Protein AF-0000000072904673 (afdb_homodimer)

Radius of gyration: 23.82 Å; Cα contacts (8 Å, |Δi|>4): 1063; chains: 2; bounding box: 48×76×53 Å

Solvent-accessible surface area (backbone atoms only — not comparable to full-atom values): 23250 Å² total; per-residue (Å²): 123,72,98,77,63,45,32,32,40,30,33,39,17,52,45,52,48,26,27,36,37,48,53,52,42,22,74,69,60,27,44,25,34,37,21,18,62,48,60,68,56,29,52,51,38,43,51,58,41,42,76,69,74,36,56,59,44,76,41,56,30,34,57,78,32,70,66,38,38,51,52,33,48,49,50,44,42,71,75,63,69,54,45,37,23,39,34,42,49,45,63,67,76,78,51,88,70,34,50,67,79,74,38,66,65,66,50,40,53,51,28,30,38,32,39,26,52,14,43,50,54,50,47,52,66,43,47,64,48,14,58,74,74,52,34,29,25,35,38,38,58,48,40,69,55,17,17,60,77,46,25,62,41,60,57,39,42,35,46,24,47,16,27,27,38,34,50,42,48,33,22,27,48,37,45,62,55,68,81,48,46,32,25,31,35,32,25,58,67,60,28,35,31,90,81,49,31,86,82,26,84,34,44,26,62,61,27,25,60,47,50,52,59,64,63,65,55,59,89,86,45,82,58,38,46,36,30,44,76,80,35,80,50,80,92,123,70,96,77,63,45,32,33,39,29,32,38,17,52,45,52,47,26,28,36,37,46,52,51,43,23,74,69,59,27,43,25,34,37,21,17,62,48,60,68,55,29,52,52,38,43,51,58,41,42,74,71,74,38,56,60,42,76,42,58,30,34,57,79,31,69,65,39,39,50,52,34,48,48,50,45,41,70,74,62,70,52,45,37,24,39,34,40,49,46,63,66,75,78,53,86,70,34,50,67,79,75,39,67,66,64,50,40,52,51,28,31,38,32,39,26,50,14,45,51,54,51,49,52,64,43,47,64,48,14,59,73,75,53,34,29,24,35,37,38,59,49,41,68,55,16,18,61,79,45,26,62,42,60,58,39,40,36,47,24,46,18,26,26,38,35,52,43,48,34,22,27,48,40,44,62,54,67,78,50,48,34,25,30,34,32,25,60,65,62,27,35,30,91,82,48,31,87,83,26,84,34,44,27,63,60,28,25,60,48,50,52,61,64,62,67,54,59,88,87,45,83,58,38,45,37,30,44,78,80,35,80,49,79,93

pLDDT: mean 95.28, std 6.23, range [41.75, 98.94]

InterPro domains:
  IPR002347 Short-chain dehydrogenase/reductase SDR [PF00106] (6-198)
  IPR002347 Short-chain dehydrogenase/reductase SDR [PR00080] (81-92)
  IPR002347 Short-chain dehydrogenase/reductase SDR [PR00080] (136-144)
  IPR002347 Short-chain dehydrogenase/reductase SDR [PR00080] (159-178)
  IPR002347 Short-chain dehydrogenase/reductase SDR [PR00081] (7-24)
  IPR002347 Short-chain dehydrogenase/reductase SDR [PR00081] (81-92)
  IPR002347 Short-chain dehydrogenase/reductase SDR [PR00081] (130-146)
  IPR002347 Short-chain dehydrogenase/reductase SDR [PR00081] (159-178)
  IPR002347 Short-chain dehydrogenase/reductase SDR [PR00081] (179-196)
  IPR036291 NAD(P)-binding domain superfamily [SSF51735] (6-231)
  IPR045313 Carbonyl reductase [NADPH] 1-like [cd05324] (6-235)

Nearest PDB structures (foldseek):
  4dc1-assembly1_B  TM=9.165E-01  e=6.529E-19  Streptomyces coelicolor
  4dbz-assembly1_B  TM=9.158E-01  e=1.273E-18  Streptomyces coelicolor
  1x7g-assembly1_B-2  TM=9.174E-01  e=1.527E-18  Streptomyces coelicolor
  1xr3-assembly1_B-2  TM=9.030E-01  e=2.198E-18  Streptomyces coelicolor
  7dld-assembly1_A-2  TM=8.486E-01  e=2.848E-14  Candida parapsilosis

Foldseek 3Di:
DPPPAAEEEFEPLLFFLNVLLQLVCQVVRHQYEYEYQDPVSQVVSVVVSVVVVGRYHYAYADLLDLVSLLVRLVVVCVVPLAHAEYEHDWADQDQVFDWCVPGDVVLLVVRLSTLPSSLVSNCVSHQVSCVVVQHYQYEREAAPLCFPVVCVDTTSNSNNVSRVVNLVVQQVVLVVHDGQHAGEYEHLAQEPTPRNHNPGPHYSNSSSVQRVCSSDDDSPDDHSFYDYSVHTDHD/DPPPAAEEEFEPLLFFLNVLLQLVCQVVRHQYEYEYQDPVSQVVSVVVSVVVVGRYHYAYADLLDLVSLLVRLVVVCVVPLAHAEYEHDWADQDQVFDWCVPGDVVLLVVRLSTLPSSLVSNCVSHQVSCVVVQHYQYEREAAPLCFPVVCVDTTSNSNNVSRVVNLVVQQVVLVVHDGQHAGEYEHLAQEPTPRNHNPGPHYSNSSSVQRVVSSDDDSPDDHSFYDYSVHTDHD

Secondary structure (DSSP, 8-state):
--TT--EEEEETTTSHHHHHHHHHHHHTT-EEEEEES-HHHHHHHHHHHHHTT--EEEEE--TT-HHHHHHHHHHHHHHHS---EEEE-------TT--TTTS-HHHHHHHHIIIIIIHHHHHHHHHHHHHHHT-EEEEEE--GGGSGGGGGS-S-HHHHHHHHHHHHHHHHHHHH--SSEEEEEE---SBSSTTT-TT-SB-HHHHHHHHHGGGG--TTS--S-EEETTEE---/--TT--EEEEETTTSHHHHHHHHHHHHTT-EEEEEES-HHHHHHHHHHHHHTT--EEEEE--TT-HHHHHHHHHHHHHHHS---EEEE-------TT--TTTS-HHHHHHHHIIIIIIHHHHHHHHHHHHHHHT-EEEEEE--GGGSGGGGGS-S-HHHHHHHHHHHHHHHHHHHH--SSEEEEEE---SBSSTTT-TT-SB-HHHHHHHHHGGGG--TTS--S-EEETTEEE--

Sequence (470 aa):
MSKDIKVALVTGGNRGIGYELVKQLALNGFKVILASRDPEMGHEAVKKLKESNLDVWFVVMDVDNQESIRQAMGTVNEQYERLDVLINNAGVYVDHNEKLMAMDPSVLERTITTNFFGAYHVIRSSIPIMEKQGYGRIINVSSEYGALSEMSYPGVGAYKLSKLVLNGLTQLIAAEINGDIKINAVDPGWVSSDMGGPSAPRTPKQAAESILWLATIGPKGPNGEFFRDGKRIDWMSKDIKVALVTGGNRGIGYELVKQLALNGFKVILASRDPEMGHEAVKKLKESNLDVWFVVMDVDNQESIRQAMGTVNEQYERLDVLINNAGVYVDHNEKLMAMDPSVLERTITTNFFGAYHVIRSSIPIMEKQGYGRIINVSSEYGALSEMSYPGVGAYKLSKLVLNGLTQLIAAEINGDIKINAVDPGWVSSDMGGPSAPRTPKQAAESILWLATIGPKGPNGEFFRDGKRIDW

Organism: NCBI:txid1402861

Structure (mmCIF, N/CA/C/O backbone):
data_AF-0000000072904673-model_v1
#
loop_
_entity.id
_entity.type
_entity.pdbx_description
1 polymer 'Short-chain dehydrogenase'
#
loop_
_atom_site.group_PDB
_atom_site.id
_atom_site.type_symbol
_atom_site.label_atom_id
_atom_site.label_alt_id
_atom_site.label_comp_id
_atom_site.label_asym_id
_atom_site.label_entity_id
_atom_site.label_seq_id
_atom_site.pdbx_PDB_ins_code
_atom_site.Cartn_x
_atom_site.Cartn_y
_atom_site.Cartn_z
_atom_site.occupancy
_atom_site.B_iso_or_equiv
_atom_site.auth_seq_id
_atom_site.auth_comp_id
_atom_site.auth_asym_id
_atom_site.auth_atom_id
_atom_site.pdbx_PDB_model_num
ATOM 1 N N . MET A 1 1 ? 2.74 39.25 9.102 1 41.75 1 MET A N 1
ATOM 2 C CA . MET A 1 1 ? 2.389 38.375 10.219 1 41.75 1 MET A CA 1
ATOM 3 C C . MET A 1 1 ? 3.594 38.156 11.117 1 41.75 1 MET A C 1
ATOM 5 O O . MET A 1 1 ? 4.734 38.188 10.656 1 41.75 1 MET A O 1
ATOM 9 N N . SER A 1 2 ? 3.512 38.406 12.359 1 48.25 2 SER A N 1
ATOM 10 C CA . SER A 1 2 ? 4.664 38.25 13.242 1 48.25 2 SER A CA 1
ATOM 11 C C . SER A 1 2 ? 5.41 36.938 12.977 1 48.25 2 SER A C 1
ATOM 13 O O . SER A 1 2 ? 4.789 35.938 12.656 1 48.25 2 SER A O 1
ATOM 15 N N . LYS A 1 3 ? 6.703 36.969 12.391 1 59.88 3 LYS A N 1
ATOM 16 C CA . LYS A 1 3 ? 7.656 35.906 12.07 1 59.88 3 LYS A CA 1
ATOM 17 C C . LYS A 1 3 ? 7.465 34.688 12.984 1 59.88 3 LYS A C 1
ATOM 19 O O . LYS A 1 3 ? 7.98 33.594 12.711 1 59.88 3 LYS A O 1
ATOM 24 N N . ASP A 1 4 ? 6.438 34.844 14.023 1 79.38 4 ASP A N 1
ATOM 25 C CA . ASP A 1 4 ? 6.457 33.875 15.109 1 79.38 4 ASP A CA 1
ATOM 26 C C . ASP A 1 4 ? 5.258 32.938 15.023 1 79.38 4 ASP A C 1
ATOM 28 O O . ASP A 1 4 ? 5.258 31.875 15.648 1 79.38 4 ASP A O 1
ATOM 32 N N . ILE A 1 5 ? 4.234 33.25 14.117 1 89.81 5 ILE A N 1
ATOM 33 C CA . ILE A 1 5 ? 3.031 32.438 14.109 1 89.81 5 ILE A CA 1
ATOM 34 C C . ILE A 1 5 ? 3.209 31.266 13.133 1 89.81 5 ILE A C 1
ATOM 36 O O . ILE A 1 5 ? 3.607 31.469 11.984 1 89.81 5 ILE A O 1
ATOM 40 N N . LYS A 1 6 ? 2.9 30.094 13.57 1 95.56 6 LYS A N 1
ATOM 41 C CA . LYS A 1 6 ? 3.055 28.891 12.758 1 95.56 6 LYS A CA 1
ATOM 42 C C . LYS A 1 6 ? 1.791 28.609 11.945 1 95.56 6 LYS A C 1
ATOM 44 O O . LYS A 1 6 ? 0.679 28.859 12.414 1 95.56 6 LYS A O 1
ATOM 49 N N . VAL A 1 7 ? 1.993 28.078 10.734 1 97.62 7 VAL A N 1
ATOM 50 C CA . VAL A 1 7 ? 0.899 27.781 9.82 1 97.62 7 VAL A CA 1
ATOM 51 C C . VAL A 1 7 ? 0.678 26.266 9.766 1 97.62 7 VAL A C 1
ATOM 53 O O . VAL A 1 7 ? 1.629 25.5 9.594 1 97.62 7 VAL A O 1
ATOM 56 N N . ALA A 1 8 ? -0.578 25.828 9.969 1 98.38 8 ALA A N 1
ATOM 57 C CA . ALA A 1 8 ? -0.932 24.422 9.93 1 98.38 8 ALA A CA 1
ATOM 58 C C . ALA A 1 8 ? -1.979 24.141 8.859 1 98.38 8 ALA A C 1
ATOM 60 O O . ALA A 1 8 ? -2.908 24.938 8.672 1 98.38 8 ALA A O 1
ATOM 61 N N . LEU A 1 9 ? -1.812 23.094 8.109 1 98.75 9 LEU A N 1
ATOM 62 C CA . LEU A 1 9 ? -2.779 22.609 7.133 1 98.75 9 LEU A CA 1
ATOM 63 C C . LEU A 1 9 ? -3.365 21.266 7.574 1 98.75 9 LEU A C 1
ATOM 65 O O . LEU A 1 9 ? -2.625 20.359 7.938 1 98.75 9 LEU A O 1
ATOM 69 N N . VAL A 1 10 ? -4.66 21.156 7.621 1 98.88 10 VAL A N 1
ATOM 70 C CA . VAL A 1 10 ? -5.355 19.922 7.957 1 98.88 10 VAL A CA 1
ATOM 71 C C . VAL A 1 10 ? -6.23 19.484 6.785 1 98.88 10 VAL A C 1
ATOM 73 O O . VAL A 1 10 ? -7.176 20.172 6.41 1 98.88 10 VAL A O 1
ATOM 76 N N . THR A 1 11 ? -5.938 18.359 6.184 1 98.88 11 THR A N 1
ATOM 77 C CA . THR A 1 11 ? -6.812 17.828 5.145 1 98.88 11 THR A CA 1
ATOM 78 C C . THR A 1 11 ? -8.047 17.172 5.758 1 98.88 11 THR A C 1
ATOM 80 O O . THR A 1 11 ? -7.98 16.625 6.855 1 98.88 11 THR A O 1
ATOM 83 N N . GLY A 1 12 ? -9.148 17.25 5.023 1 98.19 12 GLY A N 1
ATOM 84 C CA . GLY A 1 12 ? -10.383 16.734 5.598 1 98.19 12 GLY A CA 1
ATOM 85 C C . GLY A 1 12 ? -10.797 17.469 6.863 1 98.19 12 GLY A C 1
ATOM 86 O O . GLY A 1 12 ? -11.258 16.844 7.82 1 98.19 12 GLY A O 1
ATOM 87 N N . GLY A 1 13 ? -10.602 18.719 6.93 1 98.06 13 GLY A N 1
ATOM 88 C CA . GLY A 1 13 ? -10.734 19.469 8.164 1 98.06 13 GLY A CA 1
ATOM 89 C C . GLY A 1 13 ? -12.156 19.938 8.438 1 98.06 13 GLY A C 1
ATOM 90 O O . GLY A 1 13 ? -12.422 20.578 9.453 1 98.06 13 GLY A O 1
ATOM 91 N N . ASN A 1 14 ? -13.148 19.547 7.602 1 97.06 14 ASN A N 1
ATOM 92 C CA . ASN A 1 14 ? -14.469 20.156 7.672 1 97.06 14 ASN A CA 1
ATOM 93 C C . ASN A 1 14 ? -15.398 19.375 8.602 1 97.06 14 ASN A C 1
ATOM 95 O O . ASN A 1 14 ? -16.484 19.844 8.945 1 97.06 14 ASN A O 1
ATOM 99 N N . ARG A 1 15 ? -14.969 18.188 9.062 1 95.25 15 ARG A N 1
ATOM 100 C CA . ARG A 1 15 ? -15.836 17.391 9.922 1 95.25 15 ARG A CA 1
ATOM 101 C C . ARG A 1 15 ? -15.023 16.438 10.789 1 95.25 15 ARG A C 1
ATOM 103 O O . ARG A 1 15 ? -13.812 16.297 10.602 1 95.25 15 ARG A O 1
ATOM 110 N N . GLY A 1 16 ? -15.68 15.961 11.797 1 95.44 16 GLY A N 1
ATOM 111 C CA . GLY A 1 16 ? -15.125 14.883 12.602 1 95.44 16 GLY A CA 1
ATOM 112 C C . GLY A 1 16 ? -13.828 15.266 13.297 1 95.44 16 GLY A C 1
ATOM 113 O O . GLY A 1 16 ? -13.742 16.328 13.922 1 95.44 16 GLY A O 1
ATOM 114 N N . ILE A 1 17 ? -12.891 14.32 13.266 1 96.69 17 ILE A N 1
ATOM 115 C CA . ILE A 1 17 ? -11.586 14.516 13.898 1 96.69 17 ILE A CA 1
ATOM 116 C C . ILE A 1 17 ? -10.883 15.719 13.281 1 96.69 17 ILE A C 1
ATOM 118 O O . ILE A 1 17 ? -10.312 16.547 14 1 96.69 17 ILE A O 1
ATOM 122 N N . GLY A 1 18 ? -11.016 15.844 11.914 1 97.94 18 GLY A N 1
ATOM 123 C CA . GLY A 1 18 ? -10.383 16.953 11.211 1 97.94 18 GLY A CA 1
ATOM 124 C C . GLY A 1 18 ? -10.867 18.312 11.68 1 97.94 18 GLY A C 1
ATOM 125 O O . GLY A 1 18 ? -10.062 19.219 11.898 1 97.94 18 GLY A O 1
ATOM 126 N N . TYR A 1 19 ? -12.109 18.391 11.844 1 97.81 19 TYR A N 1
ATOM 127 C CA . TYR A 1 19 ? -12.688 19.641 12.305 1 97.81 19 TYR A CA 1
ATOM 128 C C . TYR A 1 19 ? -12.164 20 13.695 1 97.81 19 TYR A C 1
ATOM 130 O O . TYR A 1 19 ? -11.805 21.156 13.945 1 97.81 19 TYR A O 1
ATOM 138 N N . GLU A 1 20 ? -12.156 19.062 14.562 1 97.56 20 GLU A N 1
ATOM 139 C CA . GLU A 1 20 ? -11.68 19.312 15.922 1 97.56 20 GLU A CA 1
ATOM 140 C C . GLU A 1 20 ? -10.195 19.641 15.93 1 97.56 20 GLU A C 1
ATOM 142 O O . GLU A 1 20 ? -9.742 20.469 16.734 1 97.56 20 GLU A O 1
ATOM 147 N N . LEU A 1 21 ? -9.398 19.016 15.047 1 98.19 21 LEU A N 1
ATOM 148 C CA . LEU A 1 21 ? -7.984 19.344 14.93 1 98.19 21 LEU A CA 1
ATOM 149 C C . LEU A 1 21 ? -7.797 20.797 14.508 1 98.19 21 LEU A C 1
ATOM 151 O O . LEU A 1 21 ? -6.969 21.516 15.078 1 98.19 21 LEU A O 1
ATOM 155 N N . VAL A 1 22 ? -8.578 21.188 13.523 1 98.44 22 VAL A N 1
ATOM 156 C CA . VAL A 1 22 ? -8.523 22.578 13.062 1 98.44 22 VAL A CA 1
ATOM 157 C C . VAL A 1 22 ? -8.828 23.516 14.227 1 98.44 22 VAL A C 1
ATOM 159 O O . VAL A 1 22 ? -8.078 24.469 14.477 1 98.44 22 VAL A O 1
ATOM 162 N N . LYS A 1 23 ? -9.891 23.25 14.914 1 97.81 23 LYS A N 1
ATOM 163 C CA . LYS A 1 23 ? -10.328 24.078 16.031 1 97.81 23 LYS A CA 1
ATOM 164 C C . LYS A 1 23 ? -9.242 24.172 17.109 1 97.81 23 LYS A C 1
ATOM 166 O O . LYS A 1 23 ? -8.883 25.266 17.531 1 97.81 23 LYS A O 1
ATOM 171 N N . GLN A 1 24 ? -8.695 23.047 17.516 1 96.81 24 GLN A N 1
ATOM 172 C CA . GLN A 1 24 ? -7.711 23.016 18.594 1 96.81 24 GLN A CA 1
ATOM 173 C C . GLN A 1 24 ? -6.406 23.688 18.172 1 96.81 24 GLN A C 1
ATOM 175 O O . GLN A 1 24 ? -5.766 24.375 18.969 1 96.81 24 GLN A O 1
ATOM 180 N N . LEU A 1 25 ? -5.945 23.469 16.953 1 97.56 25 LEU A N 1
ATOM 181 C CA . LEU A 1 25 ? -4.754 24.141 16.453 1 97.56 25 LEU A CA 1
ATOM 182 C C . LEU A 1 25 ? -4.93 25.656 16.484 1 97.56 25 LEU A C 1
ATOM 184 O O . LEU A 1 25 ? -4.027 26.375 16.906 1 97.56 25 LEU A O 1
ATOM 188 N N . ALA A 1 26 ? -6.074 26.125 16.062 1 97.19 26 ALA A N 1
ATOM 189 C CA . ALA A 1 26 ? -6.355 27.562 16.062 1 97.19 26 ALA A CA 1
ATOM 190 C C . ALA A 1 26 ? -6.355 28.109 17.484 1 97.19 26 ALA A C 1
ATOM 192 O O . ALA A 1 26 ? -5.805 29.188 17.75 1 97.19 26 ALA A O 1
ATOM 193 N N . LEU A 1 27 ? -6.926 27.359 18.391 1 95.31 27 LEU A N 1
ATOM 194 C CA . LEU A 1 27 ? -6.973 27.766 19.797 1 95.31 27 LEU A CA 1
ATOM 195 C C . LEU A 1 27 ? -5.57 27.812 20.391 1 95.31 27 LEU A C 1
ATOM 197 O O . LEU A 1 27 ? -5.328 28.547 21.359 1 95.31 27 LEU A O 1
ATOM 201 N N . ASN A 1 28 ? -4.684 27.094 19.797 1 93.81 28 ASN A N 1
ATOM 202 C CA . ASN A 1 28 ? -3.314 27.031 20.297 1 93.81 28 ASN A CA 1
ATOM 203 C C . ASN A 1 28 ? -2.396 27.969 19.516 1 93.81 28 ASN A C 1
ATOM 205 O O . ASN A 1 28 ? -1.179 27.781 19.5 1 93.81 28 ASN A O 1
ATOM 209 N N . GLY A 1 29 ? -2.93 28.875 18.766 1 93.25 29 GLY A N 1
ATOM 210 C CA . GLY A 1 29 ? -2.174 30 18.234 1 93.25 29 GLY A CA 1
ATOM 211 C C . GLY A 1 29 ? -1.711 29.766 16.812 1 93.25 29 GLY A C 1
ATOM 212 O O . GLY A 1 29 ? -0.974 30.594 16.25 1 93.25 29 GLY A O 1
ATOM 213 N N . PHE A 1 30 ? -2.09 28.703 16.188 1 96.06 30 PHE A N 1
ATOM 214 C CA . PHE A 1 30 ? -1.726 28.484 14.789 1 96.06 30 PHE A CA 1
ATOM 215 C C . PHE A 1 30 ? -2.635 29.266 13.859 1 96.06 30 PHE A C 1
ATOM 217 O O . PHE A 1 30 ? -3.809 29.484 14.164 1 96.06 30 PHE A O 1
ATOM 224 N N . LYS A 1 31 ? -2.088 29.719 12.789 1 96.19 31 LYS A N 1
ATOM 225 C CA . LYS A 1 31 ? -2.912 29.984 11.617 1 96.19 31 LYS A CA 1
ATOM 226 C C . LYS A 1 31 ? -3.268 28.688 10.891 1 96.19 31 LYS A C 1
ATOM 228 O O . LYS A 1 31 ? -2.381 27.969 10.422 1 96.19 31 LYS A O 1
ATOM 233 N N . VAL A 1 32 ? -4.531 28.422 10.82 1 97.94 32 VAL A N 1
ATOM 234 C CA . VAL A 1 32 ? -4.906 27.078 10.367 1 97.94 32 VAL A CA 1
ATOM 235 C C . VAL A 1 32 ? -5.578 27.188 8.992 1 97.94 32 VAL A C 1
ATOM 237 O O . VAL A 1 32 ? -6.426 28.047 8.773 1 97.94 32 VAL A O 1
ATOM 240 N N . ILE A 1 33 ? -5.145 26.359 8.094 1 98.44 33 ILE A N 1
ATOM 241 C CA . ILE A 1 33 ? -5.77 26.156 6.793 1 98.44 33 ILE A CA 1
ATOM 242 C C . ILE A 1 33 ? -6.586 24.875 6.809 1 98.44 33 ILE A C 1
ATOM 244 O O . ILE A 1 33 ? -6.031 23.781 6.977 1 98.44 33 ILE A O 1
ATOM 248 N N . LEU A 1 34 ? -7.875 25.031 6.703 1 98.62 34 LEU A N 1
ATOM 249 C CA . LEU A 1 34 ? -8.805 23.922 6.578 1 98.62 34 LEU A CA 1
ATOM 250 C C . LEU A 1 34 ? -8.969 23.5 5.121 1 98.62 34 LEU A C 1
ATOM 252 O O . LEU A 1 34 ? -9.375 24.312 4.281 1 98.62 34 LEU A O 1
ATOM 256 N N . ALA A 1 35 ? -8.586 22.297 4.77 1 98.75 35 ALA A N 1
ATOM 257 C CA . ALA A 1 35 ? -8.766 21.797 3.41 1 98.75 35 ALA A CA 1
ATOM 258 C C . ALA A 1 35 ? -9.898 20.766 3.352 1 98.75 35 ALA A C 1
ATOM 260 O O . ALA A 1 35 ? -10.023 19.922 4.238 1 98.75 35 ALA A O 1
ATOM 261 N N . SER A 1 36 ? -10.703 20.859 2.393 1 98 36 SER A N 1
ATOM 262 C CA . SER A 1 36 ? -11.797 19.922 2.143 1 98 36 SER A CA 1
ATOM 263 C C . SER A 1 36 ? -12.156 19.875 0.663 1 98 36 SER A C 1
ATOM 265 O O . SER A 1 36 ? -11.93 20.844 -0.069 1 98 36 SER A O 1
ATOM 267 N N . ARG A 1 37 ? -12.641 18.781 0.24 1 96.88 37 ARG A N 1
ATOM 268 C CA . ARG A 1 37 ? -12.953 18.609 -1.175 1 96.88 37 ARG A CA 1
ATOM 269 C C . ARG A 1 37 ? -14.234 19.344 -1.548 1 96.88 37 ARG A C 1
ATOM 271 O O . ARG A 1 37 ? -14.391 19.812 -2.682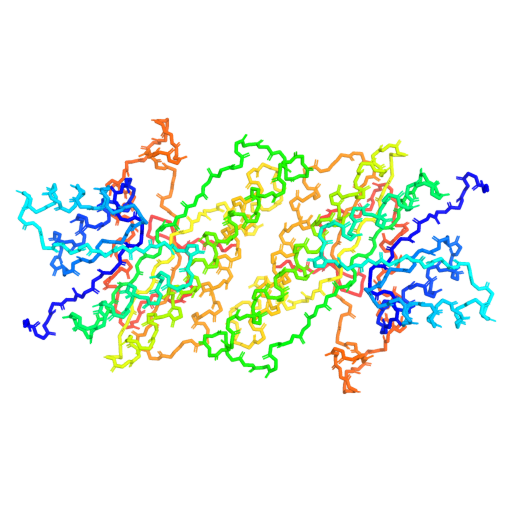 1 96.88 37 ARG A O 1
ATOM 278 N N . ASP A 1 38 ? -15.164 19.438 -0.59 1 96.44 38 ASP A N 1
ATOM 279 C CA . ASP A 1 38 ? -16.453 20.094 -0.83 1 96.44 38 ASP A CA 1
ATOM 280 C C . ASP A 1 38 ? -16.391 21.578 -0.433 1 96.44 38 ASP A C 1
ATOM 282 O O . ASP A 1 38 ? -16.266 21.891 0.749 1 96.44 38 ASP A O 1
ATOM 286 N N . PRO A 1 39 ? -16.578 22.422 -1.425 1 97.19 39 PRO A N 1
ATOM 287 C CA . PRO A 1 39 ? -16.438 23.844 -1.099 1 97.19 39 PRO A CA 1
ATOM 288 C C . PRO A 1 39 ? -17.531 24.328 -0.147 1 97.19 39 PRO A C 1
ATOM 290 O O . PRO A 1 39 ? -17.266 25.125 0.761 1 97.19 39 PRO A O 1
ATOM 293 N N . GLU A 1 40 ? -18.734 23.844 -0.305 1 97.69 40 GLU A N 1
ATOM 294 C CA . GLU A 1 40 ? -19.828 24.297 0.547 1 97.69 40 GLU A CA 1
ATOM 295 C C . GLU A 1 40 ? -19.609 23.875 1.997 1 97.69 40 GLU A C 1
ATOM 297 O O . GLU A 1 40 ? -19.75 24.688 2.914 1 97.69 40 GLU A O 1
ATOM 302 N N . MET A 1 41 ? -19.234 22.641 2.205 1 96.69 41 MET A N 1
ATOM 303 C CA . MET A 1 41 ? -18.984 22.141 3.549 1 96.69 41 MET A CA 1
ATOM 304 C C . MET A 1 41 ? -17.781 22.812 4.176 1 96.69 41 MET A C 1
ATOM 306 O O . MET A 1 41 ? -17.75 23.062 5.383 1 96.69 41 MET A O 1
ATOM 310 N N . GLY A 1 42 ? -16.781 23.078 3.355 1 97.56 42 GLY A N 1
ATOM 311 C CA . GLY A 1 42 ? -15.617 23.797 3.834 1 97.56 42 GLY A CA 1
ATOM 312 C C . GLY A 1 42 ? -15.922 25.203 4.309 1 97.56 42 GLY A C 1
ATOM 313 O O . GLY A 1 42 ? -15.508 25.609 5.398 1 97.56 42 GLY A O 1
ATOM 314 N N . HIS A 1 43 ? -16.641 25.922 3.527 1 97 43 HIS A N 1
ATOM 315 C CA . HIS A 1 43 ? -17.016 27.281 3.889 1 97 43 HIS A CA 1
ATOM 316 C C . HIS A 1 43 ? -17.891 27.297 5.141 1 97 43 HIS A C 1
ATOM 318 O O . HIS A 1 43 ? -17.734 28.172 5.996 1 97 43 HIS A O 1
ATOM 324 N N . GLU A 1 44 ? -18.781 26.359 5.203 1 97.31 44 GLU A N 1
ATOM 325 C CA . GLU A 1 44 ? -19.641 26.266 6.387 1 97.31 44 GLU A CA 1
ATOM 326 C C . GLU A 1 44 ? -18.812 26.016 7.641 1 97.31 44 GLU A C 1
ATOM 328 O O . GLU A 1 44 ? -19.062 26.609 8.688 1 97.31 44 GLU A O 1
ATOM 333 N N . ALA A 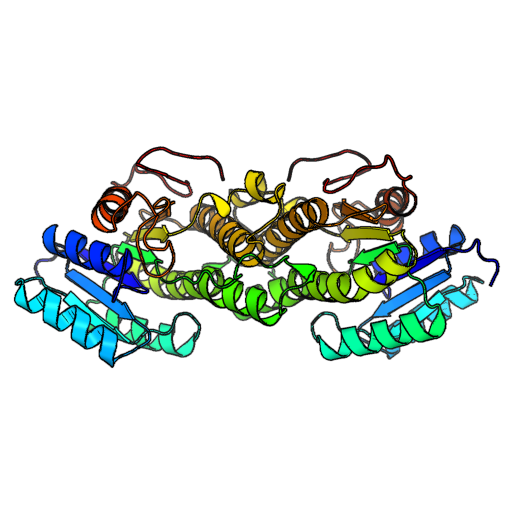1 45 ? -17.859 25.141 7.555 1 97.5 45 ALA A N 1
ATOM 334 C CA . ALA A 1 45 ? -16.984 24.812 8.688 1 97.5 45 ALA A CA 1
ATOM 335 C C . ALA A 1 45 ? -16.203 26.047 9.133 1 97.5 45 ALA A C 1
ATOM 337 O O . ALA A 1 45 ? -16.109 26.328 10.328 1 97.5 45 ALA A O 1
ATOM 338 N N . VAL A 1 46 ? -15.648 26.734 8.188 1 97.12 46 VAL A N 1
ATOM 339 C CA . VAL A 1 46 ? -14.836 27.906 8.5 1 97.12 46 VAL A CA 1
ATOM 340 C C . VAL A 1 46 ? -15.711 29 9.109 1 97.12 46 VAL A C 1
ATOM 342 O O . VAL A 1 46 ? -15.289 29.703 10.039 1 97.12 46 VAL A O 1
ATOM 345 N N . LYS A 1 47 ? -16.891 29.172 8.562 1 96.44 47 LYS A N 1
ATOM 346 C CA . LYS A 1 47 ? -17.812 30.156 9.109 1 96.44 47 LYS A CA 1
ATOM 347 C C . LYS A 1 47 ? -18.094 29.906 10.586 1 96.44 47 LYS A C 1
ATOM 349 O O . LYS A 1 47 ? -18.047 30.828 11.406 1 96.44 47 LYS A O 1
ATOM 354 N N . LYS A 1 48 ? -18.344 28.672 10.914 1 96.06 48 LYS A N 1
ATOM 355 C CA . LYS A 1 48 ? -18.578 28.281 12.297 1 96.06 48 LYS A CA 1
ATOM 356 C C . LYS A 1 48 ? -17.375 28.578 13.172 1 96.06 48 LYS A C 1
ATOM 358 O O . LYS A 1 48 ? -17.516 29.062 14.305 1 96.06 48 LYS A O 1
ATOM 363 N N . LEU A 1 49 ? -16.219 28.312 12.703 1 96.94 49 LEU A N 1
ATOM 364 C CA . LEU A 1 49 ? -14.969 28.531 13.445 1 96.94 49 LEU A CA 1
ATOM 365 C C . LEU A 1 49 ? -14.688 30.016 13.617 1 96.94 49 LEU A C 1
ATOM 367 O O . LEU A 1 49 ? -14.234 30.438 14.68 1 96.94 49 LEU A O 1
ATOM 371 N N . LYS A 1 50 ? -14.992 30.766 12.602 1 94.12 50 LYS A N 1
ATOM 372 C CA . LYS A 1 50 ? -14.781 32.188 12.664 1 94.12 50 LYS A CA 1
ATOM 373 C C . LYS A 1 50 ? -15.742 32.844 13.656 1 94.12 50 LYS A C 1
ATOM 375 O O . LYS A 1 50 ? -15.391 33.844 14.305 1 94.12 50 LYS A O 1
ATOM 380 N N . GLU A 1 51 ? -16.875 32.312 13.711 1 94.38 51 GLU A N 1
ATOM 381 C CA . GLU A 1 51 ? -17.828 32.812 14.703 1 94.38 51 GLU A CA 1
ATOM 382 C C . GLU A 1 51 ? -17.281 32.656 16.125 1 94.38 51 GLU A C 1
ATOM 384 O O . GLU A 1 51 ? -17.641 33.406 17.016 1 94.38 51 GLU A O 1
ATOM 389 N N . SER A 1 52 ? -16.375 31.734 16.297 1 92.31 52 SER A N 1
ATOM 390 C CA . SER A 1 52 ? -15.719 31.516 17.578 1 92.31 52 SER A CA 1
ATOM 391 C C . SER A 1 52 ? -14.406 32.281 17.672 1 92.31 52 SER A C 1
ATOM 393 O O . SER A 1 52 ? -13.555 31.969 18.5 1 92.31 52 SER A O 1
ATOM 395 N N . ASN A 1 53 ? -14.109 33.188 16.75 1 93.38 53 ASN A N 1
ATOM 396 C CA . ASN A 1 53 ? -12.969 34.094 16.688 1 93.38 53 ASN A CA 1
ATOM 397 C C . ASN A 1 53 ? -11.664 33.344 16.453 1 93.38 53 ASN A C 1
ATOM 399 O O . ASN A 1 53 ? -10.633 33.688 17.047 1 93.38 53 ASN A O 1
ATOM 403 N N . LEU A 1 54 ? -11.766 32.25 15.773 1 93.94 54 LEU A N 1
ATOM 404 C CA . LEU A 1 54 ? -10.578 31.469 15.406 1 93.94 54 LEU A CA 1
ATOM 405 C C . LEU A 1 54 ? -10.102 31.844 14 1 93.94 54 LEU A C 1
ATOM 407 O O . LEU A 1 54 ? -10.922 32.062 13.102 1 93.94 54 LEU A O 1
ATOM 411 N N . ASP A 1 55 ? -8.828 31.953 13.828 1 88.69 55 ASP A N 1
ATOM 412 C CA . ASP A 1 55 ? -8.211 32.281 12.555 1 88.69 55 ASP A CA 1
ATOM 413 C C . ASP A 1 55 ? -8.047 31.062 11.672 1 88.69 55 ASP A C 1
ATOM 415 O O . ASP A 1 55 ? -7.062 30.328 11.789 1 88.69 55 ASP A O 1
ATOM 419 N N . VAL A 1 56 ? -8.93 30.828 10.828 1 96.56 56 VAL A N 1
ATOM 420 C CA . VAL A 1 56 ? -8.922 29.656 9.969 1 96.56 56 VAL A CA 1
ATOM 421 C C . VAL A 1 56 ? -9.234 30.062 8.531 1 96.56 56 VAL A C 1
ATOM 423 O O . VAL A 1 56 ? -10.117 30.891 8.289 1 96.56 56 VAL A O 1
ATOM 426 N N . TRP A 1 57 ? -8.5 29.594 7.648 1 96.12 57 TRP A N 1
ATOM 427 C CA . TRP A 1 57 ? -8.664 29.797 6.215 1 96.12 57 TRP A CA 1
ATOM 428 C C . TRP A 1 57 ? -9.047 28.5 5.516 1 96.12 57 TRP A C 1
ATOM 430 O O . TRP A 1 57 ? -8.633 27.422 5.934 1 96.12 57 TRP A O 1
ATOM 440 N N . PHE A 1 58 ? -9.875 28.688 4.477 1 97.69 58 PHE A N 1
ATOM 441 C CA . PHE A 1 58 ? -10.344 27.516 3.754 1 97.69 58 PHE A CA 1
ATOM 442 C C . PHE A 1 58 ? -9.664 27.422 2.391 1 97.69 58 PHE A C 1
ATOM 444 O O . PHE A 1 58 ? -9.5 28.422 1.699 1 97.69 58 PHE A O 1
ATOM 451 N N . VAL A 1 59 ? -9.25 26.219 2.023 1 98.25 59 VAL A N 1
ATOM 452 C CA . VAL A 1 59 ? -8.812 25.922 0.661 1 98.25 59 VAL A CA 1
ATOM 453 C C . VAL A 1 59 ? -9.5 24.656 0.158 1 98.25 59 VAL A C 1
ATOM 455 O O . VAL A 1 59 ? -9.672 23.703 0.914 1 98.25 59 VAL A O 1
ATOM 458 N N . VAL A 1 60 ? -9.969 24.688 -1.109 1 98.62 60 VAL A N 1
ATOM 459 C CA . VAL A 1 60 ? -10.516 23.484 -1.724 1 98.62 60 VAL A CA 1
ATOM 460 C C . VAL A 1 60 ? -9.375 22.531 -2.094 1 98.62 60 VAL A C 1
ATOM 462 O O . VAL A 1 60 ? -8.422 22.922 -2.764 1 98.62 60 VAL A O 1
ATOM 465 N N . MET A 1 61 ? -9.484 21.312 -1.62 1 98.75 61 MET A N 1
ATOM 466 C CA . MET A 1 61 ? -8.5 20.281 -1.947 1 98.75 61 MET A CA 1
ATOM 467 C C . MET A 1 61 ? -9.141 18.906 -1.972 1 98.75 61 MET A C 1
ATO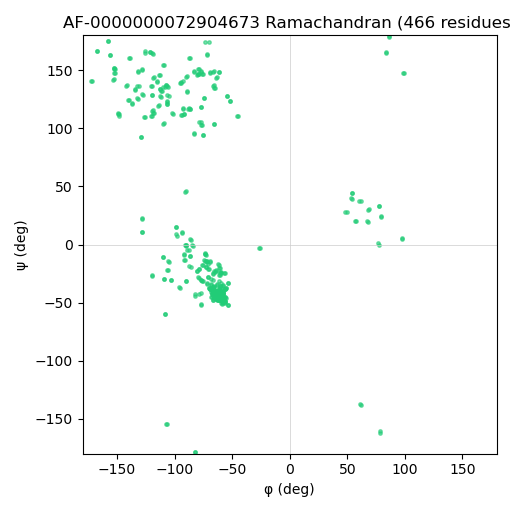M 469 O O . MET A 1 61 ? -9.656 18.438 -0.955 1 98.75 61 MET A O 1
ATOM 473 N N . ASP A 1 62 ? -9.195 18.344 -3.135 1 98.69 62 ASP A N 1
ATOM 474 C CA . ASP A 1 62 ? -9.508 16.938 -3.279 1 98.69 62 ASP A CA 1
ATOM 475 C C . ASP A 1 62 ? -8.242 16.078 -3.297 1 98.69 62 ASP A C 1
ATOM 477 O O . ASP A 1 62 ? -7.484 16.109 -4.273 1 98.69 62 ASP A O 1
ATOM 481 N N . VAL A 1 63 ? -8.047 15.25 -2.219 1 98.69 63 VAL A N 1
ATOM 482 C CA . VAL A 1 63 ? -6.785 14.539 -2.07 1 98.69 63 VAL A CA 1
ATOM 483 C C . VAL A 1 63 ? -6.707 13.398 -3.084 1 98.69 63 VAL A C 1
ATOM 485 O O . VAL A 1 63 ? -5.652 12.789 -3.268 1 98.69 63 VAL A O 1
ATOM 488 N N . ASP A 1 64 ? -7.797 13.102 -3.822 1 97.88 64 ASP A N 1
ATOM 489 C CA . ASP A 1 64 ? -7.797 12.086 -4.867 1 97.88 64 ASP A CA 1
ATOM 490 C C . ASP A 1 64 ? -7.43 12.688 -6.223 1 97.88 64 ASP A C 1
ATOM 492 O O . ASP A 1 64 ? -7.441 11.984 -7.238 1 97.88 64 ASP A O 1
ATOM 496 N N . ASN A 1 65 ? -7.199 13.938 -6.215 1 98.25 65 ASN A N 1
ATOM 497 C CA . ASN A 1 65 ? -6.922 14.672 -7.445 1 98.25 65 ASN A CA 1
ATOM 498 C C . ASN A 1 65 ? -5.625 15.469 -7.344 1 98.25 65 ASN A C 1
ATOM 500 O O . ASN A 1 65 ? -5.582 16.5 -6.68 1 98.25 65 ASN A O 1
ATOM 504 N N . GLN A 1 66 ? -4.613 15.039 -8.07 1 97.38 66 GLN A N 1
ATOM 505 C CA . GLN A 1 66 ? -3.285 15.641 -7.98 1 97.38 66 GLN A CA 1
ATOM 506 C C . GLN A 1 66 ? -3.32 17.109 -8.383 1 97.38 66 GLN A C 1
ATOM 508 O O . GLN A 1 66 ? -2.623 17.938 -7.789 1 97.38 66 GLN A O 1
ATOM 513 N N . GLU A 1 67 ? -4.09 17.375 -9.359 1 97.81 67 GLU A N 1
ATOM 514 C CA . GLU A 1 67 ? -4.199 18.766 -9.797 1 97.81 67 GLU A CA 1
ATOM 515 C C . GLU A 1 67 ? -4.844 19.625 -8.719 1 97.81 67 GLU A C 1
ATOM 517 O O . GLU A 1 67 ? -4.422 20.766 -8.492 1 97.81 67 GLU A O 1
ATOM 522 N N . SER A 1 68 ? -5.867 19.125 -8.094 1 98.62 68 SER A N 1
ATOM 523 C CA . SER A 1 68 ? -6.492 19.828 -6.98 1 98.62 68 SER A CA 1
ATOM 524 C C . SER A 1 68 ? -5.492 20.109 -5.863 1 98.62 68 SER A C 1
ATOM 526 O O . SER A 1 68 ? -5.449 21.203 -5.316 1 98.62 68 SER A O 1
ATOM 528 N N . ILE A 1 69 ? -4.633 19.156 -5.535 1 98.62 69 ILE A N 1
ATOM 529 C CA . ILE A 1 69 ? -3.607 19.297 -4.508 1 98.62 69 ILE A CA 1
ATOM 530 C C . ILE A 1 69 ? -2.607 20.375 -4.914 1 98.62 69 ILE A C 1
ATOM 532 O O . ILE A 1 69 ? -2.275 21.25 -4.117 1 98.62 69 ILE A O 1
ATOM 536 N N . ARG A 1 70 ? -2.199 20.281 -6.141 1 97.44 70 ARG A N 1
ATOM 537 C CA . ARG A 1 70 ? -1.234 21.25 -6.645 1 97.44 70 ARG A CA 1
ATOM 538 C C . ARG A 1 70 ? -1.782 22.672 -6.543 1 97.44 70 ARG A C 1
ATOM 540 O O . ARG A 1 70 ? -1.088 23.578 -6.078 1 97.44 70 ARG A O 1
ATOM 547 N N . GLN A 1 71 ? -2.98 22.859 -6.961 1 98.06 71 GLN A N 1
ATOM 548 C CA . GLN A 1 71 ? -3.605 24.188 -6.918 1 98.06 71 GLN A CA 1
ATOM 549 C C . GLN A 1 71 ? -3.758 24.672 -5.484 1 98.06 71 GLN A C 1
ATOM 551 O O . GLN A 1 71 ? -3.463 25.844 -5.184 1 98.06 71 GLN A O 1
ATOM 556 N N . ALA A 1 72 ? -4.246 23.812 -4.625 1 98.44 72 ALA A N 1
ATOM 557 C CA . ALA A 1 72 ? -4.418 24.156 -3.219 1 98.44 72 ALA A CA 1
ATOM 558 C C . ALA A 1 72 ? -3.088 24.578 -2.59 1 98.44 72 ALA A C 1
ATOM 560 O O . ALA A 1 72 ? -3.008 25.594 -1.907 1 98.44 72 ALA A O 1
ATOM 561 N N . MET A 1 73 ? -2.061 23.812 -2.881 1 97.94 73 MET A N 1
ATOM 562 C CA . MET A 1 73 ? -0.756 24.078 -2.283 1 97.94 73 MET A CA 1
ATOM 563 C C . MET A 1 73 ? -0.127 25.328 -2.883 1 97.94 73 MET A C 1
ATOM 565 O O . MET A 1 73 ? 0.61 26.047 -2.203 1 97.94 73 MET A O 1
ATOM 569 N N . GLY A 1 74 ? -0.414 25.531 -4.176 1 96.81 74 GLY A N 1
ATOM 570 C CA . GLY A 1 74 ? -0.035 26.812 -4.758 1 96.81 74 GLY A CA 1
ATOM 571 C C . GLY A 1 74 ? -0.649 28 -4.039 1 96.81 74 GLY A C 1
ATOM 572 O O . GLY A 1 74 ? 0.036 28.984 -3.76 1 96.81 74 GLY A O 1
ATOM 573 N N . THR A 1 75 ? -1.864 27.906 -3.703 1 96.44 75 THR A N 1
ATOM 574 C CA . THR A 1 75 ? -2.582 28.938 -2.98 1 96.44 75 THR A CA 1
ATOM 575 C C . THR A 1 75 ? -1.995 29.141 -1.584 1 96.44 75 THR A C 1
ATOM 577 O O . THR A 1 75 ? -1.824 30.266 -1.128 1 96.44 75 THR A O 1
ATOM 580 N N . VAL A 1 76 ? -1.682 28.031 -0.901 1 95.56 76 VAL A N 1
ATOM 581 C CA . VAL A 1 76 ? -1.085 28.062 0.43 1 95.56 76 VAL A CA 1
ATOM 582 C C . VAL A 1 76 ? 0.258 28.797 0.373 1 95.56 76 VAL A C 1
ATOM 584 O O . VAL A 1 76 ? 0.537 29.656 1.201 1 95.56 76 VAL A O 1
ATOM 587 N N . ASN A 1 77 ? 1.001 28.406 -0.586 1 93.81 77 ASN A N 1
ATOM 588 C CA . ASN A 1 77 ? 2.32 29.016 -0.737 1 93.81 77 ASN A CA 1
ATOM 589 C C . ASN A 1 77 ? 2.221 30.5 -1.054 1 93.81 77 ASN A C 1
ATOM 591 O O . ASN A 1 77 ? 3.008 31.312 -0.548 1 93.81 77 ASN A O 1
ATOM 595 N N . GLU A 1 78 ? 1.299 30.891 -1.864 1 93.5 78 GLU A N 1
ATOM 596 C CA . GLU A 1 78 ? 1.107 32.281 -2.225 1 93.5 78 GLU A CA 1
ATOM 597 C C . GLU A 1 78 ? 0.642 33.125 -1.025 1 93.5 78 GLU A C 1
ATOM 599 O O . GLU A 1 78 ? 1.077 34.25 -0.839 1 93.5 78 GLU A O 1
ATOM 604 N N . GLN A 1 79 ? -0.184 32.562 -0.233 1 91.25 79 GLN A N 1
ATOM 605 C CA . GLN A 1 79 ? -0.8 33.281 0.874 1 91.25 79 GLN A CA 1
ATOM 606 C C . GLN A 1 79 ? 0.163 33.406 2.051 1 91.25 79 GLN A C 1
ATOM 608 O O . GLN A 1 79 ? 0.229 34.469 2.693 1 91.25 79 GLN A O 1
ATOM 613 N N . TYR A 1 80 ? 0.898 32.344 2.387 1 90.56 80 TYR A N 1
ATOM 614 C CA . TYR A 1 80 ? 1.645 32.344 3.641 1 90.56 80 TYR A CA 1
ATOM 615 C C . TYR A 1 80 ? 3.139 32.188 3.387 1 90.56 80 TYR A C 1
ATOM 617 O O . TYR A 1 80 ? 3.959 32.562 4.23 1 90.56 80 TYR A O 1
ATOM 625 N N . GLU A 1 81 ? 3.551 31.562 2.266 1 91.5 81 GLU A N 1
ATOM 626 C CA . GLU A 1 81 ? 4.934 31.25 1.915 1 91.5 81 GLU A CA 1
ATOM 627 C C . GLU A 1 81 ? 5.602 30.406 3 1 91.5 81 GLU A C 1
ATOM 629 O O . GLU A 1 81 ? 6.797 30.562 3.266 1 91.5 81 GLU A O 1
ATOM 634 N N . ARG A 1 82 ? 4.75 29.734 3.838 1 95.12 82 ARG A N 1
ATOM 635 C CA . ARG A 1 82 ? 5.23 28.859 4.91 1 95.12 82 ARG A CA 1
ATOM 636 C C . ARG A 1 82 ? 4.215 27.766 5.223 1 95.12 82 ARG A C 1
ATOM 638 O O . ARG A 1 82 ? 3.018 27.938 4.988 1 95.12 82 ARG A O 1
ATOM 645 N N . LEU A 1 83 ? 4.664 26.688 5.664 1 97.69 83 LEU A N 1
ATOM 646 C CA . LEU A 1 83 ? 3.873 25.578 6.191 1 97.69 83 LEU A CA 1
ATOM 647 C C . LEU A 1 83 ? 4.637 24.828 7.281 1 97.69 83 LEU A C 1
ATOM 649 O O . LEU A 1 83 ? 5.586 24.094 6.992 1 97.69 83 LEU A O 1
ATOM 653 N N . ASP A 1 84 ? 4.148 24.969 8.492 1 98.19 84 ASP A N 1
ATOM 654 C CA . ASP A 1 84 ? 4.879 24.422 9.633 1 98.19 84 ASP A CA 1
ATOM 655 C C . ASP A 1 84 ? 4.363 23.031 10 1 98.19 84 ASP A C 1
ATOM 657 O O . ASP A 1 84 ? 5.137 22.172 10.43 1 98.19 84 ASP A O 1
ATOM 661 N N . VAL A 1 85 ? 3.072 22.844 9.891 1 98.62 85 VAL A N 1
ATOM 662 C CA . VAL A 1 85 ? 2.439 21.594 10.305 1 98.62 85 VAL A CA 1
ATOM 663 C C . VAL A 1 85 ? 1.494 21.109 9.203 1 98.62 85 VAL A C 1
ATOM 665 O O . VAL A 1 85 ? 0.69 21.891 8.68 1 98.62 85 VAL A O 1
ATOM 668 N N . LEU A 1 86 ? 1.658 19.953 8.773 1 98.88 86 LEU A N 1
ATOM 669 C CA . LEU A 1 86 ? 0.723 19.25 7.902 1 98.88 86 LEU A CA 1
ATOM 670 C C . LEU A 1 86 ? 0.091 18.062 8.617 1 98.88 86 LEU A C 1
ATOM 672 O O . LEU A 1 86 ? 0.799 17.172 9.109 1 98.88 86 LEU A O 1
ATOM 676 N N . ILE A 1 87 ? -1.18 18.062 8.742 1 98.94 87 ILE A N 1
ATOM 677 C CA . ILE A 1 87 ? -1.896 16.906 9.258 1 98.94 87 ILE A CA 1
ATOM 678 C C . ILE A 1 87 ? -2.695 16.25 8.125 1 98.94 87 ILE A C 1
ATOM 680 O O . ILE A 1 87 ? -3.705 16.797 7.68 1 98.94 87 ILE A O 1
ATOM 684 N N . ASN A 1 88 ? -2.201 15.172 7.656 1 98.88 88 ASN A N 1
ATOM 685 C CA . ASN A 1 88 ? -2.941 14.336 6.719 1 98.88 88 ASN A CA 1
ATOM 686 C C . ASN A 1 88 ? -4.035 13.539 7.418 1 98.88 88 ASN A C 1
ATOM 688 O O . ASN A 1 88 ? -3.793 12.422 7.883 1 98.88 88 ASN A O 1
ATOM 692 N N . ASN A 1 89 ? -5.18 14.07 7.41 1 98.56 89 ASN A N 1
ATOM 693 C CA . ASN A 1 89 ? -6.312 13.508 8.133 1 98.56 89 ASN A CA 1
ATOM 694 C C . ASN A 1 89 ? -7.352 12.922 7.172 1 98.56 89 ASN A C 1
ATOM 696 O O . ASN A 1 89 ? -8.078 11.992 7.527 1 98.56 89 ASN A O 1
ATOM 700 N N . ALA A 1 90 ? -7.418 13.531 5.953 1 98.38 90 ALA A N 1
ATOM 701 C CA . ALA A 1 90 ? -8.391 13.039 4.98 1 98.38 90 ALA A CA 1
ATOM 702 C C . ALA A 1 90 ? -8.219 11.547 4.742 1 98.38 90 ALA A C 1
ATOM 704 O O . ALA A 1 90 ? -7.098 11.07 4.531 1 98.38 90 ALA A O 1
ATOM 705 N N . GLY A 1 91 ? -9.195 10.82 4.844 1 97.38 91 GLY A N 1
ATOM 706 C CA . GLY A 1 91 ? -9.203 9.383 4.629 1 97.38 91 GLY A CA 1
ATOM 707 C C . GLY A 1 91 ? -10.602 8.797 4.535 1 97.38 91 GLY A C 1
ATOM 708 O O . GLY A 1 91 ? -11.586 9.492 4.809 1 97.38 91 GLY A O 1
ATOM 709 N N . VAL A 1 92 ? -10.695 7.582 4.07 1 96.5 92 VAL A N 1
ATOM 710 C CA . VAL A 1 92 ? -11.992 6.922 3.945 1 96.5 92 VAL A CA 1
ATOM 711 C C . VAL A 1 92 ? -11.914 5.52 4.543 1 96.5 92 VAL A C 1
ATOM 713 O O . VAL A 1 92 ? -10.844 4.922 4.609 1 96.5 92 VAL A O 1
ATOM 716 N N . TYR A 1 93 ? -12.914 5.074 5.031 1 94.38 93 TYR A N 1
ATOM 717 C CA . TYR A 1 93 ? -13.211 3.727 5.504 1 94.38 93 TYR A CA 1
ATOM 718 C C . TYR A 1 93 ? -14.516 3.221 4.914 1 94.38 93 TYR A C 1
ATOM 720 O O . TYR A 1 93 ? -15.586 3.439 5.484 1 94.38 93 TYR A O 1
ATOM 728 N N . VAL A 1 94 ? -14.445 2.488 3.748 1 89.31 94 VAL A N 1
ATOM 729 C CA . VAL A 1 94 ? -15.68 2.232 3.021 1 89.31 94 VAL A CA 1
ATOM 730 C C . VAL A 1 94 ? -15.812 0.739 2.73 1 89.31 94 VAL A C 1
ATOM 732 O O . VAL A 1 94 ? -16.469 0.342 1.766 1 89.31 94 VAL A O 1
ATOM 735 N N . ASP A 1 95 ? -15.141 -0.204 3.477 1 87.12 95 ASP A N 1
ATOM 736 C CA . ASP A 1 95 ? -15.148 -1.641 3.221 1 87.12 95 ASP A CA 1
ATOM 737 C C . ASP A 1 95 ? -16.516 -2.248 3.547 1 87.12 95 ASP A C 1
ATOM 739 O O . ASP A 1 95 ? -16.875 -3.303 3.016 1 87.12 95 ASP A O 1
ATOM 743 N N . HIS A 1 96 ? -17.422 -1.648 4.375 1 81.06 96 HIS A N 1
ATOM 744 C CA . HIS A 1 96 ? -18.688 -2.148 4.867 1 81.06 96 HIS A CA 1
ATOM 745 C C . HIS A 1 96 ? -18.562 -3.562 5.422 1 81.06 96 HIS A C 1
ATOM 747 O O . HIS A 1 96 ? -19.453 -4.391 5.246 1 81.06 96 HIS A O 1
ATOM 753 N N . ASN A 1 97 ? -17.328 -3.984 5.965 1 79.25 97 ASN A N 1
ATOM 754 C CA . ASN A 1 97 ? -17.016 -5.262 6.598 1 79.25 97 ASN A CA 1
ATOM 755 C C . ASN A 1 97 ? -17.047 -6.41 5.594 1 79.25 97 ASN A C 1
ATOM 757 O O . ASN A 1 97 ? -17.25 -7.566 5.973 1 79.25 97 ASN A O 1
ATOM 761 N N . GLU A 1 98 ? -16.953 -6.105 4.391 1 87.12 98 GLU A N 1
ATOM 762 C CA . GLU A 1 98 ? -16.891 -7.137 3.361 1 87.12 98 GLU A CA 1
ATOM 763 C C . GLU A 1 98 ? -15.492 -7.746 3.266 1 87.12 98 GLU A C 1
ATOM 765 O O . GLU A 1 98 ? -14.5 -7.07 3.533 1 87.12 98 GLU A O 1
ATOM 770 N N . LYS A 1 99 ? -15.5 -9.07 2.92 1 89.62 99 LYS A N 1
ATOM 771 C CA . LYS A 1 99 ? -14.219 -9.734 2.674 1 89.62 99 LYS A CA 1
ATOM 772 C C . LYS A 1 99 ? -13.516 -9.133 1.462 1 89.62 99 LYS A C 1
ATOM 774 O O . LYS A 1 99 ? -14.156 -8.805 0.461 1 89.62 99 LYS A O 1
ATOM 779 N N . LEU A 1 100 ? -12.234 -9.047 1.552 1 92.06 100 LEU A N 1
ATOM 780 C CA . LEU A 1 100 ? -11.406 -8.398 0.538 1 92.06 100 LEU A CA 1
ATOM 781 C C . LEU A 1 100 ? -11.633 -9.031 -0.832 1 92.06 100 LEU A C 1
ATOM 783 O O . LEU A 1 100 ? -11.75 -8.328 -1.835 1 92.06 100 LEU A O 1
ATOM 787 N N . MET A 1 101 ? -11.805 -10.344 -0.882 1 89.56 101 MET A N 1
ATOM 788 C CA . MET A 1 101 ? -11.906 -11.039 -2.16 1 89.56 101 MET A CA 1
ATOM 789 C C . MET A 1 101 ? -13.344 -11.039 -2.668 1 89.56 101 MET A C 1
ATOM 791 O O . MET A 1 101 ? -13.602 -11.383 -3.824 1 89.56 101 MET A O 1
ATOM 795 N N . ALA A 1 102 ? -14.297 -10.633 -1.855 1 89.5 102 ALA A N 1
ATOM 796 C CA . ALA A 1 102 ? -15.703 -10.609 -2.236 1 89.5 102 ALA A CA 1
ATOM 797 C C . ALA A 1 102 ? -16.172 -9.18 -2.514 1 89.5 102 ALA A C 1
ATOM 799 O O . ALA A 1 102 ? -17.203 -8.977 -3.156 1 89.5 102 ALA A O 1
ATOM 800 N N . MET A 1 103 ? -15.375 -8.297 -2.086 1 91.88 103 MET A N 1
ATOM 801 C CA . MET A 1 103 ? -15.766 -6.895 -2.199 1 91.88 103 MET A CA 1
ATOM 802 C C . MET A 1 103 ? -15.547 -6.383 -3.619 1 91.88 103 MET A C 1
ATOM 804 O O . MET A 1 103 ? -14.727 -6.926 -4.359 1 91.88 103 MET A O 1
ATOM 808 N N . ASP A 1 104 ? -16.391 -5.387 -3.992 1 94.38 104 ASP A N 1
ATOM 809 C CA . ASP A 1 104 ? -16.094 -4.676 -5.23 1 94.38 104 ASP A CA 1
ATOM 810 C C . ASP A 1 104 ? -14.656 -4.172 -5.238 1 94.38 104 ASP A C 1
ATOM 812 O O . ASP A 1 104 ? -14.242 -3.438 -4.34 1 94.38 104 ASP A O 1
ATOM 816 N N . PRO A 1 105 ? -13.898 -4.562 -6.254 1 94.81 105 PRO A N 1
ATOM 817 C CA . PRO A 1 105 ? -12.484 -4.191 -6.273 1 94.81 105 PRO A CA 1
ATOM 818 C C . PRO A 1 105 ? -12.266 -2.682 -6.27 1 94.81 105 PRO A C 1
ATOM 820 O O . PRO A 1 105 ? -11.203 -2.207 -5.859 1 94.81 105 PRO A O 1
ATOM 823 N N . SER A 1 106 ? -13.266 -1.918 -6.742 1 95.81 106 SER A N 1
ATOM 824 C CA . SER A 1 106 ? -13.125 -0.465 -6.758 1 95.81 106 SER A CA 1
ATOM 825 C C . SER A 1 106 ? -13.008 0.094 -5.344 1 95.81 106 SER A C 1
ATOM 827 O O . SER A 1 106 ? -12.469 1.187 -5.145 1 95.81 106 SER A O 1
ATOM 829 N N . VAL A 1 107 ? -13.469 -0.619 -4.328 1 96.88 107 VAL A N 1
ATOM 830 C CA . VAL A 1 107 ? -13.398 -0.184 -2.938 1 96.88 107 VAL A CA 1
ATOM 831 C C . VAL A 1 107 ? -11.938 -0.141 -2.486 1 96.88 107 VAL A C 1
ATOM 833 O O . VAL A 1 107 ? -11.492 0.846 -1.897 1 96.88 107 VAL A O 1
ATOM 836 N N . LEU A 1 108 ? -11.188 -1.184 -2.758 1 97.75 108 LEU A N 1
ATOM 837 C CA . LEU A 1 108 ? -9.766 -1.214 -2.406 1 97.75 108 LEU A CA 1
ATOM 838 C C . LEU A 1 108 ? -9.008 -0.104 -3.123 1 97.75 108 LEU A C 1
ATOM 840 O O . LEU A 1 108 ? -8.211 0.607 -2.506 1 97.75 108 LEU A O 1
ATOM 844 N N . GLU A 1 109 ? -9.289 0.03 -4.406 1 97.25 109 GLU A N 1
ATOM 845 C CA . GLU A 1 109 ? -8.609 1.042 -5.211 1 97.25 109 GLU A CA 1
ATOM 846 C C . GLU A 1 109 ? -8.867 2.443 -4.668 1 97.25 109 GLU A C 1
ATOM 848 O O . GLU A 1 109 ? -7.941 3.236 -4.504 1 97.25 109 GLU A O 1
ATOM 853 N N . ARG A 1 110 ? -10.117 2.73 -4.395 1 97.06 110 ARG A N 1
ATOM 854 C CA . ARG A 1 110 ? -10.492 4.043 -3.883 1 97.06 110 ARG A CA 1
ATOM 855 C C . ARG A 1 110 ? -9.867 4.297 -2.514 1 97.06 110 ARG A C 1
ATOM 857 O O . ARG A 1 110 ? -9.414 5.406 -2.229 1 97.06 110 ARG A O 1
ATOM 864 N N . THR A 1 111 ? -9.883 3.273 -1.702 1 98.25 111 THR A N 1
ATOM 865 C CA . THR A 1 111 ? -9.352 3.408 -0.352 1 98.25 111 THR A CA 1
ATOM 866 C C . THR A 1 111 ? -7.844 3.672 -0.388 1 98.25 111 THR A C 1
ATOM 868 O O . THR A 1 111 ? -7.348 4.562 0.304 1 98.25 111 THR A O 1
ATOM 871 N N . ILE A 1 112 ? -7.09 2.971 -1.226 1 98.69 112 ILE A N 1
ATOM 872 C CA . ILE A 1 112 ? -5.652 3.168 -1.383 1 98.69 112 ILE A CA 1
ATOM 873 C C . ILE A 1 112 ? -5.383 4.555 -1.967 1 98.69 112 ILE A C 1
ATOM 875 O O . ILE A 1 112 ? -4.477 5.258 -1.519 1 98.69 112 ILE A O 1
ATOM 879 N N . THR A 1 113 ? -6.199 4.938 -2.91 1 98.31 113 THR A N 1
ATOM 880 C CA . THR A 1 113 ? -6.035 6.23 -3.564 1 98.31 113 THR A CA 1
ATOM 881 C C . THR A 1 113 ? -6.168 7.367 -2.555 1 98.31 113 THR A C 1
ATOM 883 O O . THR A 1 113 ? -5.316 8.258 -2.498 1 98.31 113 THR A O 1
ATOM 886 N N . THR A 1 114 ? -7.141 7.312 -1.78 1 98.56 114 THR A N 1
ATOM 887 C CA . THR A 1 114 ? -7.426 8.398 -0.853 1 98.56 114 THR A CA 1
ATOM 888 C C . THR A 1 114 ? -6.477 8.359 0.342 1 98.56 114 THR A C 1
ATOM 890 O O . THR A 1 114 ? -5.789 9.336 0.631 1 98.56 114 THR A O 1
ATOM 893 N N . ASN A 1 115 ? -6.359 7.207 0.997 1 98.81 115 ASN A N 1
ATOM 894 C CA . ASN A 1 115 ? -5.68 7.109 2.283 1 98.81 115 ASN A CA 1
ATOM 895 C C . ASN A 1 115 ? -4.164 7.133 2.117 1 98.81 115 ASN A C 1
ATOM 897 O O . ASN A 1 115 ? -3.441 7.57 3.016 1 98.81 115 ASN A O 1
ATOM 901 N N . PHE A 1 116 ? -3.701 6.617 0.988 1 98.88 116 PHE A N 1
ATOM 902 C CA . PHE A 1 116 ? -2.264 6.48 0.788 1 98.88 116 PHE A CA 1
ATOM 903 C C . PHE A 1 116 ? -1.765 7.484 -0.245 1 98.88 116 PHE A C 1
ATOM 905 O O . PHE A 1 116 ? -0.992 8.391 0.081 1 98.88 116 PHE A O 1
ATOM 912 N N . PHE A 1 117 ? -2.275 7.441 -1.481 1 98.75 117 PHE A N 1
ATOM 913 C CA . PHE A 1 117 ? -1.772 8.32 -2.527 1 98.75 117 PHE A CA 1
ATOM 914 C C . PHE A 1 117 ? -2.104 9.781 -2.217 1 98.75 117 PHE A C 1
ATOM 916 O O . PHE A 1 117 ? -1.315 10.68 -2.514 1 98.75 117 PHE A O 1
ATOM 923 N N . GLY A 1 118 ? -3.291 9.992 -1.694 1 98.75 118 GLY A N 1
ATOM 924 C CA . GLY A 1 118 ? -3.641 11.344 -1.284 1 98.75 118 GLY A CA 1
ATOM 925 C C . GLY A 1 118 ? -2.625 11.961 -0.342 1 98.75 118 GLY A C 1
ATOM 926 O O . GLY A 1 118 ? -2.127 13.062 -0.594 1 98.75 118 GLY A O 1
ATOM 927 N N . ALA A 1 119 ? -2.309 11.234 0.733 1 98.81 119 ALA A N 1
ATOM 928 C CA . ALA A 1 119 ? -1.317 11.703 1.697 1 98.81 119 ALA A CA 1
ATOM 929 C C . ALA A 1 119 ? 0.047 11.891 1.038 1 98.81 119 ALA A C 1
ATOM 931 O O . ALA A 1 119 ? 0.734 12.883 1.283 1 98.81 119 ALA A O 1
ATOM 932 N N . TYR A 1 120 ? 0.458 10.961 0.194 1 98.75 120 TYR A N 1
ATOM 933 C CA . TYR A 1 120 ? 1.731 11.008 -0.516 1 98.75 120 TYR A CA 1
ATOM 934 C C . TYR A 1 120 ? 1.854 12.297 -1.323 1 98.75 120 TYR A C 1
ATOM 936 O O . TYR A 1 120 ? 2.865 13 -1.233 1 98.75 120 TYR A O 1
ATOM 944 N N . HIS A 1 121 ? 0.829 12.617 -2.074 1 98.62 121 HIS A N 1
ATOM 945 C CA . HIS A 1 121 ? 0.878 13.781 -2.951 1 98.62 121 HIS A CA 1
ATOM 946 C C . HIS A 1 121 ? 0.868 15.078 -2.148 1 98.62 121 HIS A C 1
ATOM 948 O O . HIS A 1 121 ? 1.529 16.047 -2.52 1 98.62 121 HIS A O 1
ATOM 954 N N . VAL A 1 122 ? 0.118 15.102 -1.081 1 98.69 122 VAL A N 1
ATOM 955 C CA . VAL A 1 122 ? 0.097 16.297 -0.239 1 98.69 122 VAL A CA 1
ATOM 956 C C . VAL A 1 122 ? 1.468 16.5 0.402 1 98.69 122 VAL A C 1
ATOM 958 O O . VAL A 1 122 ? 1.986 17.625 0.427 1 98.69 122 VAL A O 1
ATOM 961 N N . ILE A 1 123 ? 2.062 15.422 0.912 1 98.56 123 ILE A N 1
ATOM 962 C CA . ILE A 1 123 ? 3.393 15.492 1.509 1 98.56 123 ILE A CA 1
ATOM 963 C C . ILE A 1 123 ? 4.398 15.992 0.474 1 98.56 123 ILE A C 1
ATOM 965 O O . ILE A 1 123 ? 5.18 16.906 0.751 1 98.56 123 ILE A O 1
ATOM 969 N N . ARG A 1 124 ? 4.344 15.414 -0.695 1 96.81 124 ARG A N 1
ATOM 970 C CA . ARG A 1 124 ? 5.258 15.781 -1.772 1 96.81 124 ARG A CA 1
ATOM 971 C C . ARG A 1 124 ? 5.18 17.266 -2.076 1 96.81 124 ARG A C 1
ATOM 973 O O . ARG A 1 124 ? 6.199 17.906 -2.334 1 96.81 124 ARG A O 1
ATOM 980 N N . SER A 1 125 ? 4 17.812 -2.023 1 96.88 125 SER A N 1
ATOM 981 C CA . SER A 1 125 ? 3.789 19.219 -2.326 1 96.88 125 SER A CA 1
ATOM 982 C C . SER A 1 125 ? 4.184 20.109 -1.148 1 96.88 125 SER A C 1
ATOM 984 O O . SER A 1 125 ? 4.438 21.297 -1.32 1 96.88 125 SER A O 1
ATOM 986 N N . SER A 1 126 ? 4.234 19.578 0.061 1 97.19 126 SER A N 1
ATOM 987 C CA . SER A 1 126 ? 4.48 20.344 1.275 1 97.19 126 SER A CA 1
ATOM 988 C C . SER A 1 126 ? 5.973 20.422 1.585 1 97.19 126 SER A C 1
ATOM 990 O O . SER A 1 126 ? 6.445 21.438 2.123 1 97.19 126 SER A O 1
ATOM 992 N N . ILE A 1 127 ? 6.699 19.422 1.24 1 95.88 127 ILE A N 1
ATOM 993 C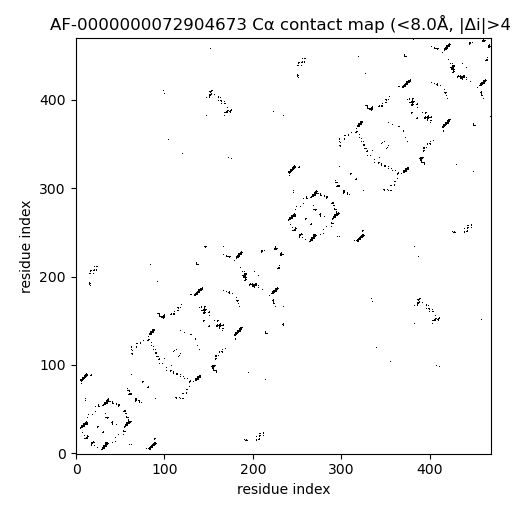 CA . ILE A 1 127 ? 8.086 19.25 1.663 1 95.88 127 ILE A CA 1
ATOM 994 C C . ILE A 1 127 ? 8.93 20.406 1.138 1 95.88 127 ILE A C 1
ATOM 996 O O . ILE A 1 127 ? 9.711 21 1.884 1 95.88 127 ILE A O 1
ATOM 1000 N N . PRO A 1 128 ? 8.742 20.812 -0.178 1 94.25 128 PRO A N 1
ATOM 1001 C CA . PRO A 1 128 ? 9.57 21.922 -0.66 1 94.25 128 PRO A CA 1
ATOM 1002 C C . PRO A 1 128 ? 9.367 23.203 0.146 1 94.25 128 PRO A C 1
ATOM 1004 O O . PRO A 1 128 ? 10.32 23.953 0.387 1 94.25 128 PRO A O 1
ATOM 1007 N N . ILE A 1 129 ? 8.18 23.469 0.592 1 95.69 129 ILE A N 1
ATOM 1008 C CA . ILE A 1 129 ? 7.883 24.656 1.401 1 95.69 129 ILE A CA 1
ATOM 1009 C C . ILE A 1 129 ? 8.57 24.531 2.762 1 95.69 129 ILE A C 1
ATOM 1011 O O . ILE A 1 129 ? 9.203 25.469 3.232 1 95.69 129 ILE A O 1
ATOM 1015 N N . MET A 1 130 ? 8.516 23.375 3.348 1 96.69 130 MET A N 1
ATOM 1016 C CA . MET A 1 130 ? 9.086 23.109 4.664 1 96.69 130 MET A CA 1
ATOM 1017 C C . MET A 1 130 ? 10.609 23.141 4.613 1 96.69 130 MET A C 1
ATOM 1019 O O . MET A 1 130 ? 11.25 23.625 5.547 1 96.69 130 MET A O 1
ATOM 1023 N N . GLU A 1 131 ? 11.141 22.625 3.543 1 95 131 GLU A N 1
ATOM 1024 C CA . GLU A 1 131 ? 12.586 22.641 3.369 1 95 131 GLU A CA 1
ATOM 1025 C C . GLU A 1 131 ? 13.102 24.078 3.273 1 95 131 GLU A C 1
ATOM 1027 O O . GLU A 1 131 ? 14.141 24.406 3.848 1 95 131 GLU A O 1
ATOM 1032 N N . LYS A 1 132 ? 12.383 24.891 2.529 1 93.88 132 LYS A N 1
ATOM 1033 C CA . LYS A 1 132 ? 12.773 26.281 2.367 1 93.88 132 LYS A CA 1
ATOM 1034 C C . LYS A 1 132 ? 12.859 27 3.715 1 93.88 132 LYS A C 1
ATOM 1036 O O . LYS A 1 132 ? 13.781 27.766 3.961 1 93.88 132 LYS A O 1
ATOM 1041 N N . GLN A 1 133 ? 11.984 26.781 4.602 1 93.62 133 GLN A N 1
ATOM 1042 C CA . GLN A 1 133 ? 11.984 27.453 5.895 1 93.62 133 GLN A CA 1
ATOM 1043 C C . GLN A 1 133 ? 12.773 26.672 6.934 1 93.62 133 GLN A C 1
ATOM 1045 O O . GLN A 1 133 ? 13.047 27.172 8.023 1 93.62 133 GLN A O 1
ATOM 1050 N N . GLY A 1 134 ? 13.125 25.344 6.629 1 95.31 134 GLY A N 1
ATOM 1051 C CA . GLY A 1 134 ? 13.969 24.531 7.484 1 95.31 134 GLY A CA 1
ATOM 1052 C C . GLY A 1 134 ? 13.227 23.953 8.672 1 95.31 134 GLY A C 1
ATOM 1053 O O . GLY A 1 134 ? 13.836 23.656 9.711 1 95.31 134 GLY A O 1
ATOM 1054 N N . TYR A 1 135 ? 11.914 23.828 8.531 1 97.62 135 TYR A N 1
ATOM 1055 C CA . TYR A 1 135 ? 11.07 23.328 9.609 1 97.62 135 TYR A CA 1
ATOM 1056 C C . TYR A 1 135 ? 9.82 22.656 9.062 1 97.62 135 TYR A C 1
ATOM 1058 O O . TYR A 1 135 ? 9.234 23.125 8.078 1 97.62 135 TYR A O 1
ATOM 1066 N N . GLY A 1 136 ? 9.398 21.578 9.695 1 98.19 136 GLY A N 1
ATOM 1067 C CA . GLY A 1 136 ? 8.133 20.953 9.352 1 98.19 136 GLY A CA 1
ATOM 1068 C C . GLY A 1 136 ? 7.734 19.844 10.305 1 98.19 136 GLY A C 1
ATOM 1069 O O . GLY A 1 136 ? 8.586 19.109 10.812 1 98.19 136 GLY A O 1
ATOM 1070 N N . ARG A 1 137 ? 6.449 19.719 10.664 1 98.75 137 ARG A N 1
ATOM 1071 C CA . ARG A 1 137 ? 5.816 18.594 11.352 1 98.75 137 ARG A CA 1
ATOM 1072 C C . ARG A 1 137 ? 4.707 17.984 10.5 1 98.75 137 ARG A C 1
ATOM 1074 O O . ARG A 1 137 ? 3.695 18.641 10.227 1 98.75 137 ARG A O 1
ATOM 1081 N N . ILE A 1 138 ? 4.984 16.812 10.047 1 98.75 138 ILE A N 1
ATOM 1082 C CA . ILE A 1 138 ? 3.992 16.094 9.25 1 98.75 138 ILE A CA 1
ATOM 1083 C C . ILE A 1 138 ? 3.387 14.961 10.078 1 98.75 138 ILE A C 1
ATOM 1085 O O . ILE A 1 138 ? 4.113 14.125 10.625 1 98.75 138 ILE A O 1
ATOM 1089 N N . ILE A 1 139 ? 2.104 14.969 10.234 1 98.88 139 ILE A N 1
ATOM 1090 C CA . ILE A 1 139 ? 1.387 13.945 10.984 1 98.88 139 ILE A CA 1
ATOM 1091 C C . ILE A 1 139 ? 0.415 13.211 10.055 1 98.88 139 ILE A C 1
ATOM 1093 O O . ILE A 1 139 ? -0.512 13.82 9.516 1 98.88 139 ILE A O 1
ATOM 1097 N N . ASN A 1 140 ? 0.679 11.969 9.828 1 98.88 140 ASN A N 1
ATOM 1098 C CA . ASN A 1 140 ? -0.262 11.102 9.125 1 98.88 140 ASN A CA 1
ATOM 1099 C C . ASN A 1 140 ? -1.254 10.453 10.086 1 98.88 140 ASN A C 1
ATOM 1101 O O . ASN A 1 140 ? -0.858 9.703 10.977 1 98.88 140 ASN A O 1
ATOM 1105 N N . VAL A 1 141 ? -2.518 10.766 9.93 1 98.75 141 VAL A N 1
ATOM 1106 C CA . VAL A 1 141 ? -3.537 10.086 10.719 1 98.75 141 VAL A CA 1
ATOM 1107 C C . VAL A 1 141 ? -3.781 8.688 10.164 1 98.75 141 VAL A C 1
ATOM 1109 O O . VAL A 1 141 ? -4.43 8.531 9.125 1 98.75 141 VAL A O 1
ATOM 1112 N N . SER A 1 142 ? -3.246 7.727 10.836 1 98.44 142 SER A N 1
ATOM 1113 C CA . SER A 1 142 ? -3.352 6.32 10.469 1 98.44 142 SER A CA 1
ATOM 1114 C C . SER A 1 142 ? -4.289 5.57 11.406 1 98.44 142 SER A C 1
ATOM 1116 O O . SER A 1 142 ? -5.328 6.098 11.805 1 98.44 142 SER A O 1
ATOM 1118 N N . SER A 1 143 ? -4.133 4.328 11.562 1 97.62 143 SER A N 1
ATOM 1119 C CA . SER A 1 143 ? -4.891 3.432 12.422 1 97.62 143 SER A CA 1
ATOM 1120 C C . SER A 1 143 ? -4.055 2.23 12.852 1 97.62 143 SER A C 1
ATOM 1122 O O . SER A 1 143 ? -3.205 1.76 12.094 1 97.62 143 SER A O 1
ATOM 1124 N N . GLU A 1 144 ? -4.312 1.763 14.031 1 96.44 144 GLU A N 1
ATOM 1125 C CA . GLU A 1 144 ? -3.715 0.495 14.438 1 96.44 144 GLU A CA 1
ATOM 1126 C C . GLU A 1 144 ? -4.074 -0.623 13.461 1 96.44 144 GLU A C 1
ATOM 1128 O O . GLU A 1 144 ? -3.32 -1.587 13.312 1 96.44 144 GLU A O 1
ATOM 1133 N N . TYR A 1 145 ? -5.145 -0.443 12.805 1 96.31 145 TYR A N 1
ATOM 1134 C CA . TYR A 1 145 ? -5.539 -1.404 11.781 1 96.31 145 TYR A CA 1
ATOM 1135 C C . TYR A 1 145 ? -4.5 -1.475 10.664 1 96.31 145 TYR A C 1
ATOM 1137 O O . TYR A 1 145 ? -4.473 -2.434 9.891 1 96.31 145 TYR A O 1
ATOM 1145 N N . GLY A 1 146 ? -3.631 -0.482 10.57 1 97.81 146 GLY A N 1
ATOM 1146 C CA . GLY A 1 146 ? -2.57 -0.478 9.578 1 97.81 146 GLY A CA 1
ATOM 1147 C C . GLY A 1 146 ? -1.291 -1.13 10.062 1 97.81 146 GLY A C 1
ATOM 1148 O O . GLY A 1 146 ? -0.281 -1.13 9.359 1 97.81 146 GLY A O 1
ATOM 1149 N N . ALA A 1 147 ? -1.309 -1.607 11.328 1 97.56 147 ALA A N 1
ATOM 1150 C CA . ALA A 1 147 ? -0.154 -2.352 11.828 1 97.56 147 ALA A CA 1
ATOM 1151 C C . ALA A 1 147 ? -0.036 -3.707 11.141 1 97.56 147 ALA A C 1
ATOM 1153 O O . ALA A 1 147 ? -1.045 -4.352 10.844 1 97.56 147 ALA A O 1
ATOM 1154 N N . LEU A 1 148 ? 1.205 -4.098 11.008 1 96.81 148 LEU A N 1
ATOM 1155 C CA . LEU A 1 148 ? 1.469 -5.344 10.297 1 96.81 148 LEU A CA 1
ATOM 1156 C C . LEU A 1 148 ? 0.796 -6.52 11 1 96.81 148 LEU A C 1
ATOM 1158 O O . LEU A 1 148 ? 0.308 -7.441 10.336 1 96.81 148 LEU A O 1
ATOM 1162 N N . SER A 1 149 ? 0.778 -6.527 12.32 1 95.56 149 SER A N 1
ATOM 1163 C CA . SER A 1 149 ? 0.187 -7.609 13.102 1 95.56 149 SER A CA 1
ATOM 1164 C C . SER A 1 149 ? -1.302 -7.758 12.797 1 95.56 149 SER A C 1
ATOM 1166 O O . SER A 1 149 ? -1.867 -8.844 12.961 1 95.56 149 SER A O 1
ATOM 1168 N N . GLU A 1 150 ? -1.945 -6.746 12.391 1 96.69 150 GLU A N 1
ATOM 1169 C CA . GLU A 1 150 ? -3.383 -6.766 12.141 1 96.69 150 GLU A CA 1
ATOM 1170 C C . GLU A 1 150 ? -3.705 -7.477 10.828 1 96.69 150 GLU A C 1
ATOM 1172 O O . GLU A 1 150 ? -4.848 -7.879 10.594 1 96.69 150 GLU A O 1
ATOM 1177 N N . MET A 1 151 ? -2.734 -7.648 9.953 1 97.19 151 MET A N 1
ATOM 1178 C CA . MET A 1 151 ? -2.938 -8.273 8.656 1 97.19 151 MET A CA 1
ATOM 1179 C C . MET A 1 151 ? -3.236 -9.766 8.805 1 97.19 151 MET A C 1
ATOM 1181 O O . MET A 1 151 ? -3.707 -10.406 7.867 1 97.19 151 MET A O 1
ATOM 1185 N N . SER A 1 152 ? -2.986 -10.328 9.961 1 96 152 SER A N 1
ATOM 1186 C CA . SER A 1 152 ? -3.195 -11.758 10.188 1 96 152 SER A CA 1
ATOM 1187 C C . SER A 1 152 ? -4.645 -12.047 10.57 1 96 152 SER A C 1
ATOM 1189 O O . SER A 1 152 ? -5.016 -13.211 10.758 1 96 152 SER A O 1
ATOM 1191 N N . TYR A 1 153 ? -5.477 -11.023 10.648 1 94.69 153 TYR A N 1
ATOM 1192 C CA . TYR A 1 153 ? -6.879 -11.188 11.016 1 94.69 153 TYR A CA 1
ATOM 1193 C C . TYR A 1 153 ? -7.797 -10.727 9.891 1 94.69 153 TYR A C 1
ATOM 1195 O O . TYR A 1 153 ? -7.516 -9.727 9.227 1 94.69 153 TYR A O 1
ATOM 1203 N N . PRO A 1 154 ? -8.891 -11.414 9.719 1 93.25 154 PRO A N 1
ATOM 1204 C CA . PRO A 1 154 ? -9.812 -11.031 8.641 1 93.25 154 PRO A CA 1
ATOM 1205 C C . PRO A 1 154 ? -10.562 -9.742 8.938 1 93.25 154 PRO A C 1
ATOM 1207 O O . PRO A 1 154 ? -10.609 -9.289 10.086 1 93.25 154 PRO A O 1
ATOM 1210 N N . GLY A 1 155 ? -11.133 -9.188 7.879 1 91.56 155 GLY A N 1
ATOM 1211 C CA . GLY A 1 155 ? -12.008 -8.031 8.008 1 91.56 155 GLY A CA 1
ATOM 1212 C C . GLY A 1 155 ? -11.32 -6.715 7.707 1 91.56 155 GLY A C 1
ATOM 1213 O O . GLY A 1 155 ? -10.109 -6.582 7.902 1 91.56 155 GLY A O 1
ATOM 1214 N N . VAL A 1 156 ? -12.023 -5.773 7.176 1 93.5 156 VAL A N 1
ATOM 1215 C CA . VAL A 1 156 ? -11.641 -4.391 6.914 1 93.5 156 VAL A CA 1
ATOM 1216 C C . VAL A 1 156 ? -10.359 -4.355 6.094 1 93.5 156 VAL A C 1
ATOM 1218 O O . VAL A 1 156 ? -9.453 -3.559 6.371 1 93.5 156 VAL A O 1
ATOM 1221 N N . GLY A 1 157 ? -10.258 -5.246 5.172 1 96.62 157 GLY A N 1
ATOM 1222 C CA . GLY A 1 157 ? -9.016 -5.484 4.453 1 96.62 157 GLY A CA 1
ATOM 1223 C C . GLY A 1 157 ? -8.547 -4.277 3.66 1 96.62 157 GLY A C 1
ATOM 1224 O O . GLY A 1 157 ? -7.359 -3.961 3.648 1 96.62 157 GLY A O 1
ATOM 1225 N N . ALA A 1 158 ? -9.469 -3.562 2.947 1 97.69 158 ALA A N 1
ATOM 1226 C CA . ALA A 1 158 ? -9.094 -2.393 2.16 1 97.69 158 ALA A CA 1
ATOM 1227 C C . ALA A 1 158 ? -8.516 -1.296 3.051 1 97.69 158 ALA A C 1
ATOM 1229 O O . ALA A 1 158 ? -7.48 -0.706 2.727 1 97.69 158 ALA A O 1
ATOM 1230 N N . TYR A 1 159 ? -9.172 -1.053 4.16 1 97.56 159 TYR A N 1
ATOM 1231 C CA . TYR A 1 159 ? -8.719 -0.041 5.105 1 97.56 159 TYR A CA 1
ATOM 1232 C C . TYR A 1 159 ? -7.379 -0.432 5.719 1 97.56 159 TYR A C 1
ATOM 1234 O O . TYR A 1 159 ? -6.453 0.382 5.777 1 97.56 159 TYR A O 1
ATOM 1242 N N . LYS A 1 160 ? -7.234 -1.695 6.133 1 97.69 160 LYS A N 1
ATOM 1243 C CA . LYS A 1 160 ? -5.996 -2.199 6.719 1 97.69 160 LYS A CA 1
ATOM 1244 C C . LYS A 1 160 ? -4.82 -2.01 5.762 1 97.69 160 LYS A C 1
ATOM 1246 O O . LYS A 1 160 ? -3.785 -1.458 6.145 1 97.69 160 LYS A O 1
ATOM 1251 N N . LEU A 1 161 ? -5.027 -2.412 4.57 1 98.62 161 LEU A N 1
ATOM 1252 C CA . LEU A 1 161 ? -3.945 -2.328 3.594 1 98.62 161 LEU A CA 1
ATOM 1253 C C . LEU A 1 161 ? -3.586 -0.875 3.303 1 98.62 161 LEU A C 1
ATOM 1255 O O . LEU A 1 161 ? -2.408 -0.539 3.156 1 98.62 161 LEU A O 1
ATOM 1259 N N . SER A 1 162 ? -4.578 -0.005 3.199 1 98.75 162 SER A N 1
ATOM 1260 C CA . SER A 1 162 ? -4.324 1.403 2.918 1 98.75 162 SER A CA 1
ATOM 1261 C C . SER A 1 162 ? -3.512 2.053 4.035 1 98.75 162 SER A C 1
ATOM 1263 O O . SER A 1 162 ? -2.609 2.85 3.768 1 98.75 162 SER A O 1
ATOM 1265 N N . LYS A 1 163 ? -3.832 1.705 5.258 1 98.81 163 LYS A N 1
ATOM 1266 C CA . LYS A 1 163 ? -3.127 2.301 6.391 1 98.81 163 LYS A CA 1
ATOM 1267 C C . LYS A 1 163 ? -1.771 1.637 6.605 1 98.81 163 LYS A C 1
ATOM 1269 O O . LYS A 1 163 ? -0.821 2.283 7.051 1 98.81 163 LYS A O 1
ATOM 1274 N N . LEU A 1 164 ? -1.65 0.361 6.223 1 98.81 164 LEU A N 1
ATOM 1275 C CA . LEU A 1 164 ? -0.346 -0.292 6.254 1 98.81 164 LEU A CA 1
ATOM 1276 C C . LEU A 1 164 ? 0.648 0.441 5.355 1 98.81 164 LEU A C 1
ATOM 1278 O O . LEU A 1 164 ? 1.758 0.763 5.789 1 98.81 164 LEU A O 1
ATOM 1282 N N . VAL A 1 165 ? 0.204 0.658 4.152 1 98.88 165 VAL A N 1
ATOM 1283 C CA . VAL A 1 165 ? 1.145 1.268 3.217 1 98.88 165 VAL A CA 1
ATOM 1284 C C . VAL A 1 165 ? 1.374 2.729 3.592 1 98.88 165 VAL A C 1
ATOM 1286 O O . VAL A 1 165 ? 2.473 3.258 3.41 1 98.88 165 VAL A O 1
ATOM 1289 N N . LEU A 1 166 ? 0.415 3.408 4.219 1 98.88 166 LEU A N 1
ATOM 1290 C CA . LEU A 1 166 ? 0.627 4.742 4.77 1 98.88 166 LEU A CA 1
ATOM 1291 C C . LEU A 1 166 ? 1.687 4.719 5.863 1 98.88 166 LEU A C 1
ATOM 1293 O O . LEU A 1 166 ? 2.527 5.617 5.941 1 98.88 166 LEU A O 1
ATOM 1297 N N . ASN A 1 167 ? 1.599 3.715 6.738 1 98.81 167 ASN A N 1
ATOM 1298 C CA . ASN A 1 167 ? 2.607 3.545 7.777 1 98.81 167 ASN A CA 1
ATOM 1299 C C . ASN A 1 167 ? 3.998 3.346 7.184 1 98.81 167 ASN A C 1
ATOM 1301 O O . ASN A 1 167 ? 4.965 3.965 7.629 1 98.81 167 ASN A O 1
ATOM 1305 N N . GLY A 1 168 ? 4.07 2.512 6.168 1 98.69 168 GLY A N 1
ATOM 1306 C CA . GLY A 1 168 ? 5.336 2.35 5.469 1 98.69 168 GLY A CA 1
ATOM 1307 C C . GLY A 1 168 ? 5.859 3.643 4.875 1 98.69 168 GLY A C 1
ATOM 1308 O O . GLY A 1 168 ? 7.055 3.93 4.953 1 98.69 168 GLY A O 1
ATOM 1309 N N . LEU A 1 169 ? 4.992 4.398 4.277 1 98.62 169 LEU A N 1
ATOM 1310 C CA . LEU A 1 169 ? 5.336 5.699 3.711 1 98.62 169 LEU A CA 1
ATOM 1311 C C . LEU A 1 169 ? 5.938 6.609 4.773 1 98.62 169 LEU A C 1
ATOM 1313 O O . LEU A 1 169 ? 6.938 7.285 4.523 1 98.62 169 LEU A O 1
ATOM 1317 N N . THR A 1 170 ? 5.301 6.629 5.941 1 98.69 170 THR A N 1
ATOM 1318 C CA . THR A 1 170 ? 5.762 7.457 7.047 1 98.69 170 THR A CA 1
ATOM 1319 C C . THR A 1 170 ? 7.211 7.129 7.398 1 98.69 170 THR A C 1
ATOM 1321 O O . THR A 1 170 ? 8.047 8.031 7.5 1 98.69 170 THR A O 1
ATOM 1324 N N . GLN A 1 171 ? 7.48 5.859 7.555 1 98.19 171 GLN A N 1
ATOM 1325 C CA . GLN A 1 171 ? 8.828 5.422 7.895 1 98.19 171 GLN A CA 1
ATOM 1326 C C . GLN A 1 171 ? 9.82 5.793 6.793 1 98.19 171 GLN A C 1
ATOM 1328 O O . GLN A 1 171 ? 10.914 6.281 7.078 1 98.19 171 GLN A O 1
ATOM 1333 N N . LEU A 1 172 ? 9.422 5.566 5.598 1 97.19 172 LEU A N 1
ATOM 1334 C CA . LEU A 1 172 ? 10.328 5.746 4.465 1 97.19 172 LEU A CA 1
ATOM 1335 C C . LEU A 1 172 ? 10.68 7.219 4.277 1 97.19 172 LEU A C 1
ATOM 1337 O O . LEU A 1 172 ? 11.844 7.566 4.074 1 97.19 172 LEU A O 1
ATOM 1341 N N . ILE A 1 173 ? 9.672 8.055 4.344 1 97.31 173 ILE A N 1
ATOM 1342 C CA . ILE A 1 173 ? 9.93 9.477 4.168 1 97.31 173 ILE A CA 1
ATOM 1343 C C . ILE A 1 173 ? 10.797 9.992 5.316 1 97.31 173 ILE A C 1
ATOM 1345 O O . ILE A 1 173 ? 11.703 10.805 5.102 1 97.31 173 ILE A O 1
ATOM 1349 N N . ALA A 1 174 ? 10.508 9.531 6.531 1 97.75 174 ALA A N 1
ATOM 1350 C CA . ALA A 1 174 ? 11.336 9.922 7.676 1 97.75 174 ALA A CA 1
ATOM 1351 C C . ALA A 1 174 ? 12.805 9.594 7.426 1 97.75 174 ALA A C 1
ATOM 1353 O O . ALA A 1 174 ? 13.688 10.344 7.844 1 97.75 174 ALA A O 1
ATOM 1354 N N . ALA A 1 175 ? 13.055 8.477 6.773 1 95.69 175 ALA A N 1
ATOM 1355 C CA . ALA A 1 175 ? 14.414 8.016 6.504 1 95.69 175 ALA A CA 1
ATOM 1356 C C . ALA A 1 175 ? 15.078 8.867 5.426 1 95.69 175 ALA A C 1
ATOM 1358 O O . ALA A 1 175 ? 16.297 8.875 5.293 1 95.69 175 ALA A O 1
ATOM 1359 N N . GLU A 1 176 ? 14.266 9.586 4.645 1 92.94 176 GLU A N 1
ATOM 1360 C CA . GLU A 1 176 ? 14.805 10.289 3.484 1 92.94 176 GLU A CA 1
ATOM 1361 C C . GLU A 1 176 ? 14.867 11.797 3.729 1 92.94 176 GLU A C 1
ATOM 1363 O O . GLU A 1 176 ? 15.586 12.516 3.033 1 92.94 176 GLU A O 1
ATOM 1368 N N . ILE A 1 177 ? 14.109 12.25 4.617 1 90.5 177 ILE A N 1
ATOM 1369 C CA . ILE A 1 177 ? 13.977 13.695 4.797 1 90.5 177 ILE A CA 1
ATOM 1370 C C . ILE A 1 177 ? 15.125 14.211 5.664 1 90.5 177 ILE A C 1
ATOM 1372 O O . ILE A 1 177 ? 15.609 13.5 6.547 1 90.5 177 ILE A O 1
ATOM 1376 N N . ASN A 1 178 ? 15.523 15.406 5.422 1 86.81 178 ASN A N 1
ATOM 1377 C CA . ASN A 1 178 ? 16.641 16.031 6.129 1 86.81 178 ASN A CA 1
ATOM 1378 C C . ASN A 1 178 ? 16.203 17.281 6.887 1 86.81 178 ASN A C 1
ATOM 1380 O O . ASN A 1 178 ? 15.086 17.766 6.688 1 86.81 178 ASN A O 1
ATOM 1384 N N . GLY A 1 179 ? 17.078 17.703 7.805 1 92.5 179 GLY A N 1
ATOM 1385 C CA . GLY A 1 179 ? 16.812 18.922 8.539 1 92.5 179 GLY A CA 1
ATOM 1386 C C . GLY A 1 179 ? 15.805 18.734 9.656 1 92.5 179 GLY A C 1
ATOM 1387 O O . GLY A 1 179 ? 15.641 17.641 10.18 1 92.5 179 GLY A O 1
ATOM 1388 N N . ASP A 1 180 ? 15.211 19.812 10.109 1 97.94 180 ASP A N 1
ATOM 1389 C CA . ASP A 1 180 ? 14.266 19.766 11.211 1 97.94 180 ASP A CA 1
ATOM 1390 C C . ASP A 1 180 ? 12.836 19.578 10.703 1 97.94 180 ASP A C 1
ATOM 1392 O O . ASP A 1 180 ? 11.93 20.328 11.078 1 97.94 180 ASP A O 1
ATOM 1396 N N . ILE A 1 181 ? 12.641 18.688 9.789 1 97.94 181 ILE A N 1
ATOM 1397 C CA . ILE A 1 181 ? 11.336 18.203 9.336 1 97.94 181 ILE A CA 1
ATOM 1398 C C . ILE A 1 181 ? 11.102 16.781 9.883 1 97.94 181 ILE A C 1
ATOM 1400 O O . ILE A 1 181 ? 11.93 15.898 9.695 1 97.94 181 ILE A O 1
ATOM 1404 N N . LYS A 1 182 ? 10.008 16.625 10.656 1 98.25 182 LYS A N 1
ATOM 1405 C CA . LYS A 1 182 ? 9.641 15.352 11.258 1 98.25 182 LYS A CA 1
ATOM 1406 C C . LYS A 1 182 ? 8.32 14.836 10.688 1 98.25 182 LYS A C 1
ATOM 1408 O O . LYS A 1 182 ? 7.406 15.625 10.422 1 98.25 182 LYS A O 1
ATOM 1413 N N . ILE A 1 183 ? 8.297 13.562 10.477 1 98.62 183 ILE A N 1
ATOM 1414 C CA . ILE A 1 183 ? 7.066 12.93 10.023 1 98.62 183 ILE A CA 1
ATOM 1415 C C . ILE A 1 183 ? 6.73 11.75 10.938 1 98.62 183 ILE A C 1
ATOM 1417 O O . ILE A 1 183 ? 7.594 10.914 11.227 1 98.62 183 ILE A O 1
ATOM 1421 N N . ASN A 1 184 ? 5.535 11.68 11.453 1 98.69 184 ASN A N 1
ATOM 1422 C CA . ASN A 1 184 ? 5.055 10.602 12.312 1 98.69 184 ASN A CA 1
ATOM 1423 C C . ASN A 1 184 ? 3.619 10.211 11.961 1 98.69 184 ASN A C 1
ATOM 1425 O O . ASN A 1 184 ? 2.918 10.953 11.273 1 98.69 184 ASN A O 1
ATOM 1429 N N . ALA A 1 185 ? 3.26 9.031 12.391 1 98.75 185 ALA A N 1
ATOM 1430 C CA . ALA A 1 185 ? 1.889 8.547 12.258 1 98.75 185 ALA A CA 1
ATOM 1431 C C . ALA A 1 185 ? 1.196 8.484 13.617 1 98.75 185 ALA A C 1
ATOM 1433 O O . ALA A 1 185 ? 1.855 8.352 14.648 1 98.75 185 ALA A O 1
ATOM 1434 N N . VAL A 1 186 ? -0.121 8.586 13.586 1 98.69 186 VAL A N 1
ATOM 1435 C CA . VAL A 1 186 ? -0.881 8.531 14.828 1 98.69 186 VAL A CA 1
ATOM 1436 C C . VAL A 1 186 ? -2.174 7.75 14.609 1 98.69 186 VAL A C 1
ATOM 1438 O O . VAL A 1 186 ? -2.799 7.852 13.555 1 98.69 186 VAL A O 1
ATOM 1441 N N . ASP A 1 187 ? -2.537 6.926 15.477 1 98.25 187 ASP A N 1
ATOM 1442 C CA . ASP A 1 187 ? -3.861 6.324 15.602 1 98.25 187 ASP A CA 1
ATOM 1443 C C . ASP A 1 187 ? -4.73 7.109 16.578 1 98.25 187 ASP A C 1
ATOM 1445 O O . ASP A 1 187 ? -4.492 7.094 17.797 1 98.25 187 ASP A O 1
ATOM 1449 N N . PRO A 1 188 ? -5.715 7.73 16.047 1 96.75 188 PRO A N 1
ATOM 1450 C CA . PRO A 1 188 ? -6.559 8.531 16.938 1 96.75 188 PRO A CA 1
ATOM 1451 C C . PRO A 1 188 ? -7.449 7.68 17.828 1 96.75 188 PRO A C 1
ATOM 1453 O O . PRO A 1 188 ? -8.102 8.203 18.75 1 96.75 188 PRO A O 1
ATOM 1456 N N . GLY A 1 189 ? -7.484 6.344 17.562 1 94.62 189 GLY A N 1
ATOM 1457 C CA . GLY A 1 189 ? -8.406 5.469 18.266 1 94.62 189 GLY A CA 1
ATOM 1458 C C . GLY A 1 189 ? -9.781 5.406 17.625 1 94.62 189 GLY A C 1
ATOM 1459 O O . GLY A 1 189 ? -9.992 5.988 16.562 1 94.62 189 GLY A O 1
ATOM 1460 N N . TRP A 1 190 ? -10.641 4.641 18.203 1 93 190 TRP A N 1
ATOM 1461 C CA . TRP A 1 190 ? -12.008 4.531 17.703 1 93 190 TRP A CA 1
ATOM 1462 C C . TRP A 1 190 ? -12.836 5.734 18.141 1 93 190 TRP A C 1
ATOM 1464 O O . TRP A 1 190 ? -13.234 5.84 19.297 1 93 190 TRP A O 1
ATOM 1474 N N . VAL A 1 191 ? -13.078 6.605 17.203 1 93.19 191 VAL A N 1
ATOM 1475 C CA . VAL A 1 191 ? -13.609 7.938 17.5 1 93.19 191 VAL A CA 1
ATOM 1476 C C . VAL A 1 191 ? -15.031 8.055 16.953 1 93.19 191 VAL A C 1
ATOM 1478 O O . VAL A 1 191 ? -15.32 7.609 15.844 1 93.19 191 VAL A O 1
ATOM 1481 N N . SER A 1 192 ? -15.883 8.586 17.797 1 89.69 192 SER A N 1
ATOM 1482 C CA . SER A 1 192 ? -17.25 8.852 17.359 1 89.69 192 SER A CA 1
ATOM 1483 C C . SER A 1 192 ? -17.281 9.922 16.281 1 89.69 192 SER A C 1
ATOM 1485 O O . SER A 1 192 ? -17.047 11.102 16.547 1 89.69 192 SER A O 1
ATOM 1487 N N . SER A 1 193 ? -17.453 9.609 15.07 1 90.75 193 SER A N 1
ATOM 1488 C CA . SER A 1 193 ? -17.484 10.383 13.828 1 90.75 193 SER A CA 1
ATOM 1489 C C . SER A 1 193 ? -18.234 9.648 12.734 1 90.75 193 SER A C 1
ATOM 1491 O O . SER A 1 193 ? -18.781 8.57 12.961 1 90.75 193 SER A O 1
ATOM 1493 N N . ASP A 1 194 ? -18.406 10.273 11.617 1 87 194 ASP A N 1
ATOM 1494 C CA . ASP A 1 194 ? -19.078 9.609 10.5 1 87 194 ASP A CA 1
ATOM 1495 C C . ASP A 1 194 ? -18.422 8.273 10.172 1 87 194 ASP A C 1
ATOM 1497 O O . ASP A 1 194 ? -19.094 7.297 9.859 1 87 194 ASP A O 1
ATOM 1501 N N . MET A 1 195 ? -17.141 8.188 10.352 1 87.88 195 MET A N 1
ATOM 1502 C CA . MET A 1 195 ? -16.375 7 10.008 1 87.88 195 MET A CA 1
ATOM 1503 C C . MET A 1 195 ? -16.469 5.953 11.117 1 87.88 195 MET A C 1
ATOM 1505 O O . MET A 1 195 ? -16.641 4.766 10.844 1 87.88 195 MET A O 1
ATOM 1509 N N . GLY A 1 196 ? -16.344 6.359 12.406 1 90.19 196 GLY A N 1
ATOM 1510 C CA . GLY A 1 196 ? -16.25 5.445 13.531 1 90.19 196 GLY A CA 1
ATOM 1511 C C . GLY A 1 196 ? -17.594 5 14.062 1 90.19 196 GLY A C 1
ATOM 1512 O O . GLY A 1 196 ? -17.688 4.008 14.789 1 90.19 196 GLY A O 1
ATOM 1513 N N . GLY A 1 197 ? -18.656 5.805 13.711 1 88.31 197 GLY A N 1
ATOM 1514 C CA . GLY A 1 197 ? -19.984 5.477 14.18 1 88.31 197 GLY A CA 1
ATOM 1515 C C . GLY A 1 197 ? -20.266 5.988 15.578 1 88.31 197 GLY A C 1
ATOM 1516 O O . GLY A 1 197 ? -19.344 6.379 16.297 1 88.31 197 GLY A O 1
ATOM 1517 N N . PRO A 1 198 ? -21.531 5.988 15.922 1 87.75 198 PRO A N 1
ATOM 1518 C CA . PRO A 1 198 ? -21.953 6.586 17.188 1 87.75 198 PRO A CA 1
ATOM 1519 C C . PRO A 1 198 ? -21.516 5.77 18.406 1 87.75 198 PRO A C 1
ATOM 1521 O O . PRO A 1 198 ? -21.5 6.285 19.516 1 87.75 198 PRO A O 1
ATOM 1524 N N . SER A 1 199 ? -21.141 4.48 18.188 1 88.62 199 SER A N 1
ATOM 1525 C CA . SER A 1 199 ? -20.812 3.602 19.312 1 88.62 199 SER A CA 1
ATOM 1526 C C . SER A 1 199 ? -19.344 3.727 19.703 1 88.62 199 SER A C 1
ATOM 1528 O O . SER A 1 199 ? -18.922 3.145 20.703 1 88.62 199 SER A O 1
ATOM 1530 N N . ALA A 1 200 ? -18.641 4.52 18.906 1 91.56 200 ALA A N 1
ATOM 1531 C CA . ALA A 1 200 ? -17.219 4.695 19.234 1 91.56 200 ALA A CA 1
ATOM 1532 C C . ALA A 1 200 ? -17.062 5.441 20.562 1 91.56 200 ALA A C 1
ATOM 1534 O O . ALA A 1 200 ? -17.703 6.473 20.781 1 91.56 200 ALA A O 1
ATOM 1535 N N . PRO A 1 201 ? -16.188 5.023 21.406 1 90.56 201 PRO A N 1
ATOM 1536 C CA . PRO A 1 201 ? -16.109 5.57 22.766 1 90.56 201 PRO A CA 1
ATOM 1537 C C . PRO A 1 201 ? -15.367 6.898 22.828 1 90.56 201 PRO A C 1
ATOM 1539 O O . PRO A 1 201 ? -15.523 7.66 23.781 1 90.56 201 PRO A O 1
ATOM 1542 N N . ARG A 1 202 ? -14.539 7.195 21.906 1 93.81 202 ARG A N 1
ATOM 1543 C CA . ARG A 1 202 ? -13.727 8.406 21.938 1 93.81 202 ARG A CA 1
ATOM 1544 C C . ARG A 1 202 ? -14.398 9.539 21.172 1 93.81 202 ARG A C 1
ATOM 1546 O O . ARG A 1 202 ? -14.984 9.32 20.109 1 93.81 202 ARG A O 1
ATOM 1553 N N . THR A 1 203 ? -14.312 10.758 21.719 1 93.56 203 THR A N 1
ATOM 1554 C CA . THR A 1 203 ? -14.828 11.938 21.031 1 93.56 203 THR A CA 1
ATOM 1555 C C . THR A 1 203 ? -13.781 12.523 20.094 1 93.56 203 THR A C 1
ATOM 1557 O O . THR A 1 203 ? -12.586 12.289 20.266 1 93.56 203 THR A O 1
ATOM 1560 N N . PRO A 1 204 ? -14.234 13.312 19.156 1 94.81 204 PRO A N 1
ATOM 1561 C CA . PRO A 1 204 ? -13.266 14.008 18.297 1 94.81 204 PRO A CA 1
ATOM 1562 C C . PRO A 1 204 ? -12.297 14.891 19.078 1 94.81 204 PRO A C 1
ATOM 1564 O O . PRO A 1 204 ? -11.117 14.977 18.734 1 94.81 204 PRO A O 1
ATOM 1567 N N . LYS A 1 205 ? -12.75 15.5 20.156 1 94.25 205 LYS A N 1
ATOM 1568 C CA . LYS A 1 205 ? -11.883 16.344 20.984 1 94.25 205 LYS A CA 1
ATOM 1569 C C . LYS A 1 205 ? -10.758 15.531 21.609 1 94.25 205 LYS A C 1
ATOM 1571 O O . LYS A 1 205 ? -9.594 15.93 21.562 1 94.25 205 LYS A O 1
ATOM 1576 N N . GLN A 1 206 ? -11.125 14.344 22.156 1 93.19 206 GLN A N 1
ATOM 1577 C CA . GLN A 1 206 ? -10.117 13.461 22.75 1 93.19 206 GLN A CA 1
ATOM 1578 C C . GLN A 1 206 ? -9.102 13.008 21.703 1 93.19 206 GLN A C 1
ATOM 1580 O O . GLN A 1 206 ? -7.906 12.953 21.969 1 93.19 206 GLN A O 1
ATOM 1585 N N . ALA A 1 207 ? -9.602 12.688 20.531 1 93.69 207 ALA A N 1
ATOM 1586 C CA . ALA A 1 207 ? -8.734 12.273 19.438 1 93.69 207 ALA A CA 1
ATOM 1587 C C . ALA A 1 207 ? -7.773 13.391 19.047 1 93.69 207 ALA A C 1
ATOM 1589 O O . ALA A 1 207 ? -6.566 13.172 18.906 1 93.69 207 ALA A O 1
ATOM 1590 N N . ALA A 1 208 ? -8.289 14.578 18.875 1 94 208 ALA A N 1
ATOM 1591 C CA . ALA A 1 208 ? -7.477 15.727 18.469 1 94 208 ALA A CA 1
ATOM 1592 C C . ALA A 1 208 ? -6.383 16.016 19.5 1 94 208 ALA A C 1
ATOM 1594 O O . ALA A 1 208 ? -5.234 16.266 19.125 1 94 208 ALA A O 1
ATOM 1595 N N . GLU A 1 209 ? -6.695 15.914 20.734 1 90.75 209 GLU A N 1
ATOM 1596 C CA . GLU A 1 209 ? -5.738 16.172 21.812 1 90.75 209 GLU A CA 1
ATOM 1597 C C . GLU A 1 209 ? -4.578 15.188 21.766 1 90.75 209 GLU A C 1
ATOM 1599 O O . GLU A 1 209 ? -3.438 15.547 22.078 1 90.75 209 GLU A O 1
ATOM 1604 N N . SER A 1 210 ? -4.906 14.016 21.375 1 89.62 210 SER A N 1
ATOM 1605 C CA . SER A 1 210 ? -3.887 12.969 21.328 1 89.62 210 SER A CA 1
ATOM 1606 C C . SER A 1 210 ? -2.938 13.172 20.156 1 89.62 210 SER A C 1
ATOM 1608 O O . SER A 1 210 ? -1.864 12.57 20.109 1 89.62 210 SER A O 1
ATOM 1610 N N . ILE A 1 211 ? -3.289 14.008 19.219 1 94.44 211 ILE A N 1
ATOM 1611 C CA . ILE A 1 211 ? -2.521 14.203 17.984 1 94.44 211 ILE A CA 1
ATOM 1612 C C . ILE A 1 211 ? -1.722 15.5 18.078 1 94.44 211 ILE A C 1
ATOM 1614 O O . ILE A 1 211 ? -0.616 15.594 17.547 1 94.44 211 ILE A O 1
ATOM 1618 N N . LEU A 1 212 ? -2.193 16.547 18.812 1 95.38 212 LEU A N 1
ATOM 1619 C CA . LEU A 1 212 ? -1.734 17.938 18.734 1 95.38 212 LEU A CA 1
ATOM 1620 C C . LEU A 1 212 ? -0.308 18.062 19.266 1 95.38 212 LEU A C 1
ATOM 1622 O O . LEU A 1 212 ? 0.438 18.953 18.844 1 95.38 212 LEU A O 1
ATOM 1626 N N . TRP A 1 213 ? 0.046 17.156 20.234 1 95.25 213 TRP A N 1
ATOM 1627 C CA . TRP A 1 213 ? 1.397 17.266 20.766 1 95.25 213 TRP A CA 1
ATOM 1628 C C . TRP A 1 213 ? 2.439 17.062 19.672 1 95.25 213 TRP A C 1
ATOM 1630 O O . TRP A 1 213 ? 3.496 17.703 19.688 1 95.25 213 TRP A O 1
ATOM 1640 N N . LEU A 1 214 ? 2.184 16.25 18.656 1 97.5 214 LEU A N 1
ATOM 1641 C CA . LEU A 1 214 ? 3.105 15.992 17.547 1 97.5 214 LEU A CA 1
ATOM 1642 C C . LEU A 1 214 ? 3.291 17.234 16.703 1 97.5 214 LEU A C 1
ATOM 1644 O O . LEU A 1 214 ? 4.312 17.391 16.016 1 97.5 214 LEU A O 1
ATOM 1648 N N . ALA A 1 215 ? 2.316 18.125 16.703 1 97.31 215 ALA A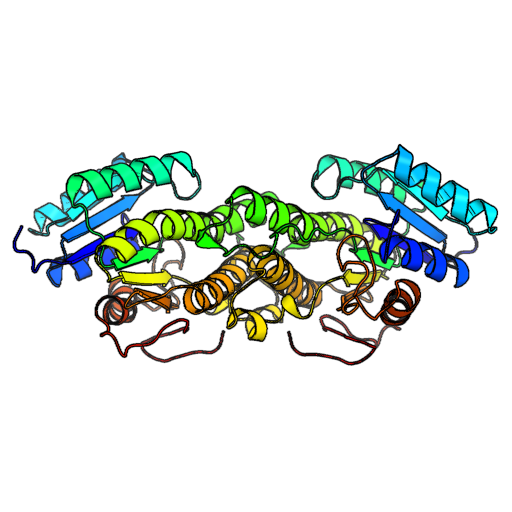 N 1
ATOM 1649 C CA . ALA A 1 215 ? 2.367 19.344 15.906 1 97.31 215 ALA A CA 1
ATOM 1650 C C . ALA A 1 215 ? 3.373 20.328 16.484 1 97.31 215 ALA A C 1
ATOM 1652 O O . ALA A 1 215 ? 3.762 21.297 15.805 1 97.31 215 ALA A O 1
ATOM 1653 N N . THR A 1 216 ? 3.832 20.109 17.719 1 95.94 216 THR A N 1
ATOM 1654 C CA . THR A 1 216 ? 4.66 21.125 18.391 1 95.94 216 THR A CA 1
ATOM 1655 C C . THR A 1 216 ? 5.938 20.484 18.922 1 95.94 216 THR A C 1
ATOM 1657 O O . THR A 1 216 ? 6.625 21.078 19.766 1 95.94 216 THR A O 1
ATOM 1660 N N . ILE A 1 217 ? 6.191 19.266 18.531 1 96.81 217 ILE A N 1
ATOM 1661 C CA . ILE A 1 217 ? 7.395 18.609 19.047 1 96.81 217 ILE A CA 1
ATOM 1662 C C . ILE A 1 217 ? 8.633 19.391 18.609 1 96.81 217 ILE A C 1
ATOM 1664 O O . ILE A 1 217 ? 8.648 19.984 17.516 1 96.81 217 ILE A O 1
ATOM 1668 N N . GLY A 1 218 ? 9.695 19.391 19.422 1 96.31 218 GLY A N 1
ATOM 1669 C CA . GLY A 1 218 ? 10.938 20.094 19.141 1 96.31 218 GLY A CA 1
ATOM 1670 C C . GLY A 1 218 ? 11.867 19.328 18.219 1 96.31 218 GLY A C 1
ATOM 1671 O O . GLY A 1 218 ? 11.516 18.25 17.734 1 96.31 218 GLY A O 1
ATOM 1672 N N . PRO A 1 219 ? 13.078 19.922 17.938 1 96.19 219 PRO A N 1
ATOM 1673 C CA . PRO A 1 219 ? 14.023 19.328 16.984 1 96.19 219 PRO A CA 1
ATOM 1674 C C . PRO A 1 219 ? 14.492 17.938 17.422 1 96.19 219 PRO A C 1
ATOM 1676 O O . PRO A 1 219 ? 14.906 17.141 16.578 1 96.19 219 PRO A O 1
ATOM 1679 N N . LYS A 1 220 ? 14.359 17.625 18.719 1 96.5 220 LYS A N 1
ATOM 1680 C CA . LYS A 1 220 ? 14.789 16.328 19.219 1 96.5 220 LYS A CA 1
ATOM 1681 C C . LYS A 1 220 ? 13.609 15.367 19.344 1 96.5 220 LYS A C 1
ATOM 1683 O O . LYS A 1 220 ? 13.742 14.281 19.922 1 96.5 220 LYS A O 1
ATOM 1688 N N . GLY A 1 221 ? 12.438 15.727 18.828 1 96.81 221 GLY A N 1
ATOM 1689 C CA . GLY A 1 221 ? 11.25 14.898 18.906 1 96.81 221 GLY A CA 1
ATOM 1690 C C . GLY A 1 221 ? 11.305 13.703 17.969 1 96.81 221 GLY A C 1
ATOM 1691 O O . GLY A 1 221 ? 12.25 13.555 17.188 1 96.81 221 GLY A O 1
ATOM 1692 N N . PRO A 1 222 ? 10.305 12.898 18.109 1 97.38 222 PRO A N 1
ATOM 1693 C CA . PRO A 1 222 ? 10.273 11.664 17.312 1 97.38 222 PRO A CA 1
ATOM 1694 C C . PRO A 1 222 ? 10.141 11.922 15.82 1 97.38 222 PRO A C 1
ATOM 1696 O O . PRO A 1 222 ? 9.562 12.938 15.414 1 97.38 222 PRO A O 1
ATOM 1699 N N . ASN A 1 223 ? 10.688 11.062 15.031 1 97.94 223 ASN A N 1
ATOM 1700 C CA . ASN A 1 223 ? 10.609 11.039 13.578 1 97.94 223 ASN A CA 1
ATOM 1701 C C . ASN A 1 223 ? 10.469 9.617 13.039 1 97.94 223 ASN A C 1
ATOM 1703 O O . ASN A 1 223 ? 11.289 8.75 13.344 1 97.94 223 ASN A O 1
ATOM 1707 N N . GLY A 1 224 ? 9.453 9.367 12.273 1 97.94 224 GLY A N 1
ATOM 1708 C CA . GLY A 1 224 ? 9.242 8.055 11.695 1 97.94 224 GLY A CA 1
ATOM 1709 C C . GLY A 1 224 ? 8.68 7.051 12.688 1 97.94 224 GLY A C 1
ATOM 1710 O O . GLY A 1 224 ? 9.039 5.871 12.664 1 97.94 224 GLY A O 1
ATOM 1711 N N . GLU A 1 225 ? 7.883 7.523 13.586 1 98.12 225 GLU A N 1
ATOM 1712 C CA . GLU A 1 225 ? 7.324 6.648 14.609 1 98.12 225 GLU A CA 1
ATOM 1713 C C . GLU A 1 225 ? 5.801 6.656 14.57 1 98.12 225 GLU A C 1
ATOM 1715 O O . GLU A 1 225 ? 5.195 7.438 13.836 1 98.12 225 GLU A O 1
ATOM 1720 N N . PHE A 1 226 ? 5.234 5.707 15.242 1 98.5 226 PHE A N 1
ATOM 1721 C CA . PHE A 1 226 ? 3.791 5.496 15.289 1 98.5 226 PHE A CA 1
ATOM 1722 C C . PHE A 1 226 ? 3.271 5.617 16.719 1 98.5 226 PHE A C 1
ATOM 1724 O O . PHE A 1 226 ? 3.812 5 17.641 1 98.5 226 PHE A O 1
ATOM 1731 N N . PHE A 1 227 ? 2.213 6.457 16.922 1 98.44 227 PHE A N 1
ATOM 1732 C CA . PHE A 1 227 ? 1.792 6.75 18.281 1 98.44 227 PHE A CA 1
ATOM 1733 C C . PHE A 1 227 ? 0.296 6.512 18.453 1 98.44 227 PHE A C 1
ATOM 1735 O O . PHE A 1 227 ? -0.473 6.66 17.5 1 98.44 227 PHE A O 1
ATOM 1742 N N . ARG A 1 228 ? -0.122 6.16 19.609 1 96.81 228 ARG A N 1
ATOM 1743 C CA . ARG A 1 228 ? -1.487 6.164 20.125 1 96.81 228 ARG A CA 1
ATOM 1744 C C . ARG A 1 228 ? -1.536 6.707 21.547 1 96.81 228 ARG A C 1
ATOM 1746 O O . ARG A 1 228 ? -0.853 6.195 22.438 1 96.81 228 ARG A O 1
ATOM 1753 N N . ASP A 1 229 ? -2.27 7.719 21.75 1 94.38 229 ASP A N 1
ATOM 1754 C CA . ASP A 1 229 ? -2.414 8.336 23.062 1 94.38 229 ASP A CA 1
ATOM 1755 C C . ASP A 1 229 ? -1.052 8.695 23.656 1 94.38 229 ASP A C 1
ATOM 1757 O O . ASP A 1 229 ? -0.773 8.391 24.812 1 94.38 229 ASP A O 1
ATOM 1761 N N . GLY A 1 230 ? -0.218 9.273 22.781 1 94.38 230 GLY A N 1
ATOM 1762 C CA . GLY A 1 230 ? 1.067 9.789 23.219 1 94.38 230 GLY A CA 1
ATOM 1763 C C . GLY A 1 230 ? 2.104 8.703 23.453 1 94.38 230 GLY A C 1
ATOM 1764 O O . GLY A 1 230 ? 3.246 8.992 23.812 1 94.38 230 GLY A O 1
ATOM 1765 N N . LYS A 1 231 ? 1.692 7.449 23.203 1 96.69 231 LYS A N 1
ATOM 1766 C CA . LYS A 1 231 ? 2.602 6.32 23.391 1 96.69 231 LYS A CA 1
ATOM 1767 C C . LYS A 1 231 ? 2.996 5.707 22.062 1 96.69 231 LYS A C 1
ATOM 1769 O O . LYS A 1 231 ? 2.152 5.527 21.172 1 96.69 231 LYS A O 1
ATOM 1774 N N . ARG A 1 232 ? 4.262 5.449 21.969 1 97.62 232 ARG A N 1
ATOM 1775 C CA . ARG A 1 232 ? 4.738 4.789 20.75 1 97.62 232 ARG A CA 1
ATOM 1776 C C . ARG A 1 232 ? 4.16 3.385 20.625 1 97.62 232 ARG A C 1
ATOM 1778 O O . ARG A 1 232 ? 4.09 2.648 21.609 1 97.62 232 ARG A O 1
ATOM 1785 N N . ILE A 1 233 ? 3.699 3.02 19.469 1 97.38 233 ILE A N 1
ATOM 1786 C CA . ILE A 1 233 ? 3.199 1.671 19.219 1 97.38 233 ILE A CA 1
ATOM 1787 C C . ILE A 1 233 ? 3.92 1.067 18.016 1 97.38 233 ILE A C 1
ATOM 1789 O O . ILE A 1 233 ? 4.617 1.773 17.281 1 97.38 233 ILE A O 1
ATOM 1793 N N . ASP A 1 234 ? 3.789 -0.204 17.875 1 96.44 234 ASP A N 1
ATOM 1794 C CA . ASP A 1 234 ? 4.48 -0.913 16.797 1 96.44 234 ASP A CA 1
ATOM 1795 C C . ASP A 1 234 ? 3.807 -0.664 15.453 1 96.44 234 ASP A C 1
ATOM 1797 O O . ASP A 1 234 ? 2.584 -0.514 15.383 1 96.44 234 ASP A O 1
ATOM 1801 N N . TRP A 1 235 ? 4.617 -0.633 14.484 1 97.31 235 TRP A N 1
ATOM 1802 C CA . TRP A 1 235 ? 4.105 -0.557 13.125 1 97.31 235 TRP A CA 1
ATOM 1803 C C . TRP A 1 235 ? 3.326 -1.816 12.758 1 97.31 235 TRP A C 1
ATOM 1805 O O . TRP A 1 235 ? 3.791 -2.934 13.008 1 97.31 235 TRP A O 1
ATOM 1815 N N . MET B 1 1 ? -7.707 -35.25 -19.703 1 42.09 1 MET B N 1
ATOM 1816 C CA . MET B 1 1 ? -6.422 -35.156 -19.016 1 42.09 1 MET B CA 1
ATOM 1817 C C . MET B 1 1 ? -6.453 -35.938 -17.703 1 42.09 1 MET B C 1
ATOM 1819 O O . MET B 1 1 ? -7.508 -36.062 -17.062 1 42.09 1 MET B O 1
ATOM 1823 N N . SER B 1 2 ? -5.594 -36.844 -17.469 1 48.66 2 SER B N 1
ATOM 1824 C CA . SER B 1 2 ? -5.633 -37.656 -16.266 1 48.66 2 SER B CA 1
ATOM 1825 C C . SER B 1 2 ? -5.867 -36.781 -15.023 1 48.66 2 SER B C 1
ATOM 1827 O O . SER B 1 2 ? -5.375 -35.656 -14.945 1 48.66 2 SER B O 1
ATOM 1829 N N . LYS B 1 3 ? -7.09 -36.844 -14.297 1 60.19 3 LYS B N 1
ATOM 1830 C CA . LYS B 1 3 ? -7.57 -36.219 -13.078 1 60.19 3 LYS B CA 1
ATOM 1831 C C . LYS B 1 3 ? -6.41 -35.844 -12.156 1 60.19 3 LYS B C 1
ATOM 1833 O O . LYS B 1 3 ? -6.582 -35.062 -11.219 1 60.19 3 LYS B O 1
ATOM 1838 N N . ASP B 1 4 ? -5.082 -36.25 -12.633 1 79.62 4 ASP B N 1
ATOM 1839 C CA . ASP B 1 4 ? -4.004 -36.219 -11.648 1 79.62 4 ASP B CA 1
ATOM 1840 C C . ASP B 1 4 ? -3.012 -35.094 -11.953 1 79.62 4 ASP B C 1
ATOM 1842 O O . ASP B 1 4 ? -2.217 -34.719 -11.086 1 79.62 4 ASP B O 1
ATOM 1846 N N . ILE B 1 5 ? -3.119 -34.438 -13.18 1 89.81 5 ILE B N 1
ATOM 1847 C CA . ILE B 1 5 ? -2.111 -33.438 -13.531 1 89.81 5 ILE B CA 1
ATOM 1848 C C . ILE B 1 5 ? -2.543 -32.062 -13.023 1 89.81 5 ILE B C 1
ATOM 1850 O O . ILE B 1 5 ? -3.678 -31.656 -13.25 1 89.81 5 ILE B O 1
ATOM 1854 N N . LYS B 1 6 ? -1.658 -31.391 -12.383 1 95.56 6 LYS B N 1
ATOM 1855 C CA . LYS B 1 6 ? -1.944 -30.078 -11.805 1 95.56 6 LYS B CA 1
ATOM 1856 C C . LYS B 1 6 ? -1.645 -28.969 -12.805 1 95.56 6 LYS B C 1
ATOM 1858 O O . LYS B 1 6 ? -0.704 -29.062 -13.594 1 95.56 6 LYS B O 1
ATOM 1863 N N . VAL B 1 7 ? -2.475 -27.922 -12.758 1 97.62 7 VAL B N 1
ATOM 1864 C CA . VAL B 1 7 ? -2.346 -26.766 -13.656 1 97.62 7 VAL B CA 1
ATOM 1865 C C . VAL B 1 7 ? -1.751 -25.578 -12.898 1 97.62 7 VAL B C 1
ATOM 1867 O O . VAL B 1 7 ? -2.209 -25.25 -11.805 1 97.62 7 VAL B O 1
ATOM 1870 N N . ALA B 1 8 ? -0.681 -25 -13.453 1 98.38 8 ALA B N 1
ATOM 1871 C CA . ALA B 1 8 ? -0.021 -23.844 -12.844 1 98.38 8 ALA B CA 1
ATOM 1872 C C . ALA B 1 8 ? -0.042 -22.641 -13.781 1 98.38 8 ALA B C 1
ATOM 1874 O O . ALA B 1 8 ? 0.144 -22.781 -14.992 1 98.38 8 ALA B O 1
ATOM 1875 N N . LEU B 1 9 ? -0.332 -21.484 -13.266 1 98.75 9 LEU B N 1
ATOM 1876 C CA . LEU B 1 9 ? -0.265 -20.219 -13.984 1 98.75 9 LEU B CA 1
ATOM 1877 C C . LEU B 1 9 ? 0.849 -19.328 -13.422 1 98.75 9 LEU B C 1
ATOM 1879 O O . LEU B 1 9 ? 0.949 -19.141 -12.211 1 98.75 9 LEU B O 1
ATOM 1883 N N . VAL B 1 10 ? 1.723 -18.844 -14.258 1 98.88 10 VAL B N 1
ATOM 1884 C CA . VAL B 1 10 ? 2.799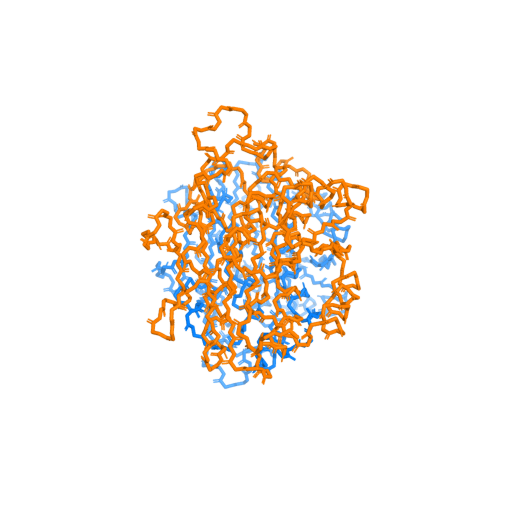 -17.938 -13.875 1 98.88 10 VAL B CA 1
ATOM 1885 C C . VAL B 1 10 ? 2.648 -16.609 -14.625 1 98.88 10 VAL B C 1
ATOM 1887 O O . VAL B 1 10 ? 2.74 -16.578 -15.852 1 98.88 10 VAL B O 1
ATOM 1890 N N . THR B 1 11 ? 2.402 -15.547 -13.938 1 98.88 11 THR B N 1
ATOM 1891 C CA . THR B 1 11 ? 2.383 -14.242 -14.586 1 98.88 11 THR B CA 1
ATOM 1892 C C . THR B 1 11 ? 3.801 -13.742 -14.852 1 98.88 11 THR B C 1
ATOM 1894 O O . THR B 1 11 ? 4.719 -14.039 -14.078 1 98.88 11 THR B O 1
ATOM 1897 N N . GLY B 1 12 ? 3.938 -12.977 -15.922 1 98.19 12 GLY B N 1
ATOM 1898 C CA . GLY B 1 12 ? 5.281 -12.562 -16.297 1 98.19 12 GLY B CA 1
ATOM 1899 C C . GLY B 1 12 ? 6.199 -13.727 -16.609 1 98.19 12 GLY B C 1
ATOM 1900 O O . GLY B 1 12 ? 7.371 -13.719 -16.234 1 98.19 12 GLY B O 1
ATOM 1901 N N . GLY B 1 13 ? 5.715 -14.734 -17.219 1 98.06 13 GLY B N 1
ATOM 1902 C CA . GLY B 1 13 ? 6.426 -15.992 -17.375 1 98.06 13 GLY B CA 1
ATOM 1903 C C . GLY B 1 13 ? 7.352 -16.016 -18.578 1 98.06 13 GLY B C 1
ATOM 1904 O O . GLY B 1 13 ? 8.031 -17.016 -18.812 1 98.06 13 GLY B O 1
ATOM 1905 N N . ASN B 1 14 ? 7.492 -14.891 -19.312 1 97.06 14 ASN B N 1
ATOM 1906 C CA . ASN B 1 14 ? 8.164 -14.93 -20.609 1 97.06 14 ASN B CA 1
ATOM 1907 C C . ASN B 1 14 ? 9.656 -14.641 -20.484 1 97.06 14 ASN B C 1
ATOM 1909 O O . ASN B 1 14 ? 10.422 -14.82 -21.438 1 97.06 14 ASN B O 1
ATOM 1913 N N . ARG B 1 15 ? 10.109 -14.227 -19.281 1 95.31 15 ARG B N 1
ATOM 1914 C CA . ARG B 1 15 ? 11.523 -13.891 -19.109 1 95.31 15 ARG B CA 1
ATOM 1915 C C . ARG B 1 15 ? 11.945 -14.016 -17.656 1 95.31 15 ARG B C 1
ATOM 1917 O O . ARG B 1 15 ? 11.109 -14.195 -16.766 1 95.31 15 ARG B O 1
ATOM 1924 N N . GLY B 1 16 ? 13.227 -14.07 -17.484 1 95.5 16 GLY B N 1
ATOM 1925 C CA . GLY B 1 16 ? 13.812 -13.984 -16.156 1 95.5 16 GLY B CA 1
ATOM 1926 C C . GLY B 1 16 ? 13.375 -15.109 -15.242 1 95.5 16 GLY B C 1
ATOM 1927 O O . GLY B 1 16 ? 13.422 -16.281 -15.625 1 95.5 16 GLY B O 1
ATOM 1928 N N . ILE B 1 17 ? 13.078 -14.734 -14 1 96.75 17 ILE B N 1
ATOM 1929 C CA . ILE B 1 17 ? 12.664 -15.688 -12.977 1 96.75 17 ILE B CA 1
ATOM 1930 C C . ILE B 1 17 ? 11.391 -16.406 -13.43 1 96.75 17 ILE B C 1
ATOM 1932 O O . ILE B 1 17 ? 11.273 -17.625 -13.281 1 96.75 17 ILE B O 1
ATOM 1936 N N . GLY B 1 18 ? 10.453 -15.602 -14.055 1 97.94 18 GLY B N 1
ATOM 1937 C CA . GLY B 1 18 ? 9.203 -16.172 -14.523 1 97.94 18 GLY B CA 1
ATOM 1938 C C . GLY B 1 18 ? 9.391 -17.281 -15.547 1 97.94 18 GLY B C 1
ATOM 1939 O O . GLY B 1 18 ? 8.758 -18.328 -15.461 1 97.94 18 GLY B O 1
ATOM 1940 N N . TYR B 1 19 ? 10.258 -17.016 -16.438 1 97.81 19 TYR B N 1
ATOM 1941 C CA . TYR B 1 19 ? 10.531 -18.016 -17.469 1 97.81 19 TYR B CA 1
ATOM 1942 C C . TYR B 1 19 ? 11.078 -19.297 -16.859 1 97.81 19 TYR B C 1
ATOM 1944 O O . TYR B 1 19 ? 10.656 -20.391 -17.219 1 97.81 19 TYR B O 1
ATOM 1952 N N . GLU B 1 20 ? 12 -19.156 -15.969 1 97.62 20 GLU B N 1
ATOM 1953 C CA . GLU B 1 20 ? 12.586 -20.328 -15.328 1 97.62 20 GLU B CA 1
ATOM 1954 C C . GLU B 1 20 ? 11.562 -21.062 -14.477 1 97.62 20 GLU B C 1
ATOM 1956 O O . GLU B 1 20 ? 11.594 -22.297 -14.383 1 97.62 20 GLU B O 1
ATOM 1961 N N . LEU B 1 21 ? 10.656 -20.344 -13.805 1 98.19 21 LEU B N 1
ATOM 1962 C CA . LEU B 1 21 ? 9.586 -20.969 -13.039 1 98.19 21 LEU B CA 1
ATOM 1963 C C . LEU B 1 21 ? 8.695 -21.812 -13.945 1 98.19 21 LEU B C 1
ATOM 1965 O O . LEU B 1 21 ? 8.352 -22.953 -13.602 1 98.19 21 LEU B O 1
ATOM 1969 N N . VAL B 1 22 ? 8.344 -21.234 -15.078 1 98.44 22 VAL B N 1
ATOM 1970 C CA . VAL B 1 22 ? 7.531 -21.953 -16.047 1 98.44 22 VAL B CA 1
ATOM 1971 C C . VAL B 1 22 ? 8.234 -23.25 -16.469 1 98.44 22 VAL B C 1
ATOM 1973 O O . VAL B 1 22 ? 7.641 -24.328 -16.422 1 98.44 22 VAL B O 1
ATOM 1976 N N . LYS B 1 23 ? 9.477 -23.125 -16.812 1 97.81 23 LYS B N 1
ATOM 1977 C CA . LYS B 1 23 ? 10.281 -24.266 -17.25 1 97.81 23 LYS B CA 1
ATOM 1978 C C . LYS B 1 23 ? 10.344 -25.344 -16.188 1 97.81 23 LYS B C 1
ATOM 1980 O O . LYS B 1 23 ? 10.062 -26.516 -16.453 1 97.81 23 LYS B O 1
ATOM 1985 N N . GLN B 1 24 ? 10.656 -24.984 -14.961 1 96.88 24 GLN B N 1
ATOM 1986 C CA . GLN B 1 24 ? 10.82 -25.938 -13.875 1 96.88 24 GLN B CA 1
ATOM 1987 C C . GLN B 1 24 ? 9.492 -26.578 -13.5 1 96.88 24 GLN B C 1
ATOM 1989 O O . GLN B 1 24 ? 9.438 -27.781 -13.203 1 96.88 24 GLN B O 1
ATOM 1994 N N . LEU B 1 25 ? 8.414 -25.844 -13.453 1 97.62 25 LEU B N 1
ATOM 1995 C CA . LEU B 1 25 ? 7.098 -26.406 -13.188 1 97.62 25 LEU B CA 1
ATOM 1996 C C . LEU B 1 25 ? 6.734 -27.453 -14.234 1 97.62 2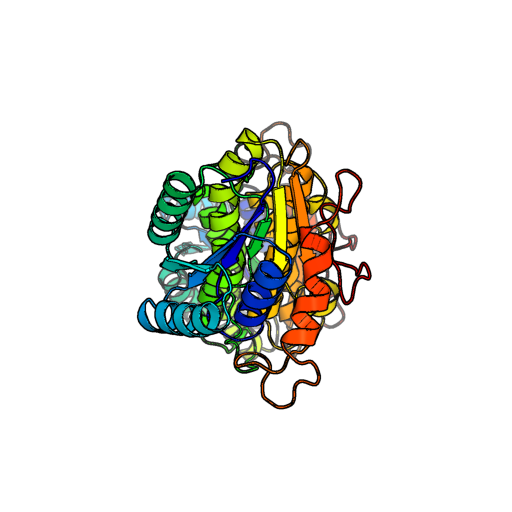5 LEU B C 1
ATOM 1998 O O . LEU B 1 25 ? 6.242 -28.531 -13.898 1 97.62 25 LEU B O 1
ATOM 2002 N N . ALA B 1 26 ? 6.984 -27.156 -15.484 1 97.25 26 ALA B N 1
ATOM 2003 C CA . ALA B 1 26 ? 6.695 -28.094 -16.562 1 97.25 26 ALA B CA 1
ATOM 2004 C C . ALA B 1 26 ? 7.527 -29.359 -16.422 1 97.25 26 ALA B C 1
ATOM 2006 O O . ALA B 1 26 ? 7.02 -30.469 -16.609 1 97.25 26 ALA B O 1
ATOM 2007 N N . LEU B 1 27 ? 8.773 -29.188 -16.062 1 95.38 27 LEU B N 1
ATOM 2008 C CA . LEU B 1 27 ? 9.672 -30.312 -15.867 1 95.38 27 LEU B CA 1
ATOM 2009 C C . LEU B 1 27 ? 9.211 -31.188 -14.703 1 95.38 27 LEU B C 1
ATOM 2011 O O . LEU B 1 27 ? 9.5 -32.375 -14.656 1 95.38 27 LEU B O 1
ATOM 2015 N N . ASN B 1 28 ? 8.469 -30.609 -13.82 1 93.88 28 ASN B N 1
ATOM 2016 C CA . ASN B 1 28 ? 7.988 -31.328 -12.641 1 93.88 28 ASN B CA 1
ATOM 2017 C C . ASN B 1 28 ? 6.555 -31.812 -12.828 1 93.88 28 ASN B C 1
ATOM 2019 O O . ASN B 1 28 ? 5.848 -32.062 -11.852 1 93.88 28 ASN B O 1
ATOM 2023 N N . GLY B 1 29 ? 6.059 -31.812 -14.031 1 93.31 29 GLY B N 1
ATOM 2024 C CA . GLY B 1 29 ? 4.844 -32.531 -14.367 1 93.31 29 GLY B CA 1
ATOM 2025 C C . GLY B 1 29 ? 3.609 -31.656 -14.375 1 93.31 29 GLY B C 1
ATOM 2026 O O . GLY B 1 29 ? 2.488 -32.125 -14.539 1 93.31 29 GLY B O 1
ATOM 2027 N N . PHE B 1 30 ? 3.748 -30.391 -14.195 1 96.12 30 PHE B N 1
ATOM 2028 C CA . PHE B 1 30 ? 2.604 -29.5 -14.266 1 96.12 30 PHE B CA 1
ATOM 2029 C C . PHE B 1 30 ? 2.246 -29.188 -15.711 1 96.12 30 PHE B C 1
ATOM 2031 O O . PHE B 1 30 ? 3.121 -29.141 -16.578 1 96.12 30 PHE B O 1
ATOM 2038 N N . LYS B 1 31 ? 1.001 -29.016 -15.969 1 96.19 31 LYS B N 1
ATOM 2039 C CA . LYS B 1 31 ? 0.587 -28.203 -17.109 1 96.19 31 LYS B CA 1
ATOM 2040 C C . LYS B 1 31 ? 0.717 -26.719 -16.812 1 96.19 31 LYS B C 1
ATOM 2042 O O . LYS B 1 31 ? 0.068 -26.203 -15.898 1 96.19 31 LYS B O 1
ATOM 2047 N N . VAL B 1 32 ? 1.538 -26.078 -17.562 1 97.94 32 VAL B N 1
ATOM 2048 C CA . VAL B 1 32 ? 1.883 -24.703 -17.172 1 97.94 32 VAL B CA 1
ATOM 2049 C C . VAL B 1 32 ? 1.292 -23.719 -18.156 1 97.94 32 VAL B C 1
ATOM 2051 O O . VAL B 1 32 ? 1.372 -23.922 -19.375 1 97.94 32 VAL B O 1
ATOM 2054 N N . ILE B 1 33 ? 0.653 -22.719 -17.656 1 98.44 33 ILE B N 1
ATOM 2055 C CA . ILE B 1 33 ? 0.18 -21.562 -18.406 1 98.44 33 ILE B CA 1
ATOM 2056 C C . ILE B 1 33 ? 1.123 -20.375 -18.188 1 98.44 33 ILE B C 1
ATOM 2058 O O . ILE B 1 33 ? 1.256 -19.891 -17.062 1 98.44 33 ILE B O 1
ATOM 2062 N N . LEU B 1 34 ? 1.794 -20.016 -19.25 1 98.62 34 LEU B N 1
ATOM 2063 C CA . LEU B 1 34 ? 2.652 -18.828 -19.266 1 98.62 34 LEU B CA 1
ATOM 2064 C C . LEU B 1 34 ? 1.851 -17.578 -19.625 1 98.62 34 LEU B C 1
ATOM 2066 O O . LEU B 1 34 ? 1.234 -17.516 -20.688 1 98.62 34 LEU B O 1
ATOM 2070 N N . ALA B 1 35 ? 1.764 -16.641 -18.719 1 98.75 35 ALA B N 1
ATOM 2071 C CA . ALA B 1 35 ? 1.072 -15.375 -18.984 1 98.75 35 ALA B CA 1
ATOM 2072 C C . ALA B 1 35 ? 2.066 -14.234 -19.188 1 98.75 35 ALA B C 1
ATOM 2074 O O . ALA B 1 35 ? 3.053 -14.133 -18.453 1 98.75 35 ALA B O 1
ATOM 2075 N N . SER B 1 36 ? 1.855 -13.438 -20.141 1 98.06 36 SER B N 1
ATOM 2076 C CA . SER B 1 36 ? 2.66 -12.25 -20.422 1 98.06 36 SER B CA 1
ATOM 2077 C C . SER B 1 36 ? 1.843 -11.188 -21.141 1 98.06 36 SER B C 1
ATOM 2079 O O . SER B 1 36 ? 0.863 -11.5 -21.812 1 98.06 36 SER B O 1
ATOM 2081 N N . ARG B 1 37 ? 2.199 -9.992 -20.953 1 96.94 37 ARG B N 1
ATOM 2082 C CA . ARG B 1 37 ? 1.439 -8.891 -21.547 1 96.94 37 ARG B CA 1
ATOM 2083 C C . ARG B 1 37 ? 1.724 -8.766 -23.031 1 96.94 37 ARG B C 1
ATOM 2085 O O . ARG B 1 37 ? 0.855 -8.352 -23.812 1 96.94 37 ARG B O 1
ATOM 2092 N N . ASP B 1 38 ? 2.955 -9.117 -23.438 1 96.5 38 ASP B N 1
ATOM 2093 C CA . ASP B 1 38 ? 3.361 -9.016 -24.828 1 96.5 38 ASP B CA 1
ATOM 2094 C C . ASP B 1 38 ? 3.131 -10.328 -25.562 1 96.5 38 ASP B C 1
ATOM 2096 O O . ASP B 1 38 ? 3.785 -11.336 -25.281 1 96.5 38 ASP B O 1
ATOM 2100 N N . PRO B 1 39 ? 2.252 -10.281 -26.562 1 97.19 39 PRO B N 1
ATOM 2101 C CA . PRO B 1 39 ? 1.94 -11.539 -27.234 1 97.19 39 PRO B CA 1
ATOM 2102 C C . PRO B 1 39 ? 3.137 -12.117 -27.984 1 97.19 39 PRO B C 1
ATOM 2104 O O . PRO B 1 39 ? 3.355 -13.328 -27.969 1 97.19 39 PRO B O 1
ATOM 2107 N N . GLU B 1 40 ? 3.918 -11.289 -28.594 1 97.62 40 GLU B N 1
ATOM 2108 C CA . GLU B 1 40 ? 5.059 -11.773 -29.359 1 97.62 40 GLU B CA 1
ATOM 2109 C C . GLU B 1 40 ? 6.098 -12.43 -28.469 1 97.62 40 GLU B C 1
ATOM 2111 O O . GLU B 1 40 ? 6.566 -13.531 -28.75 1 97.62 40 GLU B O 1
ATOM 2116 N N . MET B 1 41 ? 6.414 -11.789 -27.375 1 96.69 41 MET B N 1
ATOM 2117 C CA . MET B 1 41 ? 7.391 -12.336 -26.438 1 96.69 41 MET B CA 1
ATOM 2118 C C . MET B 1 41 ? 6.863 -13.609 -25.781 1 96.69 41 MET B C 1
ATOM 2120 O O . MET B 1 41 ? 7.633 -14.531 -25.5 1 96.69 41 MET B O 1
ATOM 2124 N N . GLY B 1 42 ? 5.578 -13.625 -25.516 1 97.56 42 GLY B N 1
ATOM 2125 C CA . GLY B 1 42 ? 4.961 -14.82 -24.953 1 97.56 42 GLY B CA 1
ATOM 2126 C C . GLY B 1 42 ? 5.031 -16.016 -25.891 1 97.56 42 GLY B C 1
ATOM 2127 O O . GLY B 1 42 ? 5.418 -17.109 -25.469 1 97.56 42 GLY B O 1
ATOM 2128 N N . HIS B 1 43 ? 4.684 -15.805 -27.094 1 97 43 HIS B N 1
ATOM 2129 C CA . HIS B 1 43 ? 4.727 -16.891 -28.078 1 97 43 HIS B CA 1
ATOM 2130 C C . HIS B 1 43 ? 6.152 -17.375 -28.297 1 97 43 HIS B C 1
ATOM 2132 O O . HIS B 1 43 ? 6.379 -18.594 -28.438 1 97 43 HIS B O 1
ATOM 2138 N N . GLU B 1 44 ? 7.055 -16.453 -28.328 1 97.25 44 GLU B N 1
ATOM 2139 C CA . GLU B 1 44 ? 8.461 -16.828 -28.484 1 97.25 44 GLU B CA 1
ATOM 2140 C C . GLU B 1 44 ? 8.922 -17.703 -27.312 1 97.25 44 GLU B C 1
ATOM 2142 O O . GLU B 1 44 ? 9.633 -18.688 -27.516 1 97.25 44 GLU B O 1
ATOM 2147 N N . ALA B 1 45 ? 8.555 -17.328 -26.125 1 97.5 45 ALA B N 1
ATOM 2148 C CA . ALA B 1 45 ? 8.93 -18.078 -24.938 1 97.5 45 ALA B CA 1
ATOM 2149 C C . ALA B 1 45 ? 8.359 -19.5 -24.969 1 97.5 45 ALA B C 1
ATOM 2151 O O . ALA B 1 45 ? 9.062 -20.469 -24.703 1 97.5 45 ALA B O 1
ATOM 2152 N N . VAL B 1 46 ? 7.121 -19.594 -25.328 1 97.12 46 VAL B N 1
ATOM 2153 C CA . VAL B 1 46 ? 6.457 -20.891 -25.375 1 97.12 46 VAL B CA 1
ATOM 2154 C C . VAL B 1 46 ? 7.082 -21.75 -26.469 1 97.12 46 VAL B C 1
ATOM 2156 O O . VAL B 1 46 ? 7.254 -22.969 -26.281 1 97.12 46 VAL B O 1
ATOM 2159 N N . LYS B 1 47 ? 7.355 -21.156 -27.594 1 96.44 47 LYS B N 1
ATOM 2160 C CA . LYS B 1 47 ? 8 -21.891 -28.688 1 96.44 47 LYS B CA 1
ATOM 2161 C C . LYS B 1 47 ? 9.305 -22.531 -28.219 1 96.44 47 LYS B C 1
ATOM 2163 O O . LYS B 1 47 ? 9.555 -23.703 -28.484 1 96.44 47 LYS B O 1
ATOM 2168 N N . LYS B 1 48 ? 10.094 -21.75 -27.516 1 96.06 48 LYS B N 1
ATOM 2169 C CA . LYS B 1 48 ? 11.367 -22.25 -26.984 1 96.06 48 LYS B CA 1
ATOM 2170 C C . LYS B 1 48 ? 11.141 -23.406 -26.016 1 96.06 48 LYS B C 1
ATOM 2172 O O . LYS B 1 48 ? 11.875 -24.391 -26.031 1 96.06 48 LYS B O 1
ATOM 2177 N N . LEU B 1 49 ? 10.172 -23.328 -25.188 1 96.88 49 LEU B N 1
ATOM 2178 C CA . LEU B 1 49 ? 9.859 -24.344 -24.188 1 96.88 49 LEU B CA 1
ATOM 2179 C C . LEU B 1 49 ? 9.32 -25.609 -24.844 1 96.88 49 LEU B C 1
ATOM 2181 O O . LEU B 1 49 ? 9.656 -26.719 -24.438 1 96.88 49 LEU B O 1
ATOM 2185 N N . LYS B 1 50 ? 8.547 -25.406 -25.859 1 94 50 LYS B N 1
ATOM 2186 C CA . LYS B 1 50 ? 7.988 -26.547 -26.578 1 94 50 LYS B CA 1
ATOM 2187 C C . LYS B 1 50 ? 9.07 -27.312 -27.328 1 94 50 LYS B C 1
ATOM 2189 O O . LYS B 1 50 ? 8.992 -28.531 -27.469 1 94 50 LYS B O 1
ATOM 2194 N N . GLU B 1 51 ? 9.992 -26.594 -27.781 1 94.31 51 GLU B N 1
ATOM 2195 C CA . GLU B 1 51 ? 11.125 -27.25 -28.438 1 94.31 51 GLU B CA 1
ATOM 2196 C C . GLU B 1 51 ? 11.844 -28.188 -27.469 1 94.31 51 GLU B C 1
ATOM 2198 O O . GLU B 1 51 ? 12.469 -29.156 -27.891 1 94.31 51 GLU B O 1
ATOM 2203 N N . SER B 1 52 ? 11.711 -27.938 -26.203 1 92.19 52 SER B N 1
ATOM 2204 C CA . SER B 1 52 ? 12.289 -28.781 -25.172 1 92.19 52 SER B CA 1
ATOM 2205 C C . SER B 1 52 ? 11.289 -29.828 -24.672 1 92.19 52 SER B C 1
ATOM 2207 O O . SER B 1 52 ? 11.453 -30.391 -23.594 1 92.19 52 SER B O 1
ATOM 2209 N N . ASN B 1 53 ? 10.133 -30 -25.328 1 93.25 53 ASN B N 1
ATOM 2210 C CA . ASN B 1 53 ? 9.078 -30.984 -25.094 1 93.25 53 ASN B CA 1
ATOM 2211 C C . ASN B 1 53 ? 8.359 -30.719 -23.781 1 93.25 53 ASN B C 1
ATOM 2213 O O . ASN B 1 53 ? 8.023 -31.656 -23.062 1 93.25 53 ASN B O 1
ATOM 2217 N N . LEU B 1 54 ? 8.297 -29.484 -23.406 1 93.81 54 LEU B N 1
ATOM 2218 C CA . LEU B 1 54 ? 7.555 -29.094 -22.203 1 93.81 54 LEU B CA 1
ATOM 2219 C C . LEU B 1 54 ? 6.137 -28.656 -22.562 1 93.81 54 LEU B C 1
ATOM 2221 O O . LEU B 1 54 ? 5.93 -27.984 -23.578 1 93.81 54 LEU B O 1
ATOM 2225 N N . ASP B 1 55 ? 5.191 -29.047 -21.781 1 88.69 55 ASP B N 1
ATOM 2226 C CA . ASP B 1 55 ? 3.785 -28.703 -21.984 1 88.69 55 ASP B CA 1
ATOM 2227 C C . ASP B 1 55 ? 3.459 -27.328 -21.406 1 88.69 55 ASP B C 1
ATOM 2229 O O . ASP B 1 55 ? 3.172 -27.203 -20.219 1 88.69 55 ASP B O 1
ATOM 2233 N N . VAL B 1 56 ? 3.484 -26.359 -22.172 1 96.56 56 VAL B N 1
ATOM 2234 C CA . VAL B 1 56 ? 3.256 -24.984 -21.734 1 96.56 56 VAL B CA 1
ATOM 2235 C C . VAL B 1 56 ? 2.291 -24.297 -22.703 1 96.56 56 VAL B C 1
ATOM 2237 O O . VAL B 1 56 ? 2.393 -24.469 -23.922 1 96.56 56 VAL B O 1
ATOM 2240 N N . TRP B 1 57 ? 1.367 -23.656 -22.172 1 96.06 57 TRP B N 1
ATOM 2241 C CA . TRP B 1 57 ? 0.381 -22.875 -22.906 1 96.06 57 TRP B CA 1
ATOM 2242 C C . TRP B 1 57 ? 0.544 -21.375 -22.609 1 96.06 57 TRP B C 1
ATOM 2244 O O . TRP B 1 57 ? 0.937 -21 -21.5 1 96.06 57 TRP B O 1
ATOM 2254 N N . PHE B 1 58 ? 0.249 -20.609 -23.672 1 97.69 58 PHE B N 1
ATOM 2255 C CA . PHE B 1 58 ? 0.41 -19.172 -23.516 1 97.69 58 PHE B CA 1
ATOM 2256 C C . PHE B 1 58 ? -0.945 -18.469 -23.438 1 97.69 58 PHE B C 1
ATOM 2258 O O . PHE B 1 58 ? -1.874 -18.828 -24.156 1 97.69 58 PHE B O 1
ATOM 2265 N N . VAL B 1 59 ? -1.07 -17.516 -22.531 1 98.25 59 VAL B N 1
ATOM 2266 C CA . VAL B 1 59 ? -2.217 -16.625 -22.5 1 98.25 59 VAL B CA 1
ATOM 2267 C C . VAL B 1 59 ? -1.736 -15.172 -22.359 1 98.25 59 VAL B C 1
ATOM 2269 O O . VAL B 1 59 ? -0.774 -14.898 -21.641 1 98.25 59 VAL B O 1
ATOM 2272 N N . VAL B 1 60 ? -2.354 -14.266 -23.141 1 98.62 60 VAL B N 1
ATOM 2273 C CA . VAL B 1 60 ? -2.057 -12.844 -23 1 98.62 60 VAL B CA 1
ATOM 2274 C C . VAL B 1 60 ? -2.713 -12.305 -21.719 1 98.62 60 VAL B C 1
ATOM 2276 O O . VAL B 1 60 ? -3.914 -12.492 -21.516 1 98.62 60 VAL B O 1
ATOM 2279 N N . MET B 1 61 ? -1.904 -11.688 -20.891 1 98.75 61 MET B N 1
ATOM 2280 C CA . MET B 1 61 ? -2.412 -11.07 -19.672 1 98.75 61 MET B CA 1
ATOM 2281 C C . MET B 1 61 ? -1.581 -9.852 -19.281 1 98.75 61 MET B C 1
ATOM 2283 O O . MET B 1 61 ? -0.383 -9.969 -19.031 1 98.75 61 MET B O 1
ATOM 2287 N N . ASP B 1 62 ? -2.199 -8.734 -19.375 1 98.75 62 ASP B N 1
ATOM 2288 C CA . ASP B 1 62 ? -1.646 -7.523 -18.781 1 98.75 62 ASP B CA 1
ATOM 2289 C C . ASP B 1 62 ? -2.172 -7.328 -17.359 1 98.75 62 ASP B C 1
ATOM 2291 O O . ASP B 1 62 ? -3.346 -7 -17.156 1 98.75 62 ASP B O 1
ATOM 2295 N N . VAL B 1 63 ? -1.249 -7.453 -16.344 1 98.69 63 VAL B N 1
ATOM 2296 C CA . VAL B 1 63 ? -1.697 -7.453 -14.953 1 98.69 63 VAL B CA 1
ATOM 2297 C C . VAL B 1 63 ? -2.096 -6.035 -14.539 1 98.69 63 VAL B C 1
ATOM 2299 O O . VAL B 1 63 ? -2.689 -5.836 -13.477 1 98.69 63 VAL B O 1
ATOM 2302 N N . ASP B 1 64 ? -1.851 -5.016 -15.375 1 97.94 64 ASP B N 1
ATOM 2303 C CA . ASP B 1 64 ? -2.258 -3.641 -15.102 1 97.94 64 ASP B CA 1
ATOM 2304 C C . ASP B 1 64 ? -3.648 -3.355 -15.664 1 97.94 64 ASP B C 1
ATOM 2306 O O . ASP B 1 64 ? -4.141 -2.229 -15.578 1 97.94 64 ASP B O 1
ATOM 2310 N N . ASN B 1 65 ? -4.199 -4.324 -16.281 1 98.25 65 ASN B N 1
ATOM 2311 C CA . ASN B 1 65 ? -5.488 -4.184 -16.938 1 98.25 65 ASN B CA 1
ATOM 2312 C C . ASN B 1 65 ? -6.484 -5.242 -16.469 1 98.25 65 ASN B C 1
ATOM 2314 O O . ASN B 1 65 ? -6.379 -6.41 -16.859 1 98.25 65 ASN B O 1
ATOM 2318 N N . GLN B 1 66 ? -7.48 -4.828 -15.727 1 97.44 66 GLN B N 1
ATOM 2319 C CA . GLN B 1 66 ? -8.438 -5.75 -15.125 1 97.44 66 GLN B CA 1
ATOM 2320 C C . GLN B 1 66 ? -9.18 -6.547 -16.188 1 97.44 66 GLN B C 1
ATOM 2322 O O . GLN B 1 66 ? -9.461 -7.734 -16 1 97.44 66 GLN B O 1
ATOM 2327 N N . GLU B 1 67 ? -9.484 -5.875 -17.219 1 97.81 67 GLU B N 1
ATOM 2328 C CA . GLU B 1 67 ? -10.188 -6.566 -18.297 1 97.81 67 GLU B CA 1
ATOM 2329 C C . GLU B 1 67 ? -9.305 -7.637 -18.938 1 97.81 67 GLU B C 1
ATOM 2331 O O . GLU B 1 67 ? -9.781 -8.727 -19.266 1 97.81 67 GLU B O 1
ATOM 2336 N N . SER B 1 68 ? -8.062 -7.324 -19.141 1 98.62 68 SER B N 1
ATOM 2337 C CA . SER B 1 68 ? -7.109 -8.312 -19.656 1 98.62 68 SER B CA 1
ATOM 2338 C C . SER B 1 68 ? -7.031 -9.523 -18.734 1 98.62 68 SER B C 1
ATOM 2340 O O . SER B 1 68 ? -7.035 -10.664 -19.203 1 98.62 68 SER B O 1
ATOM 2342 N N . ILE B 1 69 ? -7.016 -9.336 -17.438 1 98.62 69 ILE B N 1
ATOM 2343 C CA . ILE B 1 69 ? -6.969 -10.398 -16.438 1 98.62 69 ILE B CA 1
ATOM 2344 C C . ILE B 1 69 ? -8.234 -11.25 -16.531 1 98.62 69 ILE B C 1
ATOM 2346 O O . ILE B 1 69 ? -8.156 -12.484 -16.578 1 98.62 69 ILE B O 1
ATOM 2350 N N . ARG B 1 70 ? -9.32 -10.555 -16.594 1 97.44 70 ARG B N 1
ATOM 2351 C CA . ARG B 1 70 ? -10.602 -11.258 -16.672 1 97.44 70 ARG B CA 1
ATOM 2352 C C . ARG B 1 70 ? -10.656 -12.156 -17.906 1 97.44 70 ARG B C 1
ATOM 2354 O O . ARG B 1 70 ? -11.055 -13.32 -17.812 1 97.44 70 ARG B O 1
ATOM 2361 N N . GLN B 1 71 ? -10.273 -11.641 -19.016 1 98.06 71 GLN B N 1
ATOM 2362 C CA . GLN B 1 71 ? -10.289 -12.406 -20.266 1 98.06 71 GLN B CA 1
ATOM 2363 C C . GLN B 1 71 ? -9.336 -13.594 -20.188 1 98.06 71 GLN B C 1
ATOM 2365 O O . GLN B 1 71 ? -9.688 -14.703 -20.594 1 98.06 71 GLN B O 1
ATOM 2370 N N . ALA B 1 72 ? -8.133 -13.336 -19.719 1 98.5 72 ALA B N 1
ATOM 2371 C CA . ALA B 1 72 ? -7.137 -14.406 -19.578 1 98.5 72 ALA B CA 1
ATOM 2372 C C . ALA B 1 72 ? -7.648 -15.523 -18.688 1 98.5 72 ALA B C 1
ATOM 2374 O O . ALA B 1 72 ? -7.551 -16.703 -19.031 1 98.5 72 ALA B O 1
ATOM 2375 N N . MET B 1 73 ? -8.242 -15.148 -17.578 1 97.94 73 MET B N 1
ATOM 2376 C CA . MET B 1 73 ? -8.711 -16.141 -16.609 1 97.94 73 MET B CA 1
ATOM 2377 C C . MET B 1 73 ? -9.945 -16.875 -17.141 1 97.94 73 MET B C 1
ATOM 2379 O O . MET B 1 73 ? -10.156 -18.047 -16.812 1 97.94 73 MET B O 1
ATOM 2383 N N . GLY B 1 74 ? -10.742 -16.109 -17.891 1 96.88 74 GLY B N 1
ATOM 2384 C CA . GLY B 1 74 ? -11.812 -16.797 -18.609 1 96.88 74 GLY B CA 1
ATOM 2385 C C . GLY B 1 74 ? -11.312 -17.875 -19.531 1 96.88 74 GLY B C 1
ATOM 2386 O O . GLY B 1 74 ? -11.867 -18.984 -19.562 1 96.88 74 GLY B O 1
ATOM 2387 N N . THR B 1 75 ? -10.297 -17.625 -20.234 1 96.44 75 THR B N 1
ATOM 2388 C CA . THR B 1 75 ? -9.68 -18.578 -21.141 1 96.44 75 THR B CA 1
ATOM 2389 C C . THR B 1 75 ? -9.109 -19.766 -20.375 1 96.44 75 THR B C 1
ATOM 2391 O O . THR B 1 75 ? -9.266 -20.922 -20.797 1 96.44 75 THR B O 1
ATOM 2394 N N . VAL B 1 76 ? -8.445 -19.5 -19.234 1 95.56 76 VAL B N 1
ATOM 2395 C CA . VAL B 1 76 ? -7.883 -20.547 -18.391 1 95.56 76 VAL B CA 1
ATOM 2396 C C . VAL B 1 76 ? -8.992 -21.469 -17.891 1 95.56 76 VAL B C 1
ATOM 2398 O O . VAL B 1 76 ? -8.859 -22.688 -17.953 1 95.56 76 VAL B O 1
ATOM 2401 N N . ASN B 1 77 ? -10.008 -20.844 -17.453 1 93.88 77 ASN B N 1
ATOM 2402 C CA . ASN B 1 77 ? -11.133 -21.625 -16.938 1 93.88 77 ASN B CA 1
ATOM 2403 C C . ASN B 1 77 ? -11.789 -22.469 -18.031 1 93.88 77 ASN B C 1
ATOM 2405 O O . ASN B 1 77 ? -12.18 -23.609 -17.797 1 93.88 77 ASN B O 1
ATOM 2409 N N . GLU B 1 78 ? -11.922 -21.938 -19.203 1 93.5 78 GLU B N 1
ATOM 2410 C CA . GLU B 1 78 ? -12.523 -22.656 -20.328 1 93.5 78 GLU B CA 1
ATOM 2411 C C . GLU B 1 78 ? -11.648 -23.828 -20.75 1 93.5 78 GLU B C 1
ATOM 2413 O O . GLU B 1 78 ? -12.164 -24.906 -21.078 1 93.5 78 GLU B O 1
ATOM 2418 N N . GLN B 1 79 ? -10.391 -23.641 -20.75 1 91.12 79 GLN B N 1
ATOM 2419 C CA . GLN B 1 79 ? -9.461 -24.641 -21.266 1 91.12 79 GLN B CA 1
ATOM 2420 C C . GLN B 1 79 ? -9.266 -25.781 -20.266 1 91.12 79 GLN B C 1
ATOM 2422 O O . GLN B 1 79 ? -9.195 -26.953 -20.641 1 91.12 79 GLN B O 1
ATOM 2427 N N . TYR B 1 80 ? -9.141 -25.484 -18.969 1 90.5 80 TYR B N 1
ATOM 2428 C CA . TYR B 1 80 ? -8.703 -26.5 -18.016 1 90.5 80 TYR B CA 1
ATOM 2429 C C . TYR B 1 80 ? -9.766 -26.734 -16.938 1 90.5 80 TYR B C 1
ATOM 2431 O O . TYR B 1 80 ? -9.797 -27.781 -16.312 1 90.5 80 TYR B O 1
ATOM 2439 N N . GLU B 1 81 ? -10.602 -25.703 -16.641 1 91.44 81 GLU B N 1
ATOM 2440 C CA . GLU B 1 81 ? -11.609 -25.719 -15.578 1 91.44 81 GLU B CA 1
ATOM 2441 C C . GLU B 1 81 ? -10.977 -26 -14.219 1 91.44 81 GLU B C 1
ATOM 2443 O O . GLU B 1 81 ? -11.578 -26.672 -13.375 1 91.44 81 GLU B O 1
ATOM 2448 N N . ARG B 1 82 ? -9.641 -25.766 -14.125 1 95.12 82 ARG B N 1
ATOM 2449 C CA . ARG B 1 82 ? -8.891 -25.953 -12.883 1 95.12 82 ARG B CA 1
ATOM 2450 C C . ARG B 1 82 ? -7.68 -25.031 -12.828 1 95.12 82 ARG B C 1
ATOM 2452 O O . ARG B 1 82 ? -7.156 -24.625 -13.867 1 95.12 82 ARG B O 1
ATOM 2459 N N . LEU B 1 83 ? -7.289 -24.672 -11.695 1 97.75 83 LEU B N 1
ATOM 2460 C CA . LEU B 1 83 ? -6.059 -23.953 -11.398 1 97.75 83 LEU B CA 1
ATOM 2461 C C . LEU B 1 83 ? -5.516 -24.344 -10.023 1 97.75 83 LEU B C 1
ATOM 2463 O O . LEU B 1 83 ? -6.074 -23.953 -9 1 97.75 83 LEU B O 1
ATOM 2467 N N . ASP B 1 84 ? -4.391 -25.016 -10.047 1 98.19 84 ASP B N 1
ATOM 2468 C CA . ASP B 1 84 ? -3.854 -25.562 -8.812 1 98.19 84 ASP B CA 1
ATOM 2469 C C . ASP B 1 84 ? -2.814 -24.641 -8.195 1 98.19 84 ASP B C 1
ATOM 2471 O O . ASP B 1 84 ? -2.707 -24.531 -6.973 1 98.19 84 ASP B O 1
ATOM 2475 N N . VAL B 1 85 ? -2.027 -24 -9.039 1 98.62 85 VAL B N 1
ATOM 2476 C CA . VAL B 1 85 ? -0.93 -23.156 -8.578 1 98.62 85 VAL B CA 1
ATOM 2477 C C . VAL B 1 85 ? -0.962 -21.828 -9.32 1 98.62 85 VAL B C 1
ATOM 2479 O O . VAL B 1 85 ? -1.089 -21.797 -10.547 1 98.62 85 VAL B O 1
ATOM 2482 N N . LEU B 1 86 ? -0.977 -20.781 -8.633 1 98.88 86 LEU B N 1
ATOM 2483 C CA . LEU B 1 86 ? -0.794 -19.438 -9.156 1 98.88 86 LEU B CA 1
ATOM 2484 C C . LEU B 1 86 ? 0.498 -18.812 -8.633 1 98.88 86 LEU B C 1
ATOM 2486 O O . LEU B 1 86 ? 0.694 -18.719 -7.422 1 98.88 86 LEU B O 1
ATOM 2490 N N . ILE B 1 87 ? 1.373 -18.484 -9.5 1 98.94 87 ILE B N 1
ATOM 2491 C CA . ILE B 1 87 ? 2.562 -17.719 -9.125 1 98.94 87 ILE B CA 1
ATOM 2492 C C . ILE B 1 87 ? 2.465 -16.297 -9.672 1 98.94 87 ILE B C 1
ATOM 2494 O O . ILE B 1 87 ? 2.592 -16.078 -10.883 1 98.94 87 ILE B O 1
ATOM 2498 N N . ASN B 1 88 ? 2.18 -15.406 -8.82 1 98.88 88 ASN B N 1
ATOM 2499 C CA . ASN B 1 88 ? 2.244 -13.984 -9.148 1 98.88 88 ASN B CA 1
ATOM 2500 C C . ASN B 1 88 ? 3.684 -13.484 -9.195 1 98.88 88 ASN B C 1
ATOM 2502 O O . ASN B 1 88 ? 4.23 -13.055 -8.172 1 98.88 88 ASN B O 1
ATOM 2506 N N . ASN B 1 89 ? 4.215 -13.484 -10.336 1 98.56 89 ASN B N 1
ATOM 2507 C CA . ASN B 1 89 ? 5.621 -13.148 -10.555 1 98.56 89 ASN B CA 1
ATOM 2508 C C . ASN B 1 89 ? 5.773 -11.805 -11.258 1 98.56 89 ASN B C 1
ATOM 2510 O O . ASN B 1 89 ? 6.785 -11.117 -11.078 1 98.56 89 ASN B O 1
ATOM 2514 N N . ALA B 1 90 ? 4.742 -11.469 -12.086 1 98.38 90 ALA B N 1
ATOM 2515 C CA . ALA B 1 90 ? 4.816 -10.195 -12.797 1 98.38 90 ALA B CA 1
ATOM 2516 C C . ALA B 1 90 ? 5.031 -9.031 -11.828 1 98.38 90 ALA B C 1
ATOM 2518 O O . ALA B 1 90 ? 4.352 -8.938 -10.805 1 98.38 90 ALA B O 1
ATOM 2519 N N . GLY B 1 91 ? 5.957 -8.258 -12.055 1 97.38 91 GLY B N 1
ATOM 2520 C CA . GLY B 1 91 ? 6.277 -7.094 -11.242 1 97.38 91 GLY B CA 1
ATOM 2521 C C . GLY B 1 91 ? 7.273 -6.16 -11.906 1 97.38 91 GLY B C 1
ATOM 2522 O O . GLY B 1 91 ? 7.852 -6.492 -12.938 1 97.38 91 GLY B O 1
ATOM 2523 N N . VAL B 1 92 ? 7.398 -4.969 -11.375 1 96.56 92 VAL B N 1
ATOM 2524 C CA . VAL B 1 92 ? 8.328 -3.992 -11.922 1 96.56 92 VAL B CA 1
ATOM 2525 C C . VAL B 1 92 ? 9.164 -3.383 -10.805 1 96.56 92 VAL B C 1
ATOM 2527 O O . VAL B 1 92 ? 8.734 -3.348 -9.648 1 96.56 92 VAL B O 1
ATOM 2530 N N . TYR B 1 93 ? 10.289 -3.045 -11.07 1 94.5 93 TYR B N 1
ATOM 2531 C CA . TYR B 1 93 ? 11.242 -2.277 -10.281 1 94.5 93 TYR B CA 1
ATOM 2532 C C . TYR B 1 93 ? 11.812 -1.117 -11.094 1 94.5 93 TYR B C 1
ATOM 2534 O O . TYR B 1 93 ? 12.812 -1.271 -11.797 1 94.5 93 TYR B O 1
ATOM 2542 N N . VAL B 1 94 ? 11.172 0.1 -10.984 1 89.38 94 VAL B N 1
ATOM 2543 C CA . VAL B 1 94 ? 11.508 1.143 -11.945 1 89.38 94 VAL B CA 1
ATOM 2544 C C . VAL B 1 94 ? 11.867 2.432 -11.211 1 89.38 94 VAL B C 1
ATOM 2546 O O . VAL B 1 94 ? 11.703 3.527 -11.75 1 89.38 94 VAL B O 1
ATOM 2549 N N . ASP B 1 95 ? 12.305 2.416 -9.898 1 87 95 ASP B N 1
ATOM 2550 C CA . ASP B 1 95 ? 12.602 3.6 -9.102 1 87 95 ASP B CA 1
ATOM 2551 C C . ASP B 1 95 ? 13.875 4.289 -9.594 1 87 95 ASP B C 1
ATOM 2553 O O . ASP B 1 95 ? 14.055 5.492 -9.375 1 87 95 ASP B O 1
ATOM 2557 N N . HIS B 1 96 ? 14.812 3.645 -10.32 1 81.19 96 HIS B N 1
ATOM 2558 C CA . HIS B 1 96 ? 16.109 4.125 -10.758 1 81.19 96 HIS B CA 1
ATOM 2559 C C . HIS B 1 96 ? 16.891 4.742 -9.594 1 81.19 96 HIS B C 1
ATOM 2561 O O . HIS B 1 96 ? 17.594 5.742 -9.773 1 81.19 96 HIS B O 1
ATOM 2567 N N . ASN B 1 97 ? 16.656 4.297 -8.281 1 79.25 97 ASN B N 1
ATOM 2568 C CA . ASN B 1 97 ? 17.328 4.707 -7.051 1 79.25 97 ASN B CA 1
ATOM 2569 C C . ASN B 1 97 ? 17.016 6.16 -6.711 1 79.25 97 ASN B C 1
ATOM 2571 O O . ASN B 1 97 ? 17.797 6.812 -6.004 1 79.25 97 ASN B O 1
ATOM 2575 N N . GLU B 1 98 ? 16 6.656 -7.223 1 87.12 98 GLU B N 1
ATOM 2576 C CA . GLU B 1 98 ? 15.578 8.016 -6.891 1 87.12 98 GLU B CA 1
ATOM 2577 C C . GLU B 1 98 ? 14.836 8.047 -5.555 1 87.12 98 GLU B C 1
ATOM 2579 O O . GLU B 1 98 ? 14.188 7.074 -5.176 1 87.12 98 GLU B O 1
ATOM 2584 N N . LYS B 1 99 ? 15.039 9.203 -4.855 1 89.5 99 LYS B N 1
ATOM 2585 C CA . LYS B 1 99 ? 14.281 9.406 -3.627 1 89.5 99 LYS B CA 1
ATOM 2586 C C . LYS B 1 99 ? 12.781 9.484 -3.912 1 89.5 99 LYS B C 1
ATOM 2588 O O . LYS B 1 99 ? 12.367 10.078 -4.91 1 89.5 99 LYS B O 1
ATOM 2593 N N . LEU B 1 100 ? 12.016 8.961 -3.02 1 92.12 100 LEU B N 1
ATOM 2594 C CA . LEU B 1 100 ? 10.562 8.852 -3.18 1 92.12 100 LEU B CA 1
ATOM 2595 C C . LEU B 1 100 ? 9.945 10.219 -3.412 1 92.12 100 LEU B C 1
ATOM 2597 O O . LEU B 1 100 ? 9.07 10.375 -4.273 1 92.12 100 LEU B O 1
ATOM 2601 N N . MET B 1 101 ? 10.445 11.242 -2.738 1 89.38 101 MET B N 1
ATOM 2602 C CA . MET B 1 101 ? 9.828 12.562 -2.809 1 89.38 101 MET B CA 1
ATOM 2603 C C . MET B 1 101 ? 10.359 13.352 -4 1 89.38 101 MET B C 1
ATOM 2605 O O . MET B 1 101 ? 9.82 14.398 -4.352 1 89.38 101 MET B O 1
ATOM 2609 N N . ALA B 1 102 ? 11.398 12.875 -4.664 1 89.31 102 ALA B N 1
ATOM 2610 C CA . ALA B 1 102 ? 12 13.562 -5.809 1 89.31 102 ALA B CA 1
ATOM 2611 C C . ALA B 1 102 ? 11.633 12.867 -7.117 1 89.31 102 ALA B C 1
ATOM 2613 O O . ALA B 1 102 ? 11.758 13.445 -8.195 1 89.31 102 ALA B O 1
ATOM 2614 N N . MET B 1 103 ? 11.133 11.703 -6.941 1 91.81 103 MET B N 1
ATOM 2615 C CA . MET B 1 103 ? 10.844 10.898 -8.125 1 91.81 103 MET B CA 1
ATOM 2616 C C . MET B 1 103 ? 9.531 11.336 -8.766 1 91.81 103 MET B C 1
ATOM 2618 O O . MET B 1 103 ? 8.672 11.922 -8.102 1 91.81 103 MET B O 1
ATOM 2622 N N . ASP B 1 104 ? 9.461 11.141 -10.117 1 94.38 104 ASP B N 1
ATOM 2623 C CA . ASP B 1 104 ? 8.164 11.297 -10.766 1 94.38 104 ASP B CA 1
ATOM 2624 C C . ASP B 1 104 ? 7.098 10.469 -10.062 1 94.38 104 ASP B C 1
ATOM 2626 O O . ASP B 1 104 ? 7.234 9.25 -9.922 1 94.38 104 ASP B O 1
ATOM 2630 N N . PRO B 1 105 ? 6.031 11.117 -9.617 1 94.75 105 PRO B N 1
ATOM 2631 C CA . PRO B 1 105 ? 5.016 10.398 -8.844 1 94.75 105 PRO B CA 1
ATOM 2632 C C . PRO B 1 105 ? 4.387 9.25 -9.625 1 94.75 105 PRO B C 1
ATOM 2634 O O . PRO B 1 105 ? 3.859 8.305 -9.023 1 94.75 105 PRO B O 1
ATOM 2637 N N . SER B 1 106 ? 4.422 9.328 -10.969 1 95.81 106 SER B N 1
ATOM 2638 C CA . SER B 1 106 ? 3.844 8.258 -11.773 1 95.81 106 SER B CA 1
ATOM 2639 C C . SER B 1 106 ? 4.59 6.945 -11.555 1 95.81 106 SER B C 1
ATOM 2641 O O . SER B 1 106 ? 4.039 5.863 -11.781 1 95.81 106 SER B O 1
ATOM 2643 N N . VAL B 1 107 ? 5.836 6.977 -11.102 1 96.94 107 VAL B N 1
ATOM 2644 C CA . VAL B 1 107 ? 6.637 5.781 -10.852 1 96.94 107 VAL B CA 1
ATOM 2645 C C . VAL B 1 107 ? 6.035 4.992 -9.688 1 96.94 107 VAL B C 1
ATOM 2647 O O . VAL B 1 107 ? 5.848 3.779 -9.789 1 96.94 107 VAL B O 1
ATOM 2650 N N . LEU B 1 108 ? 5.727 5.656 -8.602 1 97.75 108 LEU B N 1
ATOM 2651 C CA . LEU B 1 108 ? 5.102 4.996 -7.457 1 97.75 108 LEU B CA 1
ATOM 2652 C C . LEU B 1 108 ? 3.756 4.395 -7.844 1 97.75 108 LEU B C 1
ATOM 2654 O O . LEU B 1 108 ? 3.465 3.246 -7.512 1 97.75 108 LEU B O 1
ATOM 2658 N N . GLU B 1 109 ? 2.973 5.191 -8.562 1 97.25 109 GLU B N 1
ATOM 2659 C CA . GLU B 1 109 ? 1.647 4.738 -8.977 1 97.25 109 GLU B CA 1
ATOM 2660 C C . GLU B 1 109 ? 1.736 3.488 -9.844 1 97.25 109 GLU B C 1
ATOM 2662 O O . GLU B 1 109 ? 1.012 2.516 -9.617 1 97.25 109 GLU B O 1
ATOM 2667 N N . ARG B 1 110 ? 2.607 3.529 -10.82 1 97.06 110 ARG B N 1
ATOM 2668 C CA . ARG B 1 110 ? 2.773 2.395 -11.719 1 97.06 110 ARG B CA 1
ATOM 2669 C C . ARG B 1 110 ? 3.275 1.166 -10.969 1 97.06 110 ARG B C 1
ATOM 2671 O O . ARG B 1 110 ? 2.828 0.047 -11.234 1 97.06 110 ARG B O 1
ATOM 2678 N N . THR B 1 111 ? 4.191 1.393 -10.078 1 98.31 111 THR B N 1
ATOM 2679 C CA . THR B 1 111 ? 4.777 0.288 -9.328 1 98.31 111 THR B CA 1
ATOM 2680 C C . THR B 1 111 ? 3.73 -0.371 -8.43 1 98.31 111 THR B C 1
ATOM 2682 O O . THR B 1 111 ? 3.621 -1.598 -8.391 1 98.31 111 THR B O 1
ATOM 2685 N N . ILE B 1 112 ? 2.898 0.393 -7.742 1 98.69 112 ILE B N 1
ATOM 2686 C CA . ILE B 1 112 ? 1.828 -0.123 -6.895 1 98.69 112 ILE B CA 1
ATOM 2687 C C . ILE B 1 112 ? 0.789 -0.839 -7.754 1 98.69 112 ILE B C 1
ATOM 2689 O O . ILE B 1 112 ? 0.31 -1.916 -7.391 1 98.69 112 ILE B O 1
ATOM 2693 N N . THR B 1 113 ? 0.498 -0.25 -8.891 1 98.31 113 THR B N 1
ATOM 2694 C CA . THR B 1 113 ? -0.493 -0.822 -9.789 1 98.31 113 THR B CA 1
ATOM 2695 C C . THR B 1 113 ? -0.07 -2.217 -10.25 1 98.31 113 THR B C 1
ATOM 2697 O O . THR B 1 113 ? -0.854 -3.164 -10.172 1 98.31 113 THR B O 1
ATOM 2700 N N . THR B 1 114 ? 1.104 -2.336 -10.641 1 98.56 114 THR B N 1
ATOM 2701 C CA . THR B 1 114 ? 1.582 -3.596 -11.203 1 98.56 114 THR B CA 1
ATOM 2702 C C . THR B 1 114 ? 1.855 -4.609 -10.094 1 98.56 114 THR B C 1
ATOM 2704 O O . THR B 1 114 ? 1.307 -5.715 -10.109 1 98.56 114 THR B O 1
ATOM 2707 N N . ASN B 1 115 ? 2.627 -4.238 -9.086 1 98.81 115 ASN B N 1
ATOM 2708 C CA . ASN B 1 115 ? 3.152 -5.188 -8.109 1 98.81 115 ASN B CA 1
ATOM 2709 C C . ASN B 1 115 ? 2.088 -5.598 -7.094 1 98.81 115 ASN B C 1
ATOM 2711 O O . ASN B 1 115 ? 2.137 -6.699 -6.547 1 98.81 115 ASN B O 1
ATOM 2715 N N . PHE B 1 116 ? 1.173 -4.684 -6.828 1 98.88 116 PHE B N 1
ATOM 2716 C CA . PHE B 1 116 ? 0.182 -4.934 -5.789 1 98.88 116 PHE B CA 1
ATOM 2717 C C . PHE B 1 116 ? -1.192 -5.18 -6.398 1 98.88 116 PHE B C 1
ATOM 2719 O O . PHE B 1 116 ? -1.735 -6.281 -6.297 1 98.88 116 PHE B O 1
ATOM 2726 N N . PHE B 1 117 ? -1.743 -4.219 -7.156 1 98.75 117 PHE B N 1
ATOM 2727 C CA . PHE B 1 117 ? -3.09 -4.371 -7.691 1 98.75 117 PHE B CA 1
ATOM 2728 C C . PHE B 1 117 ? -3.141 -5.492 -8.719 1 98.75 117 PHE B C 1
ATOM 2730 O O . PHE B 1 117 ? -4.137 -6.215 -8.812 1 98.75 117 PHE B O 1
ATOM 2737 N N . GLY B 1 118 ? -2.102 -5.574 -9.523 1 98.75 118 GLY B N 1
ATOM 2738 C CA . GLY B 1 118 ? -2.039 -6.676 -10.469 1 98.75 118 GLY B CA 1
ATOM 2739 C C . GLY B 1 118 ? -2.201 -8.031 -9.812 1 98.75 118 GLY B C 1
ATOM 2740 O O . GLY B 1 118 ? -3.053 -8.828 -10.219 1 98.75 118 GLY B O 1
ATOM 2741 N N . ALA B 1 119 ? -1.396 -8.281 -8.773 1 98.81 119 ALA B N 1
ATOM 2742 C CA . ALA B 1 119 ? -1.479 -9.539 -8.039 1 98.81 119 ALA B CA 1
ATOM 2743 C C . ALA B 1 119 ? -2.855 -9.711 -7.398 1 98.81 119 ALA B C 1
ATOM 2745 O O . ALA B 1 119 ? -3.436 -10.797 -7.445 1 98.81 119 ALA B O 1
ATOM 2746 N N . TYR B 1 120 ? -3.402 -8.664 -6.812 1 98.75 120 TYR B N 1
ATOM 2747 C CA . TYR B 1 120 ? -4.715 -8.688 -6.176 1 98.75 120 TYR B CA 1
ATOM 2748 C C . TYR B 1 120 ? -5.789 -9.148 -7.156 1 98.75 120 TYR B C 1
ATOM 2750 O O . TYR B 1 120 ? -6.578 -10.039 -6.844 1 98.75 120 TYR B O 1
ATOM 2758 N N . HIS B 1 121 ? -5.801 -8.562 -8.344 1 98.62 121 HIS B N 1
ATOM 2759 C CA . HIS B 1 121 ? -6.84 -8.875 -9.32 1 98.62 121 HIS B CA 1
ATOM 2760 C C . HIS B 1 121 ? -6.688 -10.289 -9.859 1 98.62 121 HIS B C 1
ATOM 2762 O O . HIS B 1 121 ? -7.68 -10.969 -10.117 1 98.62 121 HIS B O 1
ATOM 2768 N N . VAL B 1 122 ? -5.465 -10.719 -10.047 1 98.69 122 VAL B N 1
ATOM 2769 C CA . VAL B 1 122 ? -5.246 -12.086 -10.516 1 98.69 122 VAL B CA 1
ATOM 2770 C C . VAL B 1 122 ? -5.707 -13.078 -9.453 1 98.69 122 VAL B C 1
ATOM 2772 O O . VAL B 1 122 ? -6.375 -14.062 -9.766 1 98.69 122 VAL B O 1
ATOM 2775 N N . ILE B 1 123 ? -5.359 -12.828 -8.188 1 98.56 123 ILE B N 1
ATOM 2776 C CA . ILE B 1 123 ? -5.785 -13.688 -7.09 1 98.56 123 ILE B CA 1
ATOM 2777 C C . ILE B 1 123 ? -7.309 -13.734 -7.031 1 98.56 123 ILE B C 1
ATOM 2779 O O . ILE B 1 123 ? -7.898 -14.812 -6.945 1 98.56 123 ILE B O 1
ATOM 2783 N N . ARG B 1 124 ? -7.918 -12.578 -7.105 1 96.88 124 ARG B N 1
ATOM 2784 C CA . ARG B 1 124 ? -9.375 -12.477 -7.043 1 96.88 124 ARG B CA 1
ATOM 2785 C C . ARG B 1 124 ? -10.023 -13.328 -8.125 1 96.88 124 ARG B C 1
ATOM 2787 O O . ARG B 1 124 ? -11.055 -13.969 -7.879 1 96.88 124 ARG B O 1
ATOM 2794 N N . SER B 1 125 ? -9.438 -13.359 -9.281 1 96.94 125 SER B N 1
ATOM 2795 C CA . SER B 1 125 ? -9.984 -14.109 -10.406 1 96.94 125 SER B CA 1
ATOM 2796 C C . SER B 1 125 ? -9.68 -15.602 -10.273 1 96.94 125 SER B C 1
ATOM 2798 O O . SER B 1 125 ? -10.352 -16.438 -10.883 1 96.94 125 SER B O 1
ATOM 2800 N N . SER B 1 126 ? -8.664 -15.984 -9.492 1 97.19 126 SER B N 1
ATOM 2801 C CA . SER B 1 126 ? -8.211 -17.359 -9.391 1 97.19 126 SER B CA 1
ATOM 2802 C C . SER B 1 126 ? -8.945 -18.109 -8.273 1 97.19 126 SER B C 1
ATOM 2804 O O . SER B 1 126 ? -9.18 -19.312 -8.375 1 97.19 126 SER B O 1
ATOM 2806 N N . ILE B 1 127 ? -9.32 -17.422 -7.25 1 95.88 127 ILE B N 1
ATOM 2807 C CA . ILE B 1 127 ? -9.828 -18.016 -6.016 1 95.88 127 ILE B CA 1
ATOM 2808 C C . ILE B 1 127 ? -11.102 -18.781 -6.305 1 95.88 127 ILE B C 1
ATOM 2810 O O . ILE B 1 127 ? -11.258 -19.938 -5.867 1 95.88 127 ILE B O 1
ATOM 2814 N N . PRO B 1 128 ? -12.055 -18.219 -7.148 1 94.31 128 PRO B N 1
ATOM 2815 C CA . PRO B 1 128 ? -13.273 -18.984 -7.41 1 94.31 128 PRO B CA 1
ATOM 2816 C C . PRO B 1 128 ? -12.984 -20.328 -8.078 1 94.31 128 PRO B C 1
ATOM 2818 O O . PRO B 1 128 ? -13.656 -21.312 -7.781 1 94.31 128 PRO B O 1
ATOM 2821 N N . ILE B 1 129 ? -12.023 -20.391 -8.93 1 95.75 129 ILE B N 1
ATOM 2822 C CA . ILE B 1 129 ? -11.648 -21.641 -9.594 1 95.75 129 ILE B CA 1
ATOM 2823 C C . ILE B 1 129 ? -11.062 -22.609 -8.578 1 95.75 129 ILE B C 1
ATOM 2825 O O . ILE B 1 129 ? -11.438 -23.781 -8.555 1 95.75 129 ILE B O 1
ATOM 2829 N N . MET B 1 130 ? -10.234 -22.141 -7.699 1 96.75 130 MET B N 1
ATOM 2830 C CA . MET B 1 130 ? -9.562 -22.953 -6.688 1 96.75 130 MET B CA 1
ATOM 2831 C C . MET B 1 130 ? -10.562 -23.453 -5.648 1 96.75 130 MET B C 1
ATOM 2833 O O . MET B 1 130 ? -10.453 -24.578 -5.172 1 96.75 130 MET B O 1
ATOM 2837 N N . GLU B 1 131 ? -11.484 -22.594 -5.312 1 95.12 131 GLU B N 1
ATOM 2838 C CA . GLU B 1 131 ? -12.516 -22.984 -4.359 1 95.12 131 GLU B CA 1
ATOM 2839 C C . GLU B 1 131 ? -13.375 -24.109 -4.914 1 95.12 131 GLU B C 1
ATOM 2841 O O . GLU B 1 131 ? -13.719 -25.047 -4.188 1 95.12 131 GLU B O 1
ATOM 2846 N N . LYS B 1 132 ? -13.727 -24 -6.172 1 93.94 132 LYS B N 1
ATOM 2847 C CA . LYS B 1 132 ? -14.539 -25.031 -6.812 1 93.94 132 LYS B CA 1
ATOM 2848 C C . LYS B 1 132 ? -13.859 -26.391 -6.742 1 93.94 132 LYS B C 1
ATOM 2850 O O . LYS B 1 132 ? -14.516 -27.406 -6.488 1 93.94 132 LYS B O 1
ATOM 2855 N N . GLN B 1 133 ? -12.625 -26.484 -6.914 1 93.69 133 GLN B N 1
ATOM 2856 C CA . GLN B 1 133 ? -11.922 -27.766 -6.91 1 93.69 133 GLN B CA 1
ATOM 2857 C C . GLN B 1 133 ? -11.414 -28.109 -5.512 1 93.69 133 GLN B C 1
ATOM 2859 O O . GLN B 1 133 ? -10.984 -29.234 -5.262 1 93.69 133 GLN B O 1
ATOM 2864 N N . GLY B 1 134 ? -11.406 -27.094 -4.539 1 95.25 134 GLY B N 1
ATOM 2865 C CA . GLY B 1 134 ? -11.055 -27.328 -3.146 1 95.25 134 GLY B CA 1
ATOM 2866 C C . GLY B 1 134 ? -9.562 -27.406 -2.916 1 95.25 134 GLY B C 1
ATOM 2867 O O . GLY B 1 134 ? -9.109 -28.047 -1.964 1 95.25 134 GLY B O 1
ATOM 2868 N N . TYR B 1 135 ? -8.797 -26.781 -3.818 1 97.62 135 TYR B N 1
ATOM 2869 C CA . TYR B 1 135 ? -7.344 -26.812 -3.744 1 97.62 135 TYR B CA 1
ATOM 2870 C C . TYR B 1 135 ? -6.734 -25.578 -4.402 1 97.62 135 TYR B C 1
ATOM 2872 O O . TYR B 1 135 ? -7.219 -25.125 -5.438 1 97.62 135 TYR B O 1
ATOM 2880 N N . GLY B 1 136 ? -5.68 -25.062 -3.82 1 98.19 136 GLY B N 1
ATOM 2881 C CA . GLY B 1 136 ? -4.934 -23.984 -4.449 1 98.19 136 GLY B CA 1
ATOM 2882 C C . GLY B 1 136 ? -3.641 -23.656 -3.729 1 98.19 136 GLY B C 1
ATOM 2883 O O . GLY B 1 136 ? -3.572 -23.734 -2.5 1 98.19 136 GLY B O 1
ATOM 2884 N N . ARG B 1 137 ? -2.547 -23.359 -4.441 1 98.75 137 ARG B N 1
ATOM 2885 C CA . ARG B 1 137 ? -1.296 -22.781 -3.967 1 98.75 137 ARG B CA 1
ATOM 2886 C C . ARG B 1 137 ? -1.007 -21.453 -4.664 1 98.75 137 ARG B C 1
ATOM 2888 O O . ARG B 1 137 ? -0.78 -21.422 -5.879 1 98.75 137 ARG B O 1
ATOM 2895 N N . ILE B 1 138 ? -1.111 -20.422 -3.896 1 98.75 138 ILE B N 1
ATOM 2896 C CA . ILE B 1 138 ? -0.824 -19.094 -4.43 1 98.75 138 ILE B CA 1
ATOM 2897 C C . ILE B 1 138 ? 0.512 -18.594 -3.881 1 98.75 138 ILE B C 1
ATOM 2899 O O . ILE B 1 138 ? 0.724 -18.578 -2.666 1 98.75 138 ILE B O 1
ATOM 2903 N N . ILE B 1 139 ? 1.409 -18.266 -4.746 1 98.88 139 ILE B N 1
ATOM 2904 C CA . ILE B 1 139 ? 2.725 -17.766 -4.371 1 98.88 139 ILE B CA 1
ATOM 2905 C C . ILE B 1 139 ? 2.906 -16.344 -4.922 1 98.88 139 ILE B C 1
ATOM 2907 O O . ILE B 1 139 ? 2.895 -16.141 -6.137 1 98.88 139 ILE B O 1
ATOM 2911 N N . ASN B 1 140 ? 2.982 -15.406 -4.055 1 98.88 140 ASN B N 1
ATOM 2912 C CA . ASN B 1 140 ? 3.35 -14.047 -4.426 1 98.88 140 ASN B CA 1
ATOM 2913 C C . ASN B 1 140 ? 4.863 -13.844 -4.406 1 98.88 140 ASN B C 1
ATOM 2915 O O . ASN B 1 140 ? 5.496 -13.977 -3.359 1 98.88 140 ASN B O 1
ATOM 2919 N N . VAL B 1 141 ? 5.438 -13.539 -5.547 1 98.75 141 VAL B N 1
ATOM 2920 C CA . VAL B 1 141 ? 6.859 -13.211 -5.586 1 98.75 141 VAL B CA 1
ATOM 2921 C C . VAL B 1 141 ? 7.07 -11.789 -5.082 1 98.75 141 VAL B C 1
ATOM 2923 O O . VAL B 1 141 ? 6.785 -10.82 -5.793 1 98.75 141 VAL B O 1
ATOM 2926 N N . SER B 1 142 ? 7.523 -11.695 -3.883 1 98.5 142 SER B N 1
ATOM 2927 C CA . SER B 1 142 ? 7.793 -10.422 -3.215 1 98.5 142 SER B CA 1
ATOM 2928 C C . SER B 1 142 ? 9.289 -10.164 -3.104 1 98.5 142 SER B C 1
ATOM 2930 O O . SER B 1 142 ? 10.047 -10.438 -4.039 1 98.5 142 SER B O 1
ATOM 2932 N N . SER B 1 143 ? 9.719 -9.414 -2.174 1 97.69 143 SER B N 1
ATOM 2933 C CA . SER B 1 143 ? 11.102 -9.062 -1.873 1 97.69 143 SER B CA 1
ATOM 2934 C C . SER B 1 143 ? 11.281 -8.75 -0.391 1 97.69 143 SER B C 1
ATOM 2936 O O . SER B 1 143 ? 10.375 -8.227 0.253 1 97.69 143 SER B O 1
ATOM 2938 N N . GLU B 1 144 ? 12.445 -9.07 0.096 1 96.5 144 GLU B N 1
ATOM 2939 C CA . GLU B 1 144 ? 12.773 -8.617 1.443 1 96.5 144 GLU B CA 1
ATOM 2940 C C . GLU B 1 144 ? 12.664 -7.102 1.557 1 96.5 144 GLU B C 1
ATOM 2942 O O . GLU B 1 144 ? 12.398 -6.57 2.639 1 96.5 144 GLU B O 1
ATOM 2947 N N . TYR B 1 145 ? 12.797 -6.465 0.459 1 96.38 145 TYR B N 1
ATOM 2948 C CA . TYR B 1 145 ? 12.625 -5.016 0.434 1 96.38 145 TYR B CA 1
ATOM 2949 C C . TYR B 1 145 ? 11.211 -4.625 0.841 1 96.38 145 TYR B C 1
ATOM 2951 O O . TYR B 1 145 ? 10.953 -3.471 1.182 1 96.38 145 TYR B O 1
ATOM 2959 N N . GLY B 1 146 ? 10.281 -5.57 0.821 1 97.81 146 GLY B N 1
ATOM 2960 C CA . GLY B 1 146 ? 8.906 -5.312 1.235 1 97.81 146 GLY B CA 1
ATOM 2961 C C . GLY B 1 146 ? 8.68 -5.562 2.713 1 97.81 146 GLY B C 1
ATOM 2962 O O . GLY B 1 146 ? 7.547 -5.449 3.197 1 97.81 146 GLY B O 1
ATOM 2963 N N . ALA B 1 147 ? 9.75 -5.992 3.424 1 97.56 147 ALA B N 1
ATOM 2964 C CA . ALA B 1 147 ? 9.633 -6.145 4.871 1 97.56 147 ALA B CA 1
ATOM 2965 C C . ALA B 1 147 ? 9.508 -4.785 5.555 1 97.56 147 ALA B C 1
ATOM 2967 O O . ALA B 1 147 ? 10.133 -3.811 5.129 1 97.56 147 ALA B O 1
ATOM 2968 N N . LEU B 1 148 ? 8.773 -4.832 6.641 1 96.81 148 LEU B N 1
ATOM 2969 C CA . LEU B 1 148 ? 8.508 -3.584 7.348 1 96.81 148 LEU B CA 1
ATOM 2970 C C . LEU B 1 148 ? 9.812 -2.949 7.832 1 96.81 148 LEU B C 1
ATOM 2972 O O . LEU B 1 148 ? 9.945 -1.725 7.828 1 96.81 148 LEU B O 1
ATOM 2976 N N . SER B 1 149 ? 10.773 -3.75 8.266 1 95.62 149 SER B N 1
ATOM 2977 C CA . SER B 1 149 ? 12.047 -3.262 8.773 1 95.62 149 SER B CA 1
ATOM 2978 C C . SER B 1 149 ? 12.805 -2.48 7.707 1 95.62 149 SER B C 1
ATOM 2980 O O . SER B 1 149 ? 13.625 -1.613 8.023 1 95.62 149 SER B O 1
ATOM 2982 N N . GLU B 1 150 ? 12.586 -2.744 6.484 1 96.69 150 GLU B N 1
ATOM 2983 C CA . GLU B 1 150 ? 13.305 -2.1 5.387 1 96.69 150 GLU B CA 1
ATOM 2984 C C . GLU B 1 150 ? 12.805 -0.676 5.16 1 96.69 150 GLU B C 1
ATOM 2986 O O . GLU B 1 150 ? 13.484 0.134 4.527 1 96.69 150 GLU B O 1
ATOM 2991 N N . MET B 1 151 ? 11.633 -0.34 5.668 1 97.25 151 MET B N 1
ATOM 2992 C CA . MET B 1 151 ? 11.039 0.98 5.477 1 97.25 151 MET B CA 1
ATOM 2993 C C . MET B 1 151 ? 11.828 2.045 6.234 1 97.25 151 MET B C 1
ATOM 2995 O O . MET B 1 151 ? 11.672 3.24 5.98 1 97.25 151 MET B O 1
ATOM 2999 N N . SER B 1 152 ? 12.672 1.652 7.148 1 96 152 SER B N 1
ATOM 3000 C CA . SER B 1 152 ? 13.438 2.596 7.961 1 96 152 SER B CA 1
ATOM 3001 C C . SER B 1 152 ? 14.695 3.051 7.238 1 96 152 SER B C 1
ATOM 3003 O O . SER B 1 152 ? 15.453 3.879 7.758 1 96 152 SER B O 1
ATOM 3005 N N . TYR B 1 153 ? 14.945 2.549 6.047 1 94.69 153 TYR B N 1
ATOM 3006 C CA . TYR B 1 153 ? 16.125 2.9 5.273 1 94.69 153 TYR B CA 1
ATOM 3007 C C . TYR B 1 153 ? 15.75 3.57 3.959 1 94.69 153 TYR B C 1
ATOM 3009 O O . TYR B 1 153 ? 14.773 3.178 3.318 1 94.69 153 TYR B O 1
ATOM 3017 N N . PRO B 1 154 ? 16.531 4.52 3.539 1 93.25 154 PRO B N 1
ATOM 3018 C CA . PRO B 1 154 ? 16.219 5.219 2.291 1 93.25 154 PRO B CA 1
ATOM 3019 C C . PRO B 1 154 ? 16.453 4.359 1.054 1 93.25 154 PRO B C 1
ATOM 3021 O O . PRO B 1 154 ? 17.156 3.346 1.131 1 93.25 154 PRO B O 1
ATOM 3024 N N . GLY B 1 155 ? 15.875 4.801 -0.033 1 91.62 155 GLY B N 1
ATOM 3025 C CA . GLY B 1 155 ? 16.141 4.191 -1.325 1 91.62 155 GLY B CA 1
ATOM 3026 C C . GLY B 1 155 ? 15.062 3.209 -1.755 1 91.62 155 GLY B C 1
ATOM 3027 O O . GLY B 1 155 ? 14.406 2.59 -0.914 1 91.62 155 GLY B O 1
ATOM 3028 N N . VAL B 1 156 ? 14.812 3.104 -3.016 1 93.56 156 VAL B N 1
ATOM 3029 C CA . VAL B 1 156 ? 13.93 2.16 -3.701 1 93.56 156 VAL B CA 1
ATOM 3030 C C . VAL B 1 156 ? 12.539 2.211 -3.082 1 93.56 156 VAL B C 1
ATOM 3032 O O . VAL B 1 156 ? 11.914 1.17 -2.854 1 93.56 156 VAL B O 1
ATOM 3035 N N . GLY B 1 157 ? 12.117 3.371 -2.764 1 96.69 157 GLY B N 1
ATOM 3036 C CA . GLY B 1 157 ? 10.906 3.57 -1.979 1 96.69 157 GLY B CA 1
ATOM 3037 C C . GLY B 1 157 ? 9.656 3.043 -2.66 1 96.69 157 GLY B C 1
ATOM 3038 O O . GLY B 1 157 ? 8.805 2.438 -2.016 1 96.69 157 GLY B O 1
ATOM 3039 N N . ALA B 1 158 ? 9.492 3.279 -3.994 1 97.75 158 ALA B N 1
ATOM 3040 C CA . ALA B 1 158 ? 8.32 2.805 -4.715 1 97.75 158 ALA B CA 1
ATOM 3041 C C . ALA B 1 158 ? 8.227 1.281 -4.684 1 97.75 158 ALA B C 1
ATOM 3043 O O . ALA B 1 158 ? 7.164 0.719 -4.426 1 97.75 158 ALA B O 1
ATOM 3044 N N . TYR B 1 159 ? 9.344 0.642 -4.926 1 97.56 159 TYR B N 1
ATOM 3045 C CA . TYR B 1 159 ? 9.406 -0.815 -4.91 1 97.56 159 TYR B CA 1
ATOM 3046 C C . TYR B 1 159 ? 9.133 -1.356 -3.512 1 97.56 159 TYR B C 1
ATOM 3048 O O . TYR B 1 159 ? 8.336 -2.277 -3.338 1 97.56 159 TYR B O 1
ATOM 3056 N N . LYS B 1 160 ? 9.758 -0.758 -2.492 1 97.75 160 LYS B N 1
ATOM 3057 C CA . LYS B 1 160 ? 9.578 -1.17 -1.104 1 97.75 160 LYS B CA 1
ATOM 3058 C C . LYS B 1 160 ? 8.102 -1.101 -0.702 1 97.75 160 LYS B C 1
ATOM 3060 O O . LYS B 1 160 ? 7.551 -2.07 -0.178 1 97.75 160 LYS B O 1
ATOM 3065 N N . LEU B 1 161 ? 7.512 -0.007 -1.001 1 98.62 161 LEU B N 1
ATOM 3066 C CA . LEU B 1 161 ? 6.121 0.178 -0.608 1 98.62 161 LEU B CA 1
ATOM 3067 C C . LEU B 1 161 ? 5.211 -0.797 -1.349 1 98.62 161 LEU B C 1
ATOM 3069 O O . LEU B 1 161 ? 4.266 -1.336 -0.767 1 98.62 161 LEU B O 1
ATOM 3073 N N . SER B 1 162 ? 5.465 -1.028 -2.621 1 98.75 162 SER B N 1
ATOM 3074 C CA . SER B 1 162 ? 4.641 -1.943 -3.404 1 98.75 162 SER B CA 1
ATOM 3075 C C . SER B 1 162 ? 4.715 -3.363 -2.854 1 98.75 162 SER B C 1
ATOM 3077 O O . SER B 1 162 ? 3.705 -4.066 -2.793 1 98.75 162 SER B O 1
ATOM 3079 N N . LYS B 1 163 ? 5.902 -3.766 -2.457 1 98.81 163 LYS B N 1
ATOM 3080 C CA . LYS B 1 163 ? 6.074 -5.121 -1.944 1 98.81 163 LYS B CA 1
ATOM 3081 C C . LYS B 1 163 ? 5.602 -5.227 -0.496 1 98.81 163 LYS B C 1
ATOM 3083 O O . LYS B 1 163 ? 5.117 -6.277 -0.07 1 98.81 163 LYS B O 1
ATOM 3088 N N . LEU B 1 164 ? 5.68 -4.121 0.252 1 98.88 164 LEU B N 1
ATOM 3089 C CA . LEU B 1 164 ? 5.102 -4.105 1.592 1 98.88 164 LEU B CA 1
ATOM 3090 C C . LEU B 1 164 ? 3.607 -4.402 1.546 1 98.88 164 LEU B C 1
ATOM 3092 O O . LEU B 1 164 ? 3.119 -5.266 2.279 1 98.88 164 LEU B O 1
ATOM 3096 N N . VAL B 1 165 ? 2.953 -3.662 0.69 1 98.88 165 VAL B N 1
ATOM 3097 C CA . VAL B 1 165 ? 1.504 -3.83 0.671 1 98.88 165 VAL B CA 1
ATOM 3098 C C . VAL B 1 165 ? 1.148 -5.184 0.057 1 98.88 165 VAL B C 1
ATOM 3100 O O . VAL B 1 165 ? 0.161 -5.809 0.449 1 98.88 165 VAL B O 1
ATOM 3103 N N . LEU B 1 166 ? 1.968 -5.734 -0.831 1 98.88 166 LEU B N 1
ATOM 3104 C CA . LEU B 1 166 ? 1.787 -7.098 -1.32 1 98.88 166 LEU B CA 1
ATOM 3105 C C . LEU B 1 166 ? 1.917 -8.102 -0.182 1 98.88 166 LEU B C 1
ATOM 3107 O O . LEU B 1 166 ? 1.152 -9.07 -0.111 1 98.88 166 LEU B O 1
ATOM 3111 N N . ASN B 1 167 ? 2.93 -7.91 0.665 1 98.81 167 ASN B N 1
ATOM 3112 C CA . ASN B 1 167 ? 3.098 -8.766 1.837 1 98.81 167 ASN B CA 1
ATOM 3113 C C . ASN B 1 167 ? 1.876 -8.711 2.748 1 98.81 167 ASN B C 1
ATOM 3115 O O . ASN B 1 167 ? 1.388 -9.75 3.199 1 98.81 167 ASN B O 1
ATOM 3119 N N . GLY B 1 168 ? 1.384 -7.504 2.98 1 98.69 168 GLY B N 1
ATOM 3120 C CA . GLY B 1 168 ? 0.155 -7.375 3.748 1 98.69 168 GLY B CA 1
ATOM 3121 C C . GLY B 1 168 ? -1.019 -8.102 3.121 1 98.69 168 GLY B C 1
ATOM 3122 O O . GLY B 1 168 ? -1.801 -8.75 3.82 1 98.69 168 GLY B O 1
ATOM 3123 N N . LEU B 1 169 ? -1.159 -7.984 1.842 1 98.62 169 LEU B N 1
ATOM 3124 C CA . LEU B 1 169 ? -2.203 -8.68 1.094 1 98.62 169 LEU B CA 1
ATOM 3125 C C . LEU B 1 169 ? -2.119 -10.188 1.313 1 98.62 169 LEU B C 1
ATOM 3127 O O . LEU B 1 169 ? -3.141 -10.844 1.523 1 98.62 169 LEU B O 1
ATOM 3131 N N . THR B 1 170 ? -0.9 -10.711 1.24 1 98.69 170 THR B N 1
ATOM 3132 C CA . THR B 1 170 ? -0.671 -12.133 1.429 1 98.69 170 THR B CA 1
ATOM 3133 C C . THR B 1 170 ? -1.215 -12.594 2.777 1 98.69 170 THR B C 1
ATOM 3135 O O . THR B 1 170 ? -1.966 -13.57 2.85 1 98.69 170 THR B O 1
ATOM 3138 N N . GLN B 1 171 ? -0.846 -11.875 3.803 1 98.19 171 GLN B N 1
ATOM 3139 C CA . GLN B 1 171 ? -1.297 -12.219 5.148 1 98.19 171 GLN B CA 1
ATOM 3140 C C . GLN B 1 171 ? -2.816 -12.125 5.258 1 98.19 171 GLN B C 1
ATOM 3142 O O . GLN B 1 171 ? -3.455 -13.016 5.832 1 98.19 171 GLN B O 1
ATOM 3147 N N . LEU B 1 172 ? -3.354 -11.102 4.711 1 97.19 172 LEU B N 1
ATOM 3148 C CA . LEU B 1 172 ? -4.781 -10.836 4.867 1 97.19 172 LEU B CA 1
ATOM 3149 C C . LEU B 1 172 ? -5.613 -11.883 4.141 1 97.19 172 LEU B C 1
ATOM 3151 O O . LEU B 1 172 ? -6.598 -12.391 4.688 1 97.19 172 LEU B O 1
ATOM 3155 N N . ILE B 1 173 ? -5.223 -12.188 2.936 1 97.25 173 ILE B N 1
ATOM 3156 C CA . ILE B 1 173 ? -5.973 -13.18 2.18 1 97.25 173 ILE B CA 1
ATOM 3157 C C . ILE B 1 173 ? -5.863 -14.539 2.867 1 97.25 173 ILE B C 1
ATOM 3159 O O . ILE B 1 173 ? -6.844 -15.289 2.938 1 97.25 173 ILE B O 1
ATOM 3163 N N . ALA B 1 174 ? -4.672 -14.875 3.357 1 97.75 174 ALA B N 1
ATOM 3164 C CA . ALA B 1 174 ? -4.496 -16.125 4.086 1 97.75 174 ALA B CA 1
ATOM 3165 C C . ALA B 1 174 ? -5.477 -16.219 5.254 1 97.75 174 ALA B C 1
ATOM 3167 O O . ALA B 1 174 ? -5.977 -17.312 5.566 1 97.75 174 ALA B O 1
ATOM 3168 N N . ALA B 1 175 ? -5.723 -15.094 5.898 1 95.75 175 ALA B N 1
ATOM 3169 C CA . ALA B 1 175 ? -6.609 -15.047 7.059 1 95.75 175 ALA B CA 1
ATOM 3170 C C . ALA B 1 175 ? -8.07 -15.211 6.645 1 95.75 175 ALA B C 1
ATOM 3172 O O . ALA B 1 175 ? -8.922 -15.555 7.465 1 95.75 175 ALA B O 1
ATOM 3173 N N . GLU B 1 176 ? -8.359 -14.969 5.355 1 92.88 176 GLU B N 1
ATOM 3174 C CA . GLU B 1 176 ? -9.75 -14.93 4.918 1 92.88 176 GLU B CA 1
ATOM 3175 C C . GLU B 1 176 ? -10.109 -16.188 4.121 1 92.88 176 GLU B C 1
ATOM 3177 O O . GLU B 1 176 ? -11.289 -16.516 3.965 1 92.88 176 GLU B O 1
ATOM 3182 N N . ILE B 1 177 ? -9.156 -16.797 3.604 1 90.56 177 ILE B N 1
ATOM 3183 C CA . ILE B 1 177 ? -9.422 -17.891 2.674 1 90.56 177 ILE B CA 1
ATOM 3184 C C . ILE B 1 177 ? -9.688 -19.172 3.451 1 90.56 177 ILE B C 1
ATOM 3186 O O . ILE B 1 177 ? -9.125 -19.391 4.531 1 90.56 177 ILE B O 1
ATOM 3190 N N . ASN B 1 178 ? -10.5 -20.016 2.9 1 86.69 178 ASN B N 1
ATOM 3191 C CA . ASN B 1 178 ? -10.898 -21.25 3.543 1 86.69 178 ASN B CA 1
ATOM 3192 C C . ASN B 1 178 ? -10.5 -22.469 2.707 1 86.69 178 ASN B C 1
ATOM 3194 O O . ASN B 1 178 ? -10.109 -22.328 1.547 1 86.69 178 ASN B O 1
ATOM 3198 N N . GLY B 1 179 ? -10.539 -23.625 3.369 1 92.5 179 GLY B N 1
ATOM 3199 C CA . GLY B 1 179 ? -10.25 -24.859 2.662 1 92.5 179 GLY B CA 1
ATOM 3200 C C . GLY B 1 179 ? -8.766 -25.094 2.441 1 92.5 179 GLY B C 1
ATOM 3201 O O . GLY B 1 179 ? -7.934 -24.562 3.178 1 92.5 179 GLY B O 1
ATOM 3202 N N . ASP B 1 180 ? -8.43 -25.969 1.519 1 97.94 180 ASP B N 1
ATOM 3203 C CA . ASP B 1 180 ? -7.035 -26.297 1.246 1 97.94 180 ASP B CA 1
ATOM 3204 C C . ASP B 1 180 ? -6.449 -25.391 0.175 1 97.94 180 ASP B C 1
ATOM 3206 O O . ASP B 1 180 ? -5.863 -25.859 -0.801 1 97.94 180 ASP B O 1
ATOM 3210 N N . ILE B 1 181 ? -6.684 -24.125 0.285 1 97.88 181 ILE B N 1
ATOM 3211 C CA . ILE B 1 181 ? -6.035 -23.062 -0.489 1 97.88 181 ILE B CA 1
ATOM 3212 C C . ILE B 1 181 ? -5.043 -22.312 0.394 1 97.88 181 ILE B C 1
ATOM 3214 O O . ILE B 1 181 ? -5.402 -21.828 1.472 1 97.88 181 ILE B O 1
ATOM 3218 N N . LYS B 1 182 ? -3.758 -22.312 -0.019 1 98.25 182 LYS B N 1
ATOM 3219 C CA . LYS B 1 182 ? -2.684 -21.641 0.714 1 98.25 182 LYS B CA 1
ATOM 3220 C C . LYS B 1 182 ? -2.092 -20.5 -0.097 1 98.25 182 LYS B C 1
ATOM 3222 O O . LYS B 1 182 ? -1.97 -20.594 -1.32 1 98.25 182 LYS B O 1
ATOM 3227 N N . ILE B 1 183 ? -1.813 -19.469 0.609 1 98.62 183 ILE B N 1
ATOM 3228 C CA . ILE B 1 183 ? -1.157 -18.328 -0.024 1 98.62 183 ILE B CA 1
ATOM 3229 C C . ILE B 1 183 ? 0.087 -17.938 0.772 1 98.62 183 ILE B C 1
ATOM 3231 O O . ILE B 1 183 ? 0.033 -17.812 1.998 1 98.62 183 ILE B O 1
ATOM 3235 N N . ASN B 1 184 ? 1.228 -17.797 0.13 1 98.69 184 ASN B N 1
ATOM 3236 C CA . ASN B 1 184 ? 2.49 -17.406 0.741 1 98.69 184 ASN B CA 1
ATOM 3237 C C . ASN B 1 184 ? 3.262 -16.438 -0.152 1 98.69 184 ASN B C 1
ATOM 3239 O O . ASN B 1 184 ? 2.959 -16.297 -1.339 1 98.69 184 ASN B O 1
ATOM 3243 N N . ALA B 1 185 ? 4.172 -15.75 0.46 1 98.75 185 ALA B N 1
ATOM 3244 C CA . ALA B 1 185 ? 5.086 -14.867 -0.261 1 98.75 185 ALA B CA 1
ATOM 3245 C C . ALA B 1 185 ? 6.508 -15.43 -0.259 1 98.75 185 ALA B C 1
ATOM 3247 O O . ALA B 1 185 ? 6.883 -16.188 0.641 1 98.75 185 ALA B O 1
ATOM 3248 N N . VAL B 1 186 ? 7.273 -15.031 -1.271 1 98.69 186 VAL B N 1
ATOM 3249 C CA . VAL B 1 186 ? 8.648 -15.508 -1.357 1 98.69 186 VAL B CA 1
ATOM 3250 C C . VAL B 1 186 ? 9.555 -14.391 -1.868 1 98.69 186 VAL B C 1
ATOM 3252 O O . VAL B 1 186 ? 9.156 -13.609 -2.736 1 98.69 186 VAL B O 1
ATOM 3255 N N . ASP B 1 187 ? 10.664 -14.211 -1.323 1 98.25 187 ASP B N 1
ATOM 3256 C CA . ASP B 1 187 ? 11.773 -13.43 -1.852 1 98.25 187 ASP B CA 1
ATOM 3257 C C . ASP B 1 187 ? 12.75 -14.305 -2.633 1 98.25 187 ASP B C 1
ATOM 3259 O O . ASP B 1 187 ? 13.461 -15.125 -2.045 1 98.25 187 ASP B O 1
ATOM 3263 N N . PRO B 1 188 ? 12.781 -14.094 -3.9 1 96.81 188 PRO B N 1
ATOM 3264 C CA . PRO B 1 188 ? 13.672 -14.945 -4.695 1 96.81 188 PRO B CA 1
ATOM 3265 C C . PRO B 1 188 ? 15.148 -14.594 -4.504 1 96.81 188 PRO B C 1
ATOM 3267 O O . PRO B 1 188 ? 16.016 -15.312 -4.988 1 96.81 188 PRO B O 1
ATOM 3270 N N . GLY B 1 189 ? 15.422 -13.469 -3.789 1 94.69 189 GLY B N 1
ATOM 3271 C CA . GLY B 1 189 ? 16.781 -12.977 -3.676 1 94.69 189 GLY B CA 1
ATOM 3272 C C . GLY B 1 189 ? 17.188 -12.078 -4.824 1 94.69 189 GLY B C 1
ATOM 3273 O O . GLY B 1 189 ? 16.375 -11.758 -5.691 1 94.69 189 GLY B O 1
ATOM 3274 N N . TRP B 1 190 ? 18.375 -11.602 -4.758 1 93.12 190 TRP B N 1
ATOM 3275 C CA . TRP B 1 190 ? 18.906 -10.766 -5.828 1 93.12 190 TRP B CA 1
ATOM 3276 C C . TRP B 1 190 ? 19.328 -11.609 -7.023 1 93.12 190 TRP B C 1
ATOM 3278 O O . TRP B 1 190 ? 20.375 -12.273 -6.984 1 93.12 190 TRP B O 1
ATOM 3288 N N . VAL B 1 191 ? 18.547 -11.578 -8.047 1 93.38 191 VAL B N 1
ATOM 3289 C CA . VAL B 1 191 ? 18.641 -12.531 -9.148 1 93.38 191 VAL B CA 1
ATOM 3290 C C . VAL B 1 191 ? 19.109 -11.812 -10.414 1 93.38 191 VAL B C 1
ATOM 3292 O O . VAL B 1 191 ? 18.641 -10.711 -10.719 1 93.38 191 VAL B O 1
ATOM 3295 N N . SER B 1 192 ? 20.062 -12.445 -11.062 1 89.75 192 SER B N 1
ATOM 3296 C CA . SER B 1 192 ? 20.5 -11.914 -12.344 1 89.75 192 SER B CA 1
ATOM 3297 C C . SER B 1 192 ? 19.391 -12.008 -13.391 1 89.75 192 SER B C 1
ATOM 3299 O O . SER B 1 192 ? 19.062 -13.094 -13.859 1 89.75 192 SER B O 1
ATOM 3301 N N . SER B 1 193 ? 18.75 -10.977 -13.719 1 90.94 193 SER B N 1
ATOM 3302 C CA . SER B 1 193 ? 17.625 -10.758 -14.633 1 90.94 193 SER B CA 1
ATOM 3303 C C . SER B 1 193 ? 17.562 -9.305 -15.094 1 90.94 193 SER B C 1
ATOM 3305 O O . SER B 1 193 ? 18.422 -8.5 -14.742 1 90.94 193 SER B O 1
ATOM 3307 N N . ASP B 1 194 ? 16.672 -9.008 -15.977 1 87 194 ASP B N 1
ATOM 3308 C CA . ASP B 1 194 ? 16.516 -7.629 -16.422 1 87 194 ASP B CA 1
ATOM 3309 C C . ASP B 1 194 ? 16.312 -6.688 -15.242 1 87 194 ASP B C 1
ATOM 3311 O O . ASP B 1 194 ? 16.828 -5.57 -15.234 1 87 194 ASP B O 1
ATOM 3315 N N . MET B 1 195 ? 15.672 -7.152 -14.227 1 87.94 195 MET B N 1
ATOM 3316 C CA . MET B 1 195 ? 15.344 -6.336 -13.062 1 87.94 195 MET B CA 1
ATOM 3317 C C . MET B 1 195 ?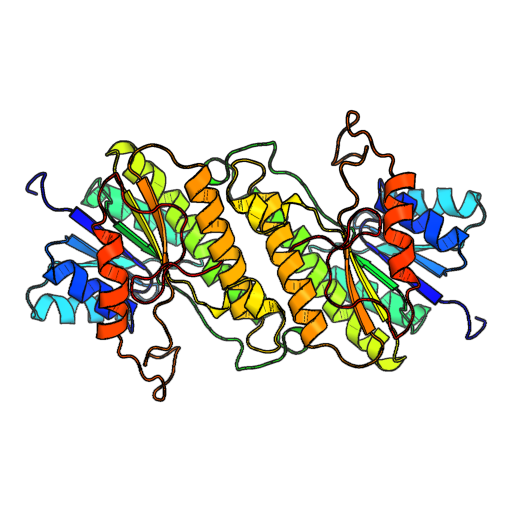 16.531 -6.242 -12.102 1 87.94 195 MET B C 1
ATOM 3319 O O . MET B 1 195 ? 16.828 -5.168 -11.594 1 87.94 195 MET B O 1
ATOM 3323 N N . GLY B 1 196 ? 17.25 -7.367 -11.844 1 90.31 196 GLY B N 1
ATOM 3324 C CA . GLY B 1 196 ? 18.281 -7.438 -10.828 1 90.31 196 GLY B CA 1
ATOM 3325 C C . GLY B 1 196 ? 19.641 -7.012 -11.336 1 90.31 196 GLY B C 1
ATOM 3326 O O . GLY B 1 196 ? 20.547 -6.723 -10.547 1 90.31 196 GLY B O 1
ATOM 3327 N N . GLY B 1 197 ? 19.781 -7.02 -12.711 1 88.5 197 GLY B N 1
ATOM 3328 C CA . GLY B 1 197 ? 21.047 -6.641 -13.305 1 88.5 197 GLY B CA 1
ATOM 3329 C C . GLY B 1 197 ? 22.047 -7.785 -13.352 1 88.5 197 GLY B C 1
ATOM 3330 O O . GLY B 1 197 ? 21.859 -8.812 -12.695 1 88.5 197 GLY B O 1
ATOM 3331 N N . PRO B 1 198 ? 23.078 -7.582 -14.141 1 87.81 198 PRO B N 1
ATOM 3332 C CA . PRO B 1 198 ? 24.031 -8.664 -14.391 1 87.81 198 PRO B CA 1
ATOM 3333 C C . PRO B 1 198 ? 24.906 -8.969 -13.172 1 87.81 198 PRO B C 1
ATOM 3335 O O . PRO B 1 198 ? 25.516 -10.039 -13.102 1 87.81 198 PRO B O 1
ATOM 3338 N N . SER B 1 199 ? 24.938 -8.055 -12.172 1 88.88 199 SER B N 1
ATOM 3339 C CA . SER B 1 199 ? 25.844 -8.219 -11.039 1 88.88 199 SER B CA 1
ATOM 3340 C C . SER B 1 199 ? 25.188 -9.023 -9.922 1 88.88 199 SER B C 1
ATOM 3342 O O . SER B 1 199 ? 25.828 -9.375 -8.938 1 88.88 199 SER B O 1
ATOM 3344 N N . ALA B 1 200 ? 23.891 -9.32 -10.156 1 91.56 200 ALA B N 1
ATOM 3345 C CA . ALA B 1 200 ? 23.203 -10.109 -9.133 1 91.56 200 ALA B CA 1
ATOM 3346 C C . ALA B 1 200 ? 23.797 -11.516 -9.039 1 91.56 200 ALA B C 1
ATOM 3348 O O . ALA B 1 200 ? 23.984 -12.188 -10.062 1 91.56 200 ALA B O 1
ATOM 3349 N N . PRO B 1 201 ? 24 -12.016 -7.883 1 90.56 201 PRO B N 1
ATOM 3350 C CA . PRO B 1 201 ? 24.734 -13.273 -7.715 1 90.56 201 PRO B CA 1
ATOM 3351 C C . PRO B 1 201 ? 23.875 -14.5 -7.977 1 90.56 201 PRO B C 1
ATOM 3353 O O . PRO B 1 201 ? 24.406 -15.586 -8.242 1 90.56 201 PRO B O 1
ATOM 3356 N N . ARG B 1 202 ? 22.609 -14.422 -7.875 1 93.75 202 ARG B N 1
ATOM 3357 C CA . ARG B 1 202 ? 21.719 -15.57 -8.031 1 93.75 202 ARG B CA 1
ATOM 3358 C C . ARG B 1 202 ? 21.234 -15.688 -9.469 1 93.75 202 ARG B C 1
ATOM 3360 O O . ARG B 1 202 ? 20.906 -14.688 -10.102 1 93.75 202 ARG B O 1
ATOM 3367 N N . THR B 1 203 ? 21.156 -16.922 -9.969 1 93.56 203 THR B N 1
ATOM 3368 C CA . THR B 1 203 ? 20.609 -17.172 -11.297 1 93.56 203 THR B CA 1
ATOM 3369 C C . THR B 1 203 ? 19.094 -17.359 -11.227 1 93.56 203 THR B C 1
ATOM 3371 O O . THR B 1 203 ? 18.562 -17.703 -10.18 1 93.56 203 THR B O 1
ATOM 3374 N N . PRO B 1 204 ? 18.453 -17.188 -12.359 1 94.88 204 PRO B N 1
ATOM 3375 C CA . PRO B 1 204 ? 17.016 -17.469 -12.391 1 94.88 204 PRO B CA 1
ATOM 3376 C C . PRO B 1 204 ? 16.688 -18.906 -11.984 1 94.88 204 PRO B C 1
ATOM 3378 O O . PRO B 1 204 ? 15.672 -19.141 -11.32 1 94.88 204 PRO B O 1
ATOM 3381 N N . LYS B 1 205 ? 17.516 -19.875 -12.32 1 94.31 205 LYS B N 1
ATOM 3382 C CA . LYS B 1 205 ? 17.297 -21.266 -11.961 1 94.31 205 LYS B CA 1
ATOM 3383 C C . LYS B 1 205 ? 17.312 -21.453 -10.445 1 94.31 205 LYS B C 1
ATOM 3385 O O . LYS B 1 205 ? 16.422 -22.078 -9.883 1 94.31 205 LYS B O 1
ATOM 3390 N N . GLN B 1 206 ? 18.312 -20.828 -9.781 1 93.31 206 GLN B N 1
ATOM 3391 C CA . GLN B 1 206 ? 18.406 -20.891 -8.328 1 93.31 206 GLN B CA 1
ATOM 3392 C C . GLN B 1 206 ? 17.188 -20.266 -7.672 1 93.31 206 GLN B C 1
ATOM 3394 O O . GLN B 1 206 ? 16.656 -20.797 -6.691 1 93.31 206 GLN B O 1
ATOM 3399 N N . ALA B 1 207 ? 16.766 -19.156 -8.211 1 93.88 207 ALA B N 1
ATOM 3400 C CA . ALA B 1 207 ? 15.586 -18.469 -7.691 1 93.88 207 ALA B CA 1
ATOM 3401 C C . ALA B 1 207 ? 14.336 -19.328 -7.84 1 93.88 207 ALA B C 1
ATOM 3403 O O . ALA B 1 207 ? 13.57 -19.5 -6.891 1 93.88 207 ALA B O 1
ATOM 3404 N N . ALA B 1 208 ? 14.141 -19.906 -9 1 94.06 208 ALA B N 1
ATOM 3405 C CA . ALA B 1 208 ? 12.969 -20.734 -9.266 1 94.06 208 ALA B CA 1
ATOM 3406 C C . ALA B 1 208 ? 12.922 -21.938 -8.336 1 94.06 208 ALA B C 1
ATOM 3408 O O . ALA B 1 208 ? 11.867 -22.281 -7.797 1 94.06 208 ALA B O 1
ATOM 3409 N N . GLU B 1 209 ? 14.031 -22.531 -8.086 1 90.94 209 GLU B N 1
ATOM 3410 C CA . GLU B 1 209 ? 14.117 -23.703 -7.223 1 90.94 209 GLU B CA 1
ATOM 3411 C C . GLU B 1 209 ? 13.695 -23.359 -5.793 1 90.94 209 GLU B C 1
ATOM 3413 O O . GLU B 1 209 ? 13.094 -24.188 -5.105 1 90.94 209 GLU B O 1
ATOM 3418 N N . SER B 1 210 ? 14.016 -22.172 -5.43 1 89.69 210 SER B N 1
ATOM 3419 C CA . SER B 1 210 ? 13.711 -21.75 -4.07 1 89.69 210 SER B CA 1
ATOM 3420 C C . SER B 1 210 ? 12.219 -21.484 -3.9 1 89.69 210 SER B C 1
ATOM 3422 O O . SER B 1 210 ? 11.719 -21.375 -2.775 1 89.69 210 SER B O 1
ATOM 3424 N N . ILE B 1 211 ? 11.484 -21.391 -4.973 1 94.56 211 ILE B N 1
ATOM 3425 C CA . ILE B 1 211 ? 10.07 -21.016 -4.949 1 94.56 211 ILE B CA 1
ATOM 3426 C C . ILE B 1 211 ? 9.211 -22.266 -5.148 1 94.56 211 ILE B C 1
ATOM 3428 O O . ILE B 1 211 ? 8.109 -22.359 -4.602 1 94.56 211 ILE B O 1
ATOM 3432 N N . LEU B 1 212 ? 9.672 -23.297 -5.891 1 95.5 212 LEU B N 1
ATOM 3433 C CA . LEU B 1 212 ? 8.883 -24.391 -6.441 1 95.5 212 LEU B CA 1
ATOM 3434 C C . LEU B 1 212 ? 8.32 -25.266 -5.328 1 95.5 212 LEU B C 1
ATOM 3436 O O . LEU B 1 212 ? 7.262 -25.875 -5.488 1 95.5 212 LEU B O 1
ATOM 3440 N N . TRP B 1 213 ? 9.078 -25.344 -4.199 1 95.31 213 TRP B N 1
ATOM 3441 C CA . TRP B 1 213 ? 8.586 -26.188 -3.123 1 95.31 213 TRP B CA 1
ATOM 3442 C C . TRP B 1 213 ? 7.227 -25.719 -2.633 1 95.31 213 TRP B C 1
ATOM 3444 O O . TRP B 1 213 ? 6.375 -26.531 -2.266 1 95.31 213 TRP B O 1
ATOM 3454 N N . LEU B 1 214 ? 6.934 -24.422 -2.648 1 97.56 214 LEU B N 1
ATOM 3455 C CA . LEU B 1 214 ? 5.66 -23.859 -2.205 1 97.56 214 LEU B CA 1
ATOM 3456 C C . LEU B 1 214 ? 4.527 -24.281 -3.133 1 97.56 214 LEU B C 1
ATOM 3458 O O . LEU B 1 214 ? 3.363 -24.312 -2.727 1 97.56 214 LEU B O 1
ATOM 3462 N N . ALA B 1 215 ? 4.848 -24.609 -4.363 1 97.44 215 ALA B N 1
ATOM 3463 C CA . ALA B 1 215 ? 3.846 -25 -5.352 1 97.44 215 ALA B CA 1
ATOM 3464 C C . ALA B 1 215 ? 3.299 -26.391 -5.055 1 97.44 215 ALA B C 1
ATOM 3466 O O . ALA B 1 215 ? 2.264 -26.781 -5.598 1 97.44 215 ALA B O 1
ATOM 3467 N N . THR B 1 216 ? 3.967 -27.141 -4.176 1 96.06 216 THR B N 1
ATOM 3468 C CA . THR B 1 216 ? 3.592 -28.547 -3.984 1 96.06 216 THR B CA 1
ATOM 3469 C C . THR B 1 216 ? 3.385 -28.844 -2.504 1 96.06 216 THR B C 1
ATOM 3471 O O . THR B 1 216 ? 3.355 -30.016 -2.104 1 96.06 216 THR B O 1
ATOM 3474 N N . ILE B 1 217 ? 3.34 -27.828 -1.701 1 96.94 217 ILE B N 1
ATOM 3475 C CA . ILE B 1 217 ? 3.162 -28.062 -0.272 1 96.94 217 ILE B CA 1
ATOM 3476 C C . ILE B 1 217 ? 1.826 -28.75 -0.026 1 96.94 217 ILE B C 1
ATOM 3478 O O . ILE B 1 217 ? 0.852 -28.516 -0.743 1 96.94 217 ILE B O 1
ATOM 3482 N N . GLY B 1 218 ? 1.741 -29.594 1.004 1 96.31 218 GLY B N 1
ATOM 3483 C CA . GLY B 1 218 ? 0.537 -30.328 1.359 1 96.31 218 GLY B CA 1
ATOM 3484 C C . GLY B 1 218 ? -0.444 -29.5 2.176 1 96.31 218 GLY B C 1
ATOM 3485 O O . GLY B 1 218 ? -0.22 -28.312 2.412 1 96.31 218 GLY B O 1
ATOM 3486 N N . PRO B 1 219 ? -1.579 -30.172 2.559 1 96.19 219 PRO B N 1
ATOM 3487 C CA . PRO B 1 219 ? -2.639 -29.453 3.279 1 96.19 219 PRO B CA 1
ATOM 3488 C C . PRO B 1 219 ? -2.162 -28.875 4.609 1 96.19 219 PRO B C 1
ATOM 3490 O O . PRO B 1 219 ? -2.758 -27.922 5.125 1 96.19 219 PRO B O 1
ATOM 3493 N N . LYS B 1 220 ? -1.066 -29.406 5.148 1 95.88 220 LYS B N 1
ATOM 3494 C CA . LYS B 1 220 ? -0.544 -28.922 6.422 1 95.88 220 LYS B CA 1
ATOM 3495 C C . LYS B 1 220 ? 0.589 -27.922 6.211 1 95.88 220 LYS B C 1
ATOM 3497 O O . LYS B 1 220 ? 1.26 -27.516 7.164 1 95.88 220 LYS B O 1
ATOM 3502 N N . GLY B 1 221 ? 0.865 -27.516 5.012 1 96.88 221 GLY B N 1
ATOM 3503 C CA . GLY B 1 221 ? 1.922 -26.562 4.691 1 96.88 221 GLY B CA 1
ATOM 3504 C C . GLY B 1 221 ? 1.62 -25.156 5.16 1 96.88 221 GLY B C 1
ATOM 3505 O O . GLY B 1 221 ? 0.528 -24.875 5.664 1 96.88 221 GLY B O 1
ATOM 3506 N N . PRO B 1 222 ? 2.609 -24.344 4.98 1 97.31 222 PRO B N 1
ATOM 3507 C CA . PRO B 1 222 ? 2.471 -22.969 5.461 1 97.31 222 PRO B CA 1
ATOM 3508 C C . PRO B 1 222 ? 1.403 -22.172 4.699 1 97.31 222 PRO B C 1
ATOM 3510 O O . PRO B 1 222 ? 1.141 -22.469 3.529 1 97.31 222 PRO B O 1
ATOM 3513 N N . ASN B 1 223 ? 0.774 -21.266 5.387 1 97.94 223 ASN B N 1
ATOM 3514 C CA . ASN B 1 223 ? -0.212 -20.328 4.855 1 97.94 223 ASN B CA 1
ATOM 3515 C C . ASN B 1 223 ? -0.038 -18.938 5.453 1 97.94 223 ASN B C 1
ATOM 3517 O O . ASN B 1 223 ? -0.052 -18.766 6.676 1 97.94 223 ASN B O 1
ATOM 3521 N N . GLY B 1 224 ? 0.134 -17.953 4.617 1 98 224 GLY B N 1
ATOM 3522 C CA . GLY B 1 224 ? 0.289 -16.578 5.09 1 98 224 GLY B CA 1
ATOM 3523 C C . GLY B 1 224 ? 1.672 -16.297 5.641 1 98 224 GLY B C 1
ATOM 3524 O O . GLY B 1 224 ? 1.816 -15.547 6.609 1 98 224 GLY B O 1
ATOM 3525 N N . GLU B 1 225 ? 2.648 -16.922 5.078 1 98.19 225 GLU B N 1
ATOM 3526 C CA . GLU B 1 225 ? 4.012 -16.75 5.57 1 98.19 225 GLU B CA 1
ATOM 3527 C C . GLU B 1 225 ? 4.934 -16.219 4.469 1 98.19 225 GLU B C 1
ATOM 3529 O O . GLU B 1 225 ? 4.527 -16.141 3.305 1 98.19 225 GLU B O 1
ATOM 3534 N N . PHE B 1 226 ? 6.07 -15.773 4.871 1 98.5 226 PHE B N 1
ATOM 3535 C CA . PHE B 1 226 ? 7.066 -15.18 3.992 1 98.5 226 PHE B CA 1
ATOM 3536 C C . PHE B 1 226 ? 8.367 -15.969 4.023 1 98.5 226 PHE B C 1
ATOM 3538 O O . PHE B 1 226 ? 8.891 -16.281 5.102 1 98.5 226 PHE B O 1
ATOM 3545 N N . PHE B 1 227 ? 8.891 -16.344 2.832 1 98.5 227 PHE B N 1
ATOM 3546 C CA . PHE B 1 227 ? 10.023 -17.25 2.807 1 98.5 227 PHE B CA 1
ATOM 3547 C C . PHE B 1 227 ? 11.156 -16.703 1.949 1 98.5 227 PHE B C 1
ATOM 3549 O O . PHE B 1 227 ? 10.906 -15.961 0.99 1 98.5 227 PHE B O 1
ATOM 3556 N N . ARG B 1 228 ? 12.344 -17.031 2.25 1 96.94 228 ARG B N 1
ATOM 3557 C CA . ARG B 1 228 ? 13.562 -16.891 1.453 1 96.94 228 ARG B CA 1
ATOM 3558 C C . ARG B 1 228 ? 14.422 -18.141 1.554 1 96.94 228 ARG B C 1
ATOM 3560 O O . ARG B 1 228 ? 14.805 -18.562 2.652 1 96.94 228 ARG B O 1
ATOM 3567 N N . ASP B 1 229 ? 14.688 -18.75 0.482 1 94.5 229 ASP B N 1
ATOM 3568 C CA . ASP B 1 229 ? 15.508 -19.953 0.431 1 94.5 229 ASP B CA 1
ATOM 3569 C C . ASP B 1 229 ? 14.969 -21.016 1.377 1 94.5 229 ASP B C 1
ATOM 3571 O O . ASP B 1 229 ? 15.727 -21.609 2.148 1 94.5 229 ASP B O 1
ATOM 3575 N N . GLY B 1 230 ? 13.648 -21.172 1.336 1 94.44 230 GLY B N 1
ATOM 3576 C CA . GLY B 1 230 ? 12.992 -22.234 2.08 1 94.44 230 GLY B CA 1
ATOM 3577 C C . GLY B 1 230 ? 12.859 -21.938 3.561 1 94.44 230 GLY B C 1
ATOM 3578 O O . GLY B 1 230 ? 12.305 -22.734 4.316 1 94.44 230 GLY B O 1
ATOM 3579 N N . LYS B 1 231 ? 13.375 -20.75 3.961 1 96.75 231 LYS B N 1
ATOM 3580 C CA . LYS B 1 231 ? 13.312 -20.359 5.367 1 96.75 231 LYS B CA 1
ATOM 3581 C C . LYS B 1 231 ? 12.312 -19.234 5.578 1 96.75 231 LYS B C 1
ATOM 3583 O O . LYS B 1 231 ? 12.273 -18.281 4.797 1 96.75 231 LYS B O 1
ATOM 3588 N N . ARG B 1 232 ? 11.555 -19.406 6.605 1 97.62 232 ARG B N 1
ATOM 3589 C CA . ARG B 1 232 ? 10.602 -18.359 6.941 1 97.62 232 ARG B CA 1
ATOM 3590 C C . ARG B 1 232 ? 11.336 -17.078 7.359 1 97.62 232 ARG B C 1
ATOM 3592 O O . ARG B 1 232 ? 12.32 -17.141 8.094 1 97.62 232 ARG B O 1
ATOM 3599 N N . ILE B 1 233 ? 10.922 -15.953 6.871 1 97.38 233 ILE B N 1
ATOM 3600 C CA . ILE B 1 233 ? 11.492 -14.672 7.27 1 97.38 233 ILE B CA 1
ATOM 3601 C C . ILE B 1 233 ? 10.383 -13.742 7.75 1 97.38 233 ILE B C 1
ATOM 3603 O O . ILE B 1 233 ? 9.195 -14.023 7.562 1 97.38 233 ILE B O 1
ATOM 3607 N N . ASP B 1 234 ? 10.766 -12.688 8.383 1 96.56 234 ASP B N 1
ATOM 3608 C CA . ASP B 1 234 ? 9.805 -11.75 8.953 1 96.56 234 ASP B CA 1
ATOM 3609 C C . ASP B 1 234 ? 9.188 -10.875 7.863 1 96.56 234 ASP B C 1
ATOM 3611 O O . ASP B 1 234 ? 9.852 -10.539 6.883 1 96.56 234 ASP B O 1
ATOM 3615 N N . TRP B 1 235 ? 7.984 -10.57 8.109 1 97.44 235 TRP B N 1
ATOM 3616 C CA . TRP B 1 235 ? 7.305 -9.617 7.238 1 97.44 235 TRP B CA 1
ATOM 3617 C C . TRP B 1 235 ? 7.941 -8.234 7.34 1 97.44 235 TRP B C 1
ATOM 3619 O O . TRP B 1 235 ? 8.211 -7.75 8.438 1 97.44 235 TRP B O 1
#